Protein 9A0B (pdb70)

Structure (mmCIF, N/CA/C/O backbone):
data_9A0B
#
_entry.id   9A0B
#
loop_
_entity.id
_entity.type
_entity.pdbx_description
1 polymer HgcA
2 polymer HgcB
3 non-polymer COBALAMIN
4 non-polymer 'IRON/SULFUR CLUSTER'
#
loop_
_atom_site.group_PDB
_atom_site.id
_atom_site.type_symbol
_atom_site.label_atom_id
_atom_site.label_alt_id
_atom_site.label_comp_id
_atom_site.label_asym_id
_atom_site.label_entity_id
_atom_site.label_seq_id
_atom_site.pdbx_PDB_ins_code
_atom_site.Cartn_x
_atom_site.Cartn_y
_atom_site.Cartn_z
_atom_site.occupancy
_atom_site.B_iso_or_equiv
_atom_site.auth_seq_id
_atom_site.auth_comp_id
_atom_site.auth_asym_id
_atom_site.auth_atom_id
_atom_site.pdbx_PDB_model_num
ATOM 1 N N . GLY A 1 1 ? 43.351 -53.653 14.051 . . 1 GLY A N 1
ATOM 2 C CA . GLY A 1 1 ? 43.635 -53.080 15.363 . . 1 GLY A CA 1
ATOM 3 C C . GLY A 1 1 ? 45.100 -52.634 15.475 . . 1 GLY A C 1
ATOM 4 O O . GLY A 1 1 ? 45.408 -51.484 15.135 . . 1 GLY A O 1
ATOM 10 N N . PRO A 1 2 ? 46.005 -53.513 15.984 . . 2 PRO A N 1
ATOM 11 C CA . PRO A 1 2 ? 47.429 -53.278 16.213 . . 2 PRO A CA 1
ATOM 12 C C . PRO A 1 2 ? 48.285 -53.206 14.961 . . 2 PRO A C 1
ATOM 13 O O . PRO A 1 2 ? 48.073 -53.959 14.010 . . 2 PRO A O 1
ATOM 24 N N . VAL A 1 3 ? 49.348 -52.401 15.052 . . 3 VAL A N 1
ATOM 25 C CA . VAL A 1 3 ? 50.423 -52.365 14.067 . . 3 VAL A CA 1
ATOM 26 C C . VAL A 1 3 ? 51.778 -52.596 14.755 . . 3 VAL A C 1
ATOM 27 O O . VAL A 1 3 ? 52.447 -51.632 15.127 . . 3 VAL A O 1
ATOM 40 N N . PRO A 1 4 ? 52.252 -53.850 14.855 . . 4 PRO A N 1
ATOM 41 C CA . PRO A 1 4 ? 53.501 -54.272 15.480 . . 4 PRO A CA 1
ATOM 42 C C . PRO A 1 4 ? 54.745 -53.644 14.857 . . 4 PRO A C 1
ATOM 43 O O . PRO A 1 4 ? 55.811 -53.658 15.470 . . 4 PRO A O 1
ATOM 54 N N . ARG A 1 5 ? 54.613 -53.146 13.624 . . 5 ARG A N 1
ATOM 55 C CA . ARG A 1 5 ? 55.707 -52.580 12.840 . . 5 ARG A CA 1
ATOM 56 C C . ARG A 1 5 ? 56.106 -51.143 13.203 . . 5 ARG A C 1
ATOM 57 O O . ARG A 1 5 ? 57.061 -50.605 12.640 . . 5 ARG A O 1
ATOM 78 N N . VAL A 1 6 ? 55.393 -50.506 14.120 . . 6 VAL A N 1
ATOM 79 C CA . VAL A 1 6 ? 55.725 -49.122 14.468 . . 6 VAL A CA 1
ATOM 80 C C . VAL A 1 6 ? 57.013 -49.045 15.287 . . 6 VAL A C 1
ATOM 81 O O . VAL A 1 6 ? 57.220 -49.828 16.212 . . 6 VAL A O 1
ATOM 94 N N . ARG A 1 7 ? 57.896 -48.113 14.935 . . 7 ARG A N 1
ATOM 95 C CA . ARG A 1 7 ? 59.161 -47.964 15.651 . . 7 ARG A CA 1
ATOM 96 C C . ARG A 1 7 ? 59.412 -46.519 16.051 . . 7 ARG A C 1
ATOM 97 O O . ARG A 1 7 ? 58.848 -45.588 15.470 . . 7 ARG A O 1
ATOM 118 N N . THR A 1 8 ? 60.292 -46.346 17.036 . . 8 THR A N 1
ATOM 119 C CA . THR A 1 8 ? 60.590 -45.056 17.659 . . 8 THR A CA 1
ATOM 120 C C . THR A 1 8 ? 61.725 -44.258 17.037 . . 8 THR A C 1
ATOM 121 O O . THR A 1 8 ? 62.034 -43.152 17.483 . . 8 THR A O 1
ATOM 132 N N . TYR A 1 9 ? 62.367 -44.804 16.022 . . 9 TYR A N 1
ATOM 133 C CA . TYR A 1 9 ? 63.578 -44.197 15.485 . . 9 TYR A CA 1
ATOM 134 C C . TYR A 1 9 ? 63.287 -43.003 14.570 . . 9 TYR A C 1
ATOM 135 O O . TYR A 1 9 ? 63.344 -43.122 13.348 . . 9 TYR A O 1
ATOM 153 N N . LEU A 1 10 ? 62.993 -41.853 15.173 . . 10 LEU A N 1
ATOM 154 C CA . LEU A 1 10 ? 62.678 -40.636 14.422 . . 10 LEU A CA 1
ATOM 155 C C . LEU A 1 10 ? 63.884 -40.134 13.643 . . 10 LEU A C 1
ATOM 156 O O . LEU A 1 10 ? 65.023 -40.13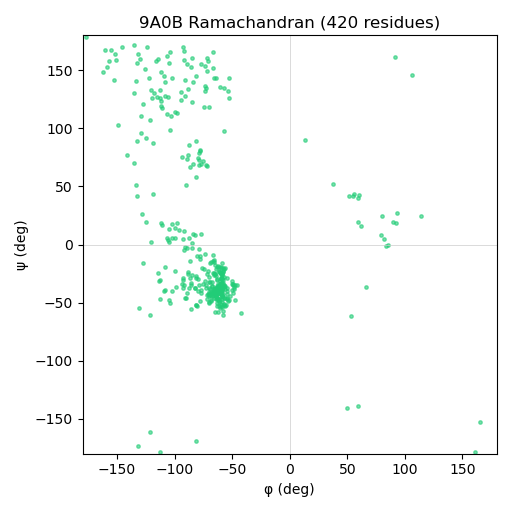9 14.142 . . 10 LEU A O 1
ATOM 172 N N . ARG A 1 11 ? 63.624 -39.614 12.449 . . 11 ARG A N 1
ATOM 173 C CA . ARG A 1 11 ? 64.666 -39.056 11.608 . . 11 ARG A CA 1
ATOM 174 C C . ARG A 1 11 ? 64.926 -37.619 12.003 . . 11 ARG A C 1
ATOM 175 O O . ARG A 1 11 ? 64.050 -36.965 12.576 . . 11 ARG A O 1
ATOM 196 N N . ARG A 1 12 ? 66.083 -37.083 11.624 . . 12 ARG A N 1
ATOM 197 C CA . ARG A 1 12 ? 66.354 -35.671 11.877 . . 12 ARG A CA 1
ATOM 198 C C . ARG A 1 12 ? 65.174 -34.816 11.446 . . 12 ARG A C 1
ATOM 199 O O . ARG A 1 12 ? 64.688 -33.980 12.203 . . 12 ARG A O 1
ATOM 220 N N . ASP A 1 13 ? 64.695 -35.078 10.239 . . 13 ASP A N 1
ATOM 221 C CA . ASP A 1 13 ? 63.613 -34.342 9.625 . . 13 ASP A CA 1
ATOM 222 C C . ASP A 1 13 ? 62.280 -34.411 10.387 . . 13 ASP A C 1
ATOM 223 O O . ASP A 1 13 ? 61.450 -33.521 10.234 . . 13 ASP A O 1
ATOM 232 N N . ASP A 1 14 ? 62.051 -35.441 11.206 . . 14 ASP A N 1
ATOM 233 C CA . ASP A 1 14 ? 60.763 -35.557 11.895 . . 14 ASP A CA 1
ATOM 234 C C . ASP A 1 14 ? 60.853 -34.734 13.182 . . 14 ASP A C 1
ATOM 235 O O . ASP A 1 14 ? 59.909 -34.041 13.600 . . 14 ASP A O 1
ATOM 244 N N . ARG A 1 15 ? 62.057 -34.749 13.752 . . 15 ARG A N 1
ATOM 245 C CA . ARG A 1 15 ? 62.354 -34.072 15.001 . . 15 ARG A CA 1
ATOM 246 C C . ARG A 1 15 ? 62.319 -32.552 14.734 . . 15 ARG A C 1
ATOM 247 O O . ARG A 1 15 ? 61.757 -31.765 15.507 . . 15 ARG A O 1
ATOM 268 N N . VAL A 1 16 ? 62.878 -32.165 13.583 . . 16 VAL A N 1
ATOM 269 C CA . VAL A 1 16 ? 62.922 -30.781 13.141 . . 16 VAL A CA 1
ATOM 270 C C . VAL A 1 16 ? 61.596 -30.309 12.565 . . 16 VAL A C 1
ATOM 271 O O . VAL A 1 16 ? 61.112 -29.223 12.906 . . 16 VAL A O 1
ATOM 284 N N . GLY A 1 17 ? 61.028 -31.116 11.669 . . 17 GLY A N 1
ATOM 285 C CA . GLY A 1 17 ? 59.776 -30.811 11.020 . . 17 GLY A CA 1
ATOM 286 C C . GLY A 1 17 ? 58.604 -30.704 11.976 . . 17 GLY A C 1
ATOM 287 O O . GLY A 1 17 ? 57.959 -29.668 12.022 . . 17 GLY A O 1
ATOM 291 N N . ASP A 1 18 ? 58.311 -31.761 12.741 . . 18 ASP A N 1
ATOM 292 C CA . ASP A 1 18 ? 57.115 -31.696 13.562 . . 18 ASP A CA 1
ATOM 293 C C . ASP A 1 18 ? 57.346 -31.409 15.046 . . 18 ASP A C 1
ATOM 294 O O . ASP A 1 18 ? 56.631 -30.607 15.636 . . 18 ASP A O 1
ATOM 303 N N . LEU A 1 19 ? 58.377 -31.980 15.665 . . 19 LEU A N 1
ATOM 304 C CA . LEU A 1 19 ? 58.497 -31.751 17.119 . . 19 LEU A CA 1
ATOM 305 C C . LEU A 1 19 ? 58.824 -30.310 17.500 . . 19 LEU A C 1
ATOM 306 O O . LEU A 1 19 ? 58.290 -29.776 18.488 . . 19 LEU A O 1
ATOM 322 N N . ARG A 1 20 ? 59.574 -29.624 16.657 . . 20 ARG A N 1
ATOM 323 C CA . ARG A 1 20 ? 59.812 -28.212 16.922 . . 20 ARG A CA 1
ATOM 324 C C . ARG A 1 20 ? 58.517 -27.392 17.011 . . 20 ARG A C 1
ATOM 325 O O . ARG A 1 20 ? 58.504 -26.295 17.590 . . 20 ARG A O 1
ATOM 346 N N . ALA A 1 21 ? 57.428 -27.881 16.410 . . 21 ALA A N 1
ATOM 347 C CA . ALA A 1 21 ? 56.166 -27.156 16.427 . . 21 ALA A CA 1
ATOM 348 C C . ALA A 1 21 ? 55.465 -27.275 17.783 . . 21 ALA A C 1
ATOM 349 O O . ALA A 1 21 ? 54.584 -26.470 18.083 . . 21 ALA A O 1
ATOM 356 N N . ARG A 1 22 ? 55.807 -28.287 18.609 . . 22 ARG A N 1
ATOM 357 C CA . ARG A 1 22 ? 55.172 -28.331 19.929 . . 22 ARG A CA 1
ATOM 358 C C . ARG A 1 22 ? 55.942 -27.455 20.890 . . 22 ARG A C 1
ATOM 359 O O . ARG A 1 22 ? 55.388 -26.929 21.856 . . 22 ARG A O 1
ATOM 380 N N . LEU A 1 23 ? 57.228 -27.280 20.609 . . 23 LEU A N 1
ATOM 381 C CA . LEU A 1 23 ? 58.076 -26.508 21.493 . . 23 LEU A CA 1
ATOM 382 C C . LEU A 1 23 ? 57.857 -25.007 21.285 . . 23 LEU A C 1
ATOM 383 O O . LEU A 1 23 ? 57.849 -24.242 22.245 . . 23 LEU A O 1
ATOM 399 N N . GLY A 1 24 ? 57.601 -24.600 20.040 . . 24 GLY A N 1
ATOM 400 C CA . GLY A 1 24 ? 57.466 -23.180 19.713 . . 24 GLY A CA 1
ATOM 401 C C . GLY A 1 24 ? 58.567 -22.635 18.789 . . 24 GLY A C 1
ATOM 402 O O . GLY A 1 24 ? 58.880 -21.435 18.819 . . 24 GLY A O 1
ATOM 406 N N . THR A 1 25 ? 59.190 -23.521 18.000 . . 25 THR A N 1
ATOM 407 C CA . THR A 1 25 ? 60.235 -23.113 17.057 . . 25 THR A CA 1
ATOM 408 C C . THR A 1 25 ? 59.906 -23.564 15.621 . . 25 THR A C 1
ATOM 409 O O . THR A 1 25 ? 60.785 -23.662 14.765 . . 25 THR A O 1
ATOM 420 N N . ASN A 1 26 ? 58.626 -23.867 15.392 . . 26 ASN A N 1
ATOM 421 C CA . ASN A 1 26 ? 58.054 -24.268 14.098 . . 26 ASN A CA 1
ATOM 422 C C . ASN A 1 26 ? 56.528 -24.057 14.138 . . 26 ASN A C 1
ATOM 423 O O . ASN A 1 26 ? 55.953 -23.837 15.201 . . 26 ASN A O 1
ATOM 434 N N . ARG A 1 27 ? 55.884 -24.117 12.976 . . 27 ARG A N 1
ATOM 435 C CA . ARG A 1 27 ? 54.436 -23.955 12.839 . . 27 ARG A CA 1
ATOM 436 C C . ARG A 1 27 ? 53.786 -25.196 12.225 . . 27 ARG A C 1
ATOM 437 O O . ARG A 1 27 ? 52.566 -25.264 12.046 . . 27 ARG A O 1
ATOM 458 N N . HIS A 1 28 ? 54.598 -26.210 11.954 . . 28 HIS A N 1
ATOM 459 C CA . HIS A 1 28 ? 54.139 -27.447 11.316 . . 28 HIS A CA 1
ATOM 460 C C . HIS A 1 28 ? 53.305 -28.362 12.218 . . 28 HIS A C 1
ATOM 461 O O . HIS A 1 28 ? 53.700 -29.470 12.580 . . 28 HIS A O 1
ATOM 475 N N . ASP A 1 29 ? 52.104 -27.901 12.543 . . 29 ASP A N 1
ATOM 476 C CA . ASP A 1 29 ? 51.220 -28.597 13.472 . . 29 ASP A CA 1
ATOM 477 C C . ASP A 1 29 ? 50.392 -29.601 12.686 . . 29 ASP A C 1
ATOM 478 O O . ASP A 1 29 ? 49.276 -29.318 12.248 . . 29 ASP A O 1
ATOM 487 N N . PHE A 1 30 ? 50.972 -30.777 12.495 . . 30 PHE A N 1
ATOM 488 C CA . PHE A 1 30 ? 50.333 -31.844 11.737 . . 30 PHE A CA 1
ATOM 489 C C . PHE A 1 30 ? 49.780 -32.983 12.598 . . 30 PHE A C 1
ATOM 490 O O . PHE A 1 30 ? 50.220 -33.206 13.731 . . 30 PHE A O 1
ATOM 507 N N . LYS A 1 31 ? 48.800 -33.693 12.035 . . 31 LYS A N 1
ATOM 508 C CA . LYS A 1 31 ? 48.102 -34.811 12.679 . . 31 LYS A CA 1
ATOM 509 C C . LYS A 1 31 ? 48.484 -36.218 12.225 . . 31 LYS A C 1
ATOM 510 O O . LYS A 1 31 ? 49.106 -36.406 11.175 . . 31 LYS A O 1
ATOM 529 N N . VAL A 1 32 ? 48.062 -37.202 13.033 . . 32 VAL A N 1
ATOM 530 C CA . VAL A 1 32 ? 48.159 -38.627 12.699 . . 32 VAL A CA 1
ATOM 531 C C . VAL A 1 32 ? 46.776 -39.280 12.765 . . 32 VAL A C 1
ATOM 532 O O . VAL A 1 32 ? 45.802 -38.661 13.192 . . 32 VAL A O 1
ATOM 545 N N . VAL A 1 33 ? 46.684 -40.510 12.283 . . 33 VAL A N 1
ATOM 546 C CA . VAL A 1 33 ? 45.415 -41.225 12.224 . . 33 VAL A CA 1
ATOM 547 C C . VAL A 1 33 ? 45.186 -42.135 13.445 . . 33 VAL A C 1
ATOM 548 O O . VAL A 1 33 ? 46.078 -42.915 13.778 . . 33 VAL A O 1
ATOM 561 N N . PRO A 1 34 ? 44.009 -42.092 14.112 . . 34 PRO A N 1
ATOM 562 C CA . PRO A 1 34 ? 43.659 -42.924 15.254 . . 34 PRO A CA 1
ATOM 563 C C . PRO A 1 34 ? 43.869 -44.389 14.929 . . 34 PRO A C 1
ATOM 564 O O . PRO A 1 34 ? 43.629 -44.830 13.802 . . 34 PRO A O 1
ATOM 575 N N . GLY A 1 35 ? 44.331 -45.134 15.917 . . 35 GLY A N 1
ATOM 576 C CA . GLY A 1 35 ? 44.652 -46.542 15.714 . . 35 GLY A CA 1
ATOM 577 C C . GLY A 1 35 ? 45.573 -47.059 16.810 . . 35 GLY A C 1
ATOM 578 O O . GLY A 1 35 ? 45.899 -46.332 17.754 . . 35 GLY A O 1
ATOM 582 N N . LEU A 1 36 ? 45.969 -48.320 16.716 . . 36 LEU A N 1
ATOM 583 C CA . LEU A 1 36 ? 46.862 -48.871 17.717 . . 36 LEU A CA 1
ATOM 584 C C . LEU A 1 36 ? 48.270 -49.046 17.148 . . 36 LEU A C 1
ATOM 585 O O . LEU A 1 36 ? 48.509 -49.832 16.242 . . 36 LEU A O 1
ATOM 601 N N . TYR A 1 37 ? 49.182 -48.260 17.663 . . 37 TYR A N 1
ATOM 602 C CA . TYR A 1 37 ? 50.553 -48.150 17.215 . . 37 TYR A CA 1
ATOM 603 C C . TYR A 1 37 ? 51.404 -48.702 18.321 . . 37 TYR A C 1
ATOM 604 O O . TYR A 1 37 ? 50.861 -49.207 19.306 . . 37 TYR A O 1
ATOM 622 N N . CYS A 1 38 ? 52.717 -48.687 18.180 . . 38 CYS A N 1
ATOM 623 C CA . CYS A 1 38 ? 53.505 -49.116 19.320 . . 38 CYS A CA 1
ATOM 624 C C . CYS A 1 38 ? 54.836 -48.422 19.532 . . 38 CYS A C 1
ATOM 625 O O . CYS A 1 38 ? 55.325 -47.656 18.702 . . 38 CYS A O 1
ATOM 633 N N . VAL A 1 39 ? 55.394 -48.706 20.702 . . 39 VAL A N 1
ATOM 634 C CA . VAL A 1 39 ? 56.661 -48.207 21.176 . . 39 VAL A CA 1
ATOM 635 C C . VAL A 1 39 ? 57.600 -49.403 21.191 . . 39 VAL A C 1
ATOM 636 O O . VAL A 1 39 ? 57.351 -50.382 21.895 . . 39 VAL A O 1
ATOM 649 N N . GLY A 1 40 ? 58.662 -49.366 20.411 . . 40 GLY A N 1
ATOM 650 C CA . GLY A 1 40 ? 59.537 -50.531 20.381 . . 40 GLY A CA 1
ATOM 651 C C . GLY A 1 40 ? 58.680 -51.698 19.919 . . 40 GLY A C 1
ATOM 652 O O . GLY A 1 40 ? 57.885 -51.528 18.995 . . 40 GLY A O 1
ATOM 656 N N . GLU A 1 41 ? 58.844 -52.870 20.526 . . 41 GLU A N 1
ATOM 657 C CA . GLU A 1 41 ? 58.055 -54.035 20.135 . . 41 GLU A CA 1
ATOM 658 C C . GLU A 1 41 ? 57.411 -54.686 21.373 . . 41 GLU A C 1
ATOM 659 O O . GLU A 1 41 ? 58.056 -55.490 22.046 . . 41 GLU A O 1
ATOM 671 N N . PRO A 1 42 ? 56.150 -54.366 21.705 . . 42 PRO A N 1
ATOM 672 C CA . PRO A 1 42 ? 55.440 -54.846 22.870 . . 42 PRO A CA 1
ATOM 673 C C . PRO A 1 42 ? 54.936 -56.258 22.753 . . 42 PRO A C 1
ATOM 674 O O . PRO A 1 42 ? 54.681 -56.770 21.660 . . 42 PRO A O 1
ATOM 685 N N . ASP A 1 43 ? 54.759 -56.855 23.912 . . 43 ASP A N 1
ATOM 686 C CA . ASP A 1 43 ? 54.106 -58.129 24.096 . . 43 ASP A CA 1
ATOM 687 C C . ASP A 1 43 ? 52.632 -57.946 24.387 . . 43 ASP A C 1
ATOM 688 O O . ASP A 1 43 ? 52.168 -56.861 24.730 . . 43 ASP A O 1
ATOM 697 N N . ARG A 1 44 ? 51.905 -59.046 24.362 . . 44 ARG A N 1
ATOM 698 C CA . ARG A 1 44 ? 50.516 -59.059 24.806 . . 44 ARG A CA 1
ATOM 699 C C . ARG A 1 44 ? 50.467 -58.778 26.327 . . 44 ARG A C 1
ATOM 700 O O . ARG A 1 44 ? 49.410 -58.493 26.894 . . 44 ARG A O 1
ATOM 721 N N . THR A 1 45 ? 51.624 -58.894 26.988 . . 45 THR A N 1
ATOM 722 C CA . THR A 1 45 ? 51.737 -58.649 28.409 . . 45 THR A CA 1
ATOM 723 C C . THR A 1 45 ? 52.299 -57.235 28.713 . . 45 THR A C 1
ATOM 724 O O . THR A 1 45 ? 52.599 -56.924 29.866 . . 45 THR A O 1
ATOM 735 N N . SER A 1 46 ? 52.494 -56.397 27.684 . . 46 SER A N 1
ATOM 736 C CA . SER A 1 46 ? 52.992 -55.034 27.888 . . 46 SER A CA 1
ATOM 737 C C . SER A 1 46 ? 51.818 -54.072 28.206 . . 46 SER A C 1
ATOM 738 O O . SER A 1 46 ? 50.695 -54.325 27.779 . . 46 SER A O 1
ATOM 746 N N . PRO A 1 47 ? 52.052 -52.958 28.941 . . 47 PRO A N 1
ATOM 747 C CA . PRO A 1 47 ? 51.086 -51.904 29.258 . . 47 PRO A CA 1
ATOM 748 C C . PRO A 1 47 ? 50.758 -51.057 28.042 . . 47 PRO A C 1
ATOM 749 O O . PRO A 1 47 ? 51.534 -51.039 27.073 . . 47 PRO A O 1
ATOM 760 N N . VAL A 1 48 ? 49.626 -50.349 28.102 . . 48 VAL A N 1
ATOM 761 C CA . VAL A 1 48 ? 49.235 -49.472 27.004 . . 48 VAL A CA 1
ATOM 762 C C . VAL A 1 48 ? 49.294 -47.997 27.357 . . 48 VAL A C 1
ATOM 763 O O . VAL A 1 48 ? 48.632 -47.547 28.291 . . 48 VAL A O 1
ATOM 776 N N . LEU A 1 49 ? 50.051 -47.247 26.584 . . 49 LEU A N 1
ATOM 777 C CA . LEU A 1 49 ? 50.123 -45.811 26.744 . . 49 LEU A CA 1
ATOM 778 C C . LEU A 1 49 ? 49.044 -45.248 25.843 . . 49 LEU A C 1
ATOM 779 O O . LEU A 1 49 ? 48.846 -45.771 24.743 . . 49 LEU A O 1
ATOM 795 N N . VAL A 1 50 ? 48.362 -44.202 26.275 . . 50 VAL A N 1
ATOM 796 C CA . VAL A 1 50 ? 47.369 -43.594 25.404 . . 50 VAL A CA 1
ATOM 797 C C . VAL A 1 50 ? 47.655 -42.136 25.100 . . 50 VAL A C 1
ATOM 798 O O . VAL A 1 50 ? 47.992 -41.394 26.010 . . 50 VAL A O 1
ATOM 811 N N . THR A 1 51 ? 47.573 -41.719 23.830 . . 51 THR A N 1
ATOM 812 C CA . THR A 1 51 ? 48.022 -40.365 23.481 . . 51 THR A CA 1
ATOM 813 C C . THR A 1 51 ? 47.072 -39.587 22.556 . . 51 THR A C 1
ATOM 814 O O . THR A 1 51 ? 46.157 -40.152 21.956 . . 51 THR A O 1
ATOM 825 N N . ALA A 1 52 ? 47.374 -38.298 22.368 . . 52 ALA A N 1
ATOM 826 C CA . ALA A 1 52 ? 46.675 -37.423 21.422 . . 52 ALA A CA 1
ATOM 827 C C . ALA A 1 52 ? 46.971 -37.902 19.997 . . 52 ALA A C 1
ATOM 828 O O . ALA A 1 52 ? 48.071 -38.405 19.770 . . 52 ALA A O 1
ATOM 835 N N . ASN A 1 53 ? 46.079 -37.678 19.010 . . 53 ASN A N 1
ATOM 836 C CA . ASN A 1 53 ? 46.473 -37.900 17.604 . . 53 ASN A CA 1
ATOM 837 C C . ASN A 1 53 ? 47.076 -36.725 16.838 . . 53 ASN A C 1
ATOM 838 O O . ASN A 1 53 ? 46.672 -36.421 15.713 . . 53 ASN A O 1
ATOM 849 N N . TYR A 1 54 ? 48.076 -36.104 17.431 . . 54 TYR A N 1
ATOM 850 C CA . TYR A 1 54 ? 48.891 -35.104 16.766 . . 54 TYR A CA 1
ATOM 851 C C . TYR A 1 54 ? 50.293 -35.644 16.559 . . 54 TYR A C 1
ATOM 852 O O . TYR A 1 54 ? 50.821 -36.355 17.418 . . 54 TYR A O 1
ATOM 870 N N . LYS A 1 55 ? 50.961 -35.226 15.474 . . 55 LYS A N 1
ATOM 871 C CA . LYS A 1 55 ? 52.360 -35.624 15.269 . . 55 LYS A CA 1
ATOM 872 C C . LYS A 1 55 ? 53.224 -35.038 16.356 . . 55 LYS A C 1
ATOM 873 O O . LYS A 1 55 ? 54.138 -35.665 16.876 . . 55 LYS A O 1
ATOM 892 N N . LEU A 1 56 ? 52.894 -33.827 16.727 . . 56 LEU A N 1
ATOM 893 C CA . LEU A 1 56 ? 53.576 -33.083 17.734 . . 56 LEU A CA 1
ATOM 894 C C . LEU A 1 56 ? 53.611 -33.851 19.052 . . 56 LEU A C 1
ATOM 895 O O . LEU A 1 56 ? 54.629 -33.866 19.752 . . 56 LEU A O 1
ATOM 911 N N . THR A 1 57 ? 52.518 -34.548 19.381 . . 57 THR A N 1
ATOM 912 C CA . THR A 1 57 ? 52.512 -35.276 20.633 . . 57 THR A CA 1
ATOM 913 C C . THR A 1 57 ? 53.063 -36.661 20.379 . . 57 THR A C 1
ATOM 914 O O . THR A 1 57 ? 53.891 -37.176 21.130 . . 57 THR A O 1
ATOM 925 N N . PHE A 1 58 ? 52.642 -37.235 19.256 . . 58 PHE A N 1
ATOM 926 C CA . PHE A 1 58 ? 52.900 -38.629 18.962 . . 58 PHE A CA 1
ATOM 927 C C . PHE A 1 58 ? 54.417 -38.803 18.909 . . 58 PHE A C 1
ATOM 928 O O . PHE A 1 58 ? 54.997 -39.654 19.594 . . 58 PHE A O 1
ATOM 945 N N . ASP A 1 59 ? 55.061 -37.967 18.088 . . 59 ASP A N 1
ATOM 946 C CA . ASP A 1 59 ? 56.493 -38.035 17.912 . . 59 ASP A CA 1
ATOM 947 C C . ASP A 1 59 ? 57.256 -37.743 19.190 . . 59 ASP A C 1
ATOM 948 O O . ASP A 1 59 ? 58.339 -38.284 19.359 . . 59 ASP A O 1
ATOM 957 N N . THR A 1 60 ? 56.730 -36.923 20.113 . . 60 THR A N 1
ATOM 958 C CA . THR A 1 60 ? 57.489 -36.716 21.338 . . 60 THR A CA 1
ATOM 959 C C . THR A 1 60 ? 57.633 -38.034 22.066 . . 60 THR A C 1
ATOM 960 O O . THR A 1 60 ? 58.706 -38.347 22.584 . . 60 THR A O 1
ATOM 971 N N . LEU A 1 61 ? 56.566 -38.835 22.098 . . 61 LEU A N 1
ATOM 972 C CA . LEU A 1 61 ? 56.680 -40.109 22.774 . . 61 LEU A CA 1
ATOM 973 C C . LEU A 1 61 ? 57.724 -40.966 22.079 . . 61 LEU A C 1
ATOM 974 O O . LEU A 1 61 ? 58.590 -41.544 22.726 . . 61 LEU A O 1
ATOM 990 N N . ARG A 1 62 ? 57.741 -40.970 20.745 . . 62 ARG A N 1
ATOM 991 C CA . ARG A 1 62 ? 58.757 -41.771 20.079 . . 62 ARG A CA 1
ATOM 992 C C . ARG A 1 62 ? 60.191 -41.304 20.386 . . 62 ARG A C 1
ATOM 993 O O . ARG A 1 62 ? 61.084 -42.126 20.598 . . 62 ARG A O 1
ATOM 1014 N N . GLU A 1 63 ? 60.406 -39.992 20.460 . . 63 GLU A N 1
ATOM 1015 C CA . GLU A 1 63 ? 61.718 -39.446 20.793 . . 63 GLU A CA 1
ATOM 1016 C C . GLU A 1 63 ? 62.189 -39.820 22.189 . . 63 GLU A C 1
ATOM 1017 O O . GLU A 1 63 ? 63.378 -40.050 22.420 . . 63 GLU A O 1
ATOM 1029 N N . ARG A 1 64 ? 61.256 -39.862 23.127 . . 64 ARG A N 1
ATOM 1030 C CA . ARG A 1 64 ? 61.564 -40.134 24.519 . . 64 ARG A CA 1
ATOM 1031 C C . ARG A 1 64 ? 61.574 -41.606 24.887 . . 64 ARG A C 1
ATOM 1032 O O . ARG A 1 64 ? 62.229 -42.006 25.851 . . 64 ARG A O 1
ATOM 1053 N N . LEU A 1 65 ? 60.838 -42.422 24.151 . . 65 LEU A N 1
ATOM 1054 C CA . LEU A 1 65 ? 60.715 -43.815 24.516 . . 65 LEU A CA 1
ATOM 1055 C C . LEU A 1 65 ? 61.615 -44.755 23.734 . . 65 LEU A C 1
ATOM 1056 O O . LEU A 1 65 ? 61.417 -45.959 23.756 . . 65 LEU A O 1
ATOM 1072 N N . THR A 1 66 ? 62.593 -44.251 23.030 . . 66 THR A N 1
ATOM 1073 C CA . THR A 1 66 ? 63.465 -45.175 22.335 . . 66 THR A CA 1
ATOM 1074 C C . THR A 1 66 ? 64.094 -46.168 23.332 . . 66 THR A C 1
ATOM 1075 O O . THR A 1 66 ? 65.170 -45.778 23.789 . . 66 THR A O 1
ATOM 1086 N N . SER A 1 67 ? 64.051 -47.425 22.883 . . 67 SER A N 1
ATOM 1087 C CA . SER A 1 67 ? 64.442 -48.579 23.733 . . 67 SER A CA 1
ATOM 1088 C C . SER A 1 67 ? 63.421 -49.104 24.771 . . 67 SER A C 1
ATOM 1089 O O . SER A 1 67 ? 63.754 -50.000 25.548 . . 67 SER A O 1
ATOM 1097 N N . ILE A 1 68 ? 62.188 -48.612 24.753 . . 68 ILE A N 1
ATOM 1098 C CA . ILE A 1 68 ? 61.100 -49.146 25.587 . . 68 ILE A CA 1
ATOM 1099 C C . ILE A 1 68 ? 60.092 -49.904 24.739 . . 68 ILE A C 1
ATOM 1100 O O . ILE A 1 68 ? 59.815 -49.511 23.610 . . 68 ILE A O 1
ATOM 1116 N N . ASP A 1 69 ? 59.609 -51.026 25.269 . . 69 ASP A N 1
ATOM 1117 C CA . ASP A 1 69 ? 58.600 -51.854 24.613 . . 69 ASP A CA 1
ATOM 1118 C C . ASP A 1 69 ? 57.222 -51.623 25.274 . . 69 ASP A C 1
ATOM 1119 O O . ASP A 1 69 ? 57.025 -51.980 26.440 . . 69 ASP A O 1
ATOM 1128 N N . ALA A 1 70 ? 56.295 -50.982 24.555 . . 70 ALA A N 1
ATOM 1129 C CA . ALA A 1 70 ? 54.959 -50.655 25.096 . . 70 ALA A CA 1
ATOM 1130 C C . ALA A 1 70 ? 53.929 -50.454 23.973 . . 70 ALA A C 1
ATOM 1131 O O . ALA A 1 70 ? 54.279 -50.196 22.825 . . 70 ALA A O 1
ATOM 1138 N N . TRP A 1 71 ? 52.644 -50.594 24.284 . . 71 TRP A N 1
ATOM 1139 C CA . TRP A 1 71 ? 51.614 -50.265 23.290 . . 71 TRP A CA 1
ATOM 1140 C C . TRP A 1 71 ? 51.336 -48.771 23.244 . . 71 TRP A C 1
ATOM 1141 O O . TRP A 1 71 ? 51.384 -48.104 24.273 . . 71 TRP A O 1
ATOM 1162 N N . LEU A 1 72 ? 51.047 -48.244 22.051 . . 72 LEU A N 1
ATOM 1163 C CA . LEU A 1 72 ? 50.726 -46.826 21.886 . . 72 LEU A CA 1
ATOM 1164 C C . LEU A 1 72 ? 49.340 -46.635 21.260 . . 72 LEU A C 1
ATOM 1165 O O . LEU A 1 72 ? 49.145 -46.848 20.059 . . 72 LEU A O 1
ATOM 1181 N N . LEU A 1 73 ? 48.374 -46.198 22.055 . . 73 LEU A N 1
ATOM 1182 C CA . LEU A 1 73 ? 47.045 -45.996 21.506 . . 73 LEU A CA 1
ATOM 1183 C C . LEU A 1 73 ? 46.852 -44.563 21.086 . . 73 LEU A C 1
ATOM 1184 O O . LEU A 1 73 ? 47.041 -43.634 21.876 . . 73 LEU A O 1
ATOM 1200 N N . VAL A 1 74 ? 46.488 -44.382 19.828 . . 74 VAL A N 1
ATOM 1201 C CA . VAL A 1 74 ? 46.247 -43.065 19.293 . . 74 VAL A CA 1
ATOM 1202 C C . VAL A 1 74 ? 44.740 -42.826 19.281 . . 74 VAL A C 1
ATOM 1203 O O . VAL A 1 74 ? 43.992 -43.504 18.563 . . 74 VAL A O 1
ATOM 1216 N N . VAL A 1 75 ? 44.323 -41.869 20.113 . . 75 VAL A N 1
ATOM 1217 C CA . VAL A 1 75 ? 42.932 -41.531 20.402 . . 75 VAL A CA 1
ATOM 1218 C C . VAL A 1 75 ? 42.252 -40.586 19.431 . . 75 VAL A C 1
ATOM 1219 O O . VAL A 1 75 ? 42.814 -39.575 18.984 . . 75 VAL A O 1
ATOM 1232 N N . ASP A 1 76 ? 40.984 -40.869 19.135 . . 76 ASP A N 1
ATOM 1233 C CA . ASP A 1 76 ? 40.252 -39.936 18.302 . . 76 ASP A CA 1
ATOM 1234 C C . ASP A 1 76 ? 39.764 -38.819 19.181 . . 76 ASP A C 1
ATOM 1235 O O . ASP A 1 76 ? 38.648 -38.829 19.692 . . 76 ASP A O 1
ATOM 1244 N N . THR A 1 77 ? 40.619 -37.831 19.296 . . 77 THR A N 1
ATOM 1245 C CA . THR A 1 77 ? 40.439 -36.673 20.142 . . 77 THR A CA 1
ATOM 1246 C C . THR A 1 77 ? 39.585 -35.584 19.536 . . 77 THR A C 1
ATOM 1247 O O . THR A 1 77 ? 39.592 -34.452 20.017 . . 77 THR A O 1
ATOM 1258 N N . ARG A 1 78 ? 38.958 -35.859 18.402 . . 78 ARG A N 1
ATOM 1259 C CA . ARG A 1 78 ? 38.200 -34.858 17.667 . . 78 ARG A CA 1
ATOM 1260 C C . ARG A 1 78 ? 39.085 -33.688 17.204 . . 78 ARG A C 1
ATOM 1261 O O . ARG A 1 78 ? 38.566 -32.654 16.783 . . 78 ARG A O 1
ATOM 1282 N N . GLY A 1 79 ? 40.421 -33.857 17.214 . . 79 GLY A N 1
ATOM 1283 C CA . GLY A 1 79 ? 41.311 -32.877 16.592 . . 79 GLY A CA 1
ATOM 1284 C C . GLY A 1 79 ? 41.748 -31.759 17.545 . . 79 GLY A C 1
ATOM 1285 O O . GLY A 1 79 ? 42.188 -30.697 17.101 . . 79 GLY A O 1
ATOM 1289 N N . ILE A 1 80 ? 41.633 -31.998 18.843 . . 80 ILE A N 1
ATOM 1290 C CA . ILE A 1 80 ? 42.006 -31.026 19.858 . . 80 ILE A CA 1
ATOM 1291 C C . ILE A 1 80 ? 43.446 -31.177 20.307 . . 80 ILE A C 1
ATOM 1292 O O . ILE A 1 80 ? 43.869 -32.264 20.692 . . 80 ILE A O 1
ATOM 1308 N N . ASN A 1 81 ? 44.247 -30.121 20.291 . . 81 ASN A N 1
ATOM 1309 C CA . ASN A 1 81 ? 45.527 -30.361 20.926 . . 81 ASN A CA 1
ATOM 1310 C C . ASN A 1 81 ? 45.246 -30.484 22.402 . . 81 ASN A C 1
ATOM 1311 O O . ASN A 1 81 ? 44.807 -29.547 23.072 . . 81 ASN A O 1
ATOM 1322 N N . VAL A 1 82 ? 45.570 -31.648 22.909 . . 82 VAL A N 1
ATOM 1323 C CA . VAL A 1 82 ? 44.856 -32.285 23.986 . . 82 VAL A CA 1
ATOM 1324 C C . VAL A 1 82 ? 44.868 -31.490 25.278 . . 82 VAL A C 1
ATOM 1325 O O . VAL A 1 82 ? 43.875 -31.460 26.004 . . 82 VAL A O 1
ATOM 1338 N N . TRP A 1 83 ? 45.979 -30.861 25.618 . . 83 TRP A N 1
ATOM 1339 C CA . TRP A 1 83 ? 45.983 -30.151 26.876 . . 83 TRP A CA 1
ATOM 1340 C C . TRP A 1 83 ? 44.726 -29.259 26.964 . . 83 TRP A C 1
ATOM 1341 O O . TRP A 1 83 ? 44.076 -29.176 28.010 . . 83 TRP A O 1
ATOM 1362 N N . CYS A 1 84 ? 44.365 -28.591 25.851 . . 84 CYS A N 1
ATOM 1363 C CA . CYS A 1 84 ? 43.251 -27.635 25.866 . . 84 CYS A CA 1
ATOM 1364 C C . CYS A 1 84 ? 42.011 -28.269 26.464 . . 84 CYS A C 1
ATOM 1365 O O . CYS A 1 84 ? 41.355 -27.701 27.349 . . 84 CYS A O 1
ATOM 1372 N N . ALA A 1 85 ? 41.748 -29.507 26.047 . . 85 ALA A N 1
ATOM 1373 C CA . ALA A 1 85 ? 40.565 -30.239 26.476 . . 85 ALA A CA 1
ATOM 1374 C C . ALA A 1 85 ? 40.604 -30.451 27.983 . . 85 ALA A C 1
ATOM 1375 O O . ALA A 1 85 ? 39.573 -30.400 28.655 . . 85 ALA A O 1
ATOM 1382 N N . ALA A 1 86 ? 41.797 -30.662 28.544 . . 86 ALA A N 1
ATOM 1383 C CA . ALA A 1 86 ? 41.910 -31.021 29.949 . . 86 ALA A CA 1
ATOM 1384 C C . ALA A 1 86 ? 41.301 -29.950 30.853 . . 86 ALA A C 1
ATOM 1385 O O . ALA A 1 86 ? 40.825 -30.265 31.942 . . 86 ALA A O 1
ATOM 1392 N N . GLY A 1 87 ? 41.388 -28.676 30.451 . . 87 GLY A N 1
ATOM 1393 C CA . GLY A 1 87 ? 40.875 -27.586 31.273 . . 87 GLY A CA 1
ATOM 1394 C C . GLY A 1 87 ? 39.487 -27.139 30.784 . . 87 GLY A C 1
ATOM 1395 O O . GLY A 1 87 ? 38.692 -26.583 31.552 . . 87 GLY A O 1
ATOM 1399 N N . LYS A 1 88 ? 39.181 -27.416 29.506 . . 88 LYS A N 1
ATOM 1400 C CA . LYS A 1 88 ? 37.939 -26.944 28.887 . . 88 LYS A CA 1
ATOM 1401 C C . LYS A 1 88 ? 36.726 -27.891 28.953 . . 88 LYS A C 1
ATOM 1402 O O . LYS A 1 88 ? 35.598 -27.420 29.093 . . 88 LYS A O 1
ATOM 1421 N N . GLY A 1 89 ? 36.931 -29.212 28.875 . . 89 GLY A N 1
ATOM 1422 C CA . GLY A 1 89 ? 35.807 -30.158 28.849 . . 89 GLY A CA 1
ATOM 1423 C C . GLY A 1 89 ? 35.346 -30.534 27.441 . . 89 GLY A C 1
ATOM 1424 O O . GLY A 1 89 ? 34.188 -30.891 27.226 . . 89 GLY A O 1
ATOM 1428 N N . LEU A 1 90 ? 36.263 -30.470 26.487 . . 90 LEU A N 1
ATOM 1429 C CA . LEU A 1 90 ? 35.982 -30.773 25.084 . . 90 LEU A CA 1
ATOM 1430 C C . LEU A 1 90 ? 35.899 -32.264 24.738 . . 90 LEU A C 1
ATOM 1431 O O . LEU A 1 90 ? 35.530 -32.622 23.618 . . 90 LEU A O 1
ATOM 1447 N N . PHE A 1 91 ? 36.279 -33.122 25.675 . . 91 PHE A N 1
ATOM 1448 C CA . PHE A 1 91 ? 36.391 -34.562 25.435 . . 91 PHE A CA 1
ATOM 1449 C C . PHE A 1 91 ? 36.413 -35.274 26.786 . . 91 PHE A C 1
ATOM 1450 O O . PHE A 1 91 ? 36.917 -34.708 27.767 . . 91 PHE A O 1
ATOM 1467 N N . THR A 1 92 ? 35.891 -36.498 26.861 . . 92 THR A N 1
ATOM 1468 C CA . THR A 1 92 ? 35.994 -37.253 28.113 . . 92 THR A CA 1
ATOM 1469 C C . THR A 1 92 ? 36.858 -38.509 27.994 . . 92 THR A C 1
ATOM 1470 O O . THR A 1 92 ? 36.959 -39.112 26.925 . . 92 THR A O 1
ATOM 1481 N N . ALA A 1 93 ? 37.363 -39.030 29.121 . . 93 ALA A N 1
ATOM 1482 C CA . ALA A 1 93 ? 38.090 -40.285 29.024 . . 93 ALA A CA 1
ATOM 1483 C C . ALA A 1 93 ? 37.197 -41.424 28.538 . . 93 ALA A C 1
ATOM 1484 O O . ALA A 1 93 ? 37.702 -42.443 28.090 . . 93 ALA A O 1
ATOM 1491 N N . SER A 1 94 ? 35.871 -41.296 28.645 . . 94 SER A N 1
ATOM 1492 C CA . SER A 1 94 ? 35.005 -42.359 28.143 . . 94 SER A CA 1
ATOM 1493 C C . SER A 1 94 ? 35.157 -42.498 26.620 . . 94 SER A C 1
ATOM 1494 O O . SER A 1 94 ? 34.910 -43.560 26.057 . . 94 SER A O 1
ATOM 1502 N N . GLU A 1 95 ? 35.638 -41.442 25.959 . . 95 GLU A N 1
ATOM 1503 C CA . GLU A 1 95 ? 35.824 -41.452 24.519 . . 95 GLU A CA 1
ATOM 1504 C C . GLU A 1 95 ? 37.201 -42.043 24.250 . . 95 GLU A C 1
ATOM 1505 O O . GLU A 1 95 ? 37.435 -42.729 23.244 . . 95 GLU A O 1
ATOM 1517 N N . VAL A 1 96 ? 38.093 -41.852 25.220 . . 96 VAL A N 1
ATOM 1518 C CA . VAL A 1 96 ? 39.393 -42.497 25.161 . . 96 VAL A CA 1
ATOM 1519 C C . VAL A 1 96 ? 39.122 -44.010 25.234 . . 96 VAL A C 1
ATOM 1520 O O . VAL A 1 96 ? 39.680 -44.803 24.470 . . 96 VAL A O 1
ATOM 1533 N N . ALA A 1 97 ? 38.229 -44.394 26.152 . . 97 ALA A N 1
ATOM 1534 C CA . ALA A 1 97 ? 37.863 -45.787 26.380 . . 97 ALA A CA 1
ATOM 1535 C C . ALA A 1 97 ? 37.273 -46.433 25.136 . . 97 ALA A C 1
ATOM 1536 O O . ALA A 1 97 ? 37.555 -47.593 24.824 . . 97 ALA A O 1
ATOM 1543 N N . PHE A 1 98 ? 36.472 -45.682 24.393 . . 98 PHE A N 1
ATOM 1544 C CA . PHE A 1 98 ? 35.888 -46.247 23.197 . . 98 PHE A CA 1
ATOM 1545 C C . PHE A 1 98 ? 36.980 -46.439 22.142 . . 98 PHE A C 1
ATOM 1546 O O . PHE A 1 98 ? 36.935 -47.412 21.387 . . 98 PHE A O 1
ATOM 1563 N N . SER A 1 99 ? 37.996 -45.553 22.129 . . 99 SER A N 1
ATOM 1564 C CA . SER A 1 99 ? 39.160 -45.739 21.251 . . 99 SER A CA 1
ATOM 1565 C C . SER A 1 99 ? 39.931 -47.020 21.623 . . 99 SER A C 1
ATOM 1566 O O . SER A 1 99 ? 40.404 -47.743 20.743 . . 99 SER A O 1
ATOM 1574 N N . VAL A 1 100 ? 40.019 -47.319 22.928 . . 100 VAL A N 1
ATOM 1575 C CA . VAL A 1 100 ? 40.681 -48.547 23.390 . . 100 VAL A CA 1
ATOM 1576 C C . VAL A 1 100 ? 39.984 -49.754 22.789 . . 100 VAL A C 1
ATOM 1577 O O . VAL A 1 100 ? 40.624 -50.672 22.260 . . 100 VAL A O 1
ATOM 1590 N N . ASN A 1 101 ? 38.657 -49.747 22.852 . . 101 ASN A N 1
ATOM 1591 C CA . ASN A 1 101 ? 37.902 -50.853 22.288 . . 101 ASN A CA 1
ATOM 1592 C C . ASN A 1 101 ? 37.888 -50.855 20.759 . . 101 ASN A C 1
ATOM 1593 O O . ASN A 1 101 ? 37.950 -51.916 20.140 . . 101 ASN A O 1
ATOM 1604 N N . ALA A 1 102 ? 37.877 -49.674 20.145 . . 102 ALA A N 1
ATOM 1605 C CA . ALA A 1 102 ? 37.823 -49.537 18.690 . . 102 ALA A CA 1
ATOM 1606 C C . ALA A 1 102 ? 38.990 -50.221 18.000 . . 102 ALA A C 1
ATOM 1607 O O . ALA A 1 102 ? 38.831 -50.851 16.950 . . 102 ALA A O 1
ATOM 1614 N N . VAL A 1 103 ? 40.158 -50.180 18.630 . . 103 VAL A N 1
ATOM 1615 C CA . VAL A 1 103 ? 41.334 -50.802 18.041 . . 103 VAL A CA 1
ATOM 1616 C C . VAL A 1 103 ? 41.492 -52.229 18.545 . . 103 VAL A C 1
ATOM 1617 O O . VAL A 1 103 ? 42.490 -52.893 18.244 . . 103 VAL A O 1
ATOM 1630 N N . ARG A 1 104 ? 40.507 -52.681 19.319 . . 104 ARG A N 1
ATOM 1631 C CA . ARG A 1 104 ? 40.416 -53.989 19.925 . . 104 ARG A CA 1
ATOM 1632 C C . ARG A 1 104 ? 41.554 -54.351 20.884 . . 104 ARG A C 1
ATOM 1633 O O . ARG A 1 104 ? 41.990 -55.496 20.918 . . 104 ARG A O 1
ATOM 1654 N N . LEU A 1 105 ? 41.987 -53.422 21.753 . . 105 LEU A N 1
ATOM 1655 C CA . LEU A 1 105 ? 43.042 -53.781 22.716 . . 105 LEU A CA 1
ATOM 1656 C C . LEU A 1 105 ? 42.675 -54.917 23.649 . . 105 LEU A C 1
ATOM 1657 O O . LEU A 1 105 ? 43.529 -55.717 24.028 . . 105 LEU A O 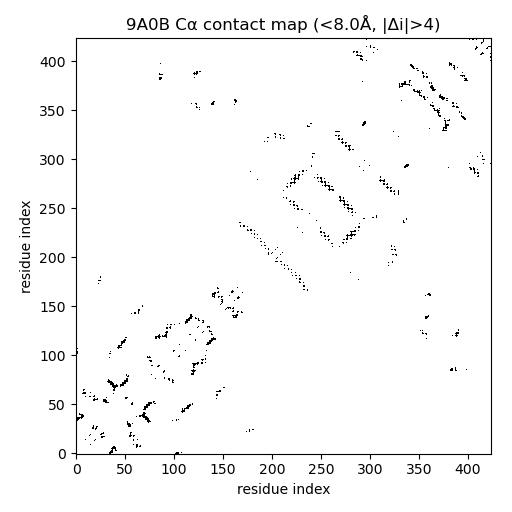1
ATOM 1673 N N . HIS A 1 106 ? 41.402 -55.081 23.956 . . 106 HIS A N 1
ATOM 1674 C CA . HIS A 1 106 ? 40.996 -56.172 24.832 . . 106 HIS A CA 1
ATOM 1675 C C . HIS A 1 106 ? 41.237 -57.566 24.197 . . 106 HIS A C 1
ATOM 1676 O O . HIS A 1 106 ? 41.179 -58.590 24.889 . . 106 HIS A O 1
ATOM 1690 N N . GLN A 1 107 ? 41.506 -57.605 22.874 . . 107 GLN A N 1
ATOM 1691 C CA . GLN A 1 107 ? 41.800 -58.842 22.152 . . 107 GLN A CA 1
ATOM 1692 C C . GLN A 1 107 ? 43.295 -58.954 21.825 . . 107 GLN A C 1
ATOM 1693 O O . GLN A 1 107 ? 43.729 -59.897 21.159 . . 107 GLN A O 1
ATOM 1707 N N . VAL A 1 108 ? 44.068 -57.963 22.272 . . 108 VAL A N 1
ATOM 1708 C CA . VAL A 1 108 ? 45.501 -57.857 22.029 . . 108 VAL A CA 1
ATOM 1709 C C . VAL A 1 108 ? 46.284 -58.027 23.316 . . 108 VAL A C 1
ATOM 1710 O O . VAL A 1 108 ? 47.283 -58.746 23.366 . . 108 VAL A O 1
ATOM 1723 N N . VAL A 1 109 ? 45.840 -57.319 24.347 . . 109 VAL A N 1
ATOM 1724 C CA . VAL A 1 109 ? 46.546 -57.247 25.605 . . 109 VAL A CA 1
ATOM 1725 C C . VAL A 1 109 ? 45.930 -58.050 26.764 . . 109 VAL A C 1
ATOM 1726 O O . VAL A 1 109 ? 44.751 -57.911 27.114 . . 109 VAL A O 1
ATOM 1739 N N . GLU A 1 110 ? 46.777 -58.893 27.364 . . 110 GLU A N 1
ATOM 1740 C CA . GLU A 1 110 ? 46.453 -59.704 28.538 . . 110 GLU A CA 1
ATOM 1741 C C . GLU A 1 110 ? 46.738 -58.857 29.772 . . 110 GLU A C 1
ATOM 1742 O O . GLU A 1 110 ? 46.018 -58.881 30.777 . . 110 GLU A O 1
ATOM 1754 N N . HIS A 1 111 ? 47.804 -58.068 29.684 . . 111 HIS A N 1
ATOM 1755 C CA . HIS A 1 111 ? 48.176 -57.195 30.787 . . 111 HIS A CA 1
ATOM 1756 C C . HIS A 1 111 ? 47.277 -55.985 30.791 . . 111 HIS A C 1
ATOM 1757 O O . HIS A 1 111 ? 47.624 -54.906 30.308 . . 111 HIS A O 1
ATOM 1771 N N . ARG A 1 112 ? 46.109 -56.172 31.359 . . 112 ARG A N 1
ATOM 1772 C CA . ARG A 1 112 ? 45.048 -55.191 31.289 . . 112 ARG A CA 1
ATOM 1773 C C . ARG A 1 112 ? 45.247 -53.933 32.124 . . 112 ARG A C 1
ATOM 1774 O O . ARG A 1 112 ? 44.514 -53.704 33.084 . . 112 ARG A O 1
ATOM 1795 N N . GLU A 1 113 ? 46.233 -53.121 31.723 . . 113 GLU A N 1
ATOM 1796 C CA . GLU A 1 113 ? 46.553 -51.827 32.333 . . 113 GLU A CA 1
ATOM 1797 C C . GLU A 1 113 ? 46.613 -50.713 31.265 . . 113 GLU A C 1
ATOM 1798 O O . GLU A 1 113 ? 47.416 -50.784 30.329 . . 113 GLU A O 1
ATOM 1810 N N . LEU A 1 114 ? 45.776 -49.684 31.427 . . 114 LEU A N 1
ATOM 1811 C CA . LEU A 1 114 ? 45.808 -48.497 30.552 . . 114 LEU A CA 1
ATOM 1812 C C . LEU A 1 114 ? 46.506 -47.375 31.282 . . 114 LEU A C 1
ATOM 1813 O O . LEU A 1 114 ? 46.268 -47.203 32.471 . . 114 LEU A O 1
ATOM 1829 N N . ILE A 1 115 ? 47.284 -46.565 30.582 . . 115 ILE A N 1
ATOM 1830 C CA . ILE A 1 115 ? 47.721 -45.307 31.173 . . 115 ILE A CA 1
ATOM 1831 C C . ILE A 1 115 ? 47.091 -44.097 30.482 . . 115 ILE A C 1
ATOM 1832 O O . ILE A 1 115 ? 47.272 -43.864 29.282 . . 115 ILE A O 1
ATOM 1848 N N . LEU A 1 116 ? 46.333 -43.327 31.269 . . 116 LEU A N 1
ATOM 1849 C CA . LEU A 1 116 ? 45.740 -42.100 30.767 . . 116 LEU A CA 1
ATOM 1850 C C . LEU A 1 116 ? 46.480 -40.856 31.275 . . 116 LEU A C 1
ATOM 1851 O O . LEU A 1 116 ? 46.238 -40.426 32.410 . . 116 LEU A O 1
ATOM 1867 N N . PRO A 1 117 ? 47.387 -40.267 30.488 . . 117 PRO A N 1
ATOM 1868 C CA . PRO A 1 117 ? 48.227 -39.181 30.873 . . 117 PRO A CA 1
ATOM 1869 C C . PRO A 1 117 ? 47.335 -37.993 30.716 . . 117 PRO A C 1
ATOM 1870 O O . PRO A 1 117 ? 46.129 -38.179 30.542 . . 117 PRO A O 1
ATOM 1881 N N . GLN A 1 118 ? 47.846 -36.784 30.781 . . 118 GLN A N 1
ATOM 1882 C CA . GLN A 1 118 ? 46.880 -35.717 30.549 . . 118 GLN A CA 1
ATOM 1883 C C . GLN A 1 118 ? 46.175 -35.850 29.183 . . 118 GLN A C 1
ATOM 1884 O O . GLN A 1 118 ? 46.687 -35.401 28.158 . . 118 GLN A O 1
ATOM 1898 N N . LEU A 1 119 ? 44.972 -36.424 29.218 . . 119 LEU A N 1
ATOM 1899 C CA . LEU A 1 119 ? 44.066 -36.592 28.086 . . 119 LEU A CA 1
ATOM 1900 C C . LEU A 1 119 ? 42.652 -36.180 28.387 . . 119 LEU A C 1
ATOM 1901 O O . LEU A 1 119 ? 41.834 -37.031 28.737 . . 119 LEU A O 1
ATOM 1917 N N . ALA A 1 120 ? 42.313 -34.937 28.184 . . 120 ALA A N 1
ATOM 1918 C CA . ALA A 1 120 ? 40.992 -34.471 28.556 . . 120 ALA A CA 1
ATOM 1919 C C . ALA A 1 120 ? 40.578 -34.839 29.975 . . 120 ALA A C 1
ATOM 1920 O O . ALA A 1 120 ? 41.397 -34.885 30.902 . . 120 ALA A O 1
ATOM 1927 N N . ALA A 1 121 ? 39.303 -35.200 30.130 . . 121 ALA A N 1
ATOM 1928 C CA . ALA A 1 121 ? 38.754 -35.509 31.438 . . 121 ALA A CA 1
ATOM 1929 C C . ALA A 1 121 ? 39.124 -36.916 31.868 . . 121 ALA A C 1
ATOM 1930 O O . ALA A 1 121 ? 38.275 -37.800 31.832 . . 121 ALA A O 1
ATOM 1937 N N . THR A 1 122 ? 40.387 -37.114 32.255 . . 122 THR A N 1
ATOM 1938 C CA . THR A 1 122 ? 40.960 -38.412 32.626 . . 122 THR A CA 1
ATOM 1939 C C . THR A 1 122 ? 40.349 -38.986 33.888 . . 122 THR A C 1
ATOM 1940 O O . THR A 1 122 ? 40.287 -40.193 34.067 . . 122 THR A O 1
ATOM 1951 N N . GLY A 1 123 ? 39.838 -38.134 34.746 . . 123 GLY A N 1
ATOM 1952 C CA . GLY A 1 123 ? 39.343 -38.577 36.039 . . 123 GLY A CA 1
ATOM 1953 C C . GLY A 1 123 ? 38.117 -39.476 35.982 . . 123 GLY A C 1
ATOM 1954 O O . GLY A 1 123 ? 37.830 -40.197 36.945 . . 123 GLY A O 1
ATOM 1958 N N . VAL A 1 124 ? 37.427 -39.550 34.832 . . 124 VAL A N 1
ATOM 1959 C CA . VAL A 1 124 ? 36.229 -40.379 34.811 . . 124 VAL A CA 1
ATOM 1960 C C . VAL A 1 124 ? 36.682 -41.800 34.524 . . 124 VAL A C 1
ATOM 1961 O O . VAL A 1 124 ? 35.907 -42.755 34.502 . . 124 VAL A O 1
ATOM 1974 N N . ALA A 1 125 ? 37.993 -41.974 34.393 . . 125 ALA A N 1
ATOM 1975 C CA . ALA A 1 125 ? 38.587 -43.273 34.258 . . 125 ALA A CA 1
ATOM 1976 C C . ALA A 1 125 ? 38.272 -44.155 35.449 . . 125 ALA A C 1
ATOM 1977 O O . ALA A 1 125 ? 38.101 -45.372 35.307 . . 125 ALA A O 1
ATOM 1984 N N . ALA A 1 126 ? 38.074 -43.526 36.618 . . 126 ALA A N 1
ATOM 1985 C CA . ALA A 1 126 ? 37.759 -44.229 37.855 . . 126 ALA A CA 1
ATOM 1986 C C . ALA A 1 126 ? 36.472 -45.035 37.732 . . 126 ALA A C 1
ATOM 1987 O O . ALA A 1 126 ? 36.238 -45.961 38.507 . . 126 ALA A O 1
ATOM 1994 N N . ARG A 1 127 ? 35.595 -44.613 36.825 . . 127 ARG A N 1
ATOM 1995 C CA . ARG A 1 127 ? 34.323 -45.262 36.622 . . 127 ARG A CA 1
ATOM 1996 C C . ARG A 1 127 ? 34.153 -45.758 35.187 . . 127 ARG A C 1
ATOM 1997 O O . ARG A 1 127 ? 34.016 -46.962 34.944 . . 127 ARG A O 1
ATOM 2018 N N . GLU A 1 128 ? 34.193 -44.826 34.238 . . 128 GLU A N 1
ATOM 2019 C CA . GLU A 1 128 ? 33.812 -45.098 32.864 . . 128 GLU A CA 1
ATOM 2020 C C . GLU A 1 128 ? 34.865 -45.855 32.078 . . 128 GLU A C 1
ATOM 2021 O O . GLU A 1 128 ? 34.538 -46.779 31.341 . . 128 GLU A O 1
ATOM 2033 N N . VAL A 1 129 ? 36.137 -45.506 32.229 . . 129 VAL A N 1
ATOM 2034 C CA . VAL A 1 129 ? 37.100 -46.179 31.345 . . 129 VAL A CA 1
ATOM 2035 C C . VAL A 1 129 ? 37.258 -47.613 31.777 . . 129 VAL A C 1
ATOM 2036 O O . VAL A 1 129 ? 37.161 -48.514 30.947 . . 129 VAL A O 1
ATOM 2049 N N . GLU A 1 130 ? 37.441 -47.853 33.080 . . 130 GLU A N 1
ATOM 2050 C CA . GLU A 1 130 ? 37.568 -49.243 33.500 . . 130 GLU A CA 1
ATOM 2051 C C . GLU A 1 130 ? 36.397 -50.104 33.033 . . 130 GLU A C 1
ATOM 2052 O O . GLU A 1 130 ? 36.620 -51.181 32.459 . . 130 GLU A O 1
ATOM 2064 N N . ARG A 1 131 ? 35.147 -49.621 33.228 . . 131 ARG A N 1
ATOM 2065 C CA . ARG A 1 131 ? 33.967 -50.406 32.848 . . 131 ARG A CA 1
ATOM 2066 C C . ARG A 1 131 ? 33.826 -50.632 31.345 . . 131 ARG A C 1
ATOM 2067 O O . ARG A 1 131 ? 33.448 -51.722 30.912 . . 131 ARG A O 1
ATOM 2088 N N . ILE A 1 132 ? 34.134 -49.616 30.547 . . 132 ILE A N 1
ATOM 2089 C CA . ILE A 1 132 ? 34.066 -49.732 29.100 . . 132 ILE A CA 1
ATOM 2090 C C . ILE A 1 132 ? 35.137 -50.664 28.562 . . 132 ILE A C 1
ATOM 2091 O O . ILE A 1 132 ? 34.880 -51.484 27.678 . . 132 ILE A O 1
ATOM 2107 N N . CYS A 1 133 ? 36.351 -50.513 29.075 . . 133 CYS A N 1
ATOM 2108 C CA . CYS A 1 133 ? 37.505 -51.222 28.554 . . 133 CYS A CA 1
ATOM 2109 C C . CYS A 1 133 ? 37.769 -52.626 29.107 . . 133 CYS A C 1
ATOM 2110 O O . CYS A 1 133 ? 38.269 -53.489 28.380 . . 133 CYS A O 1
ATOM 2118 N N . GLY A 1 134 ? 37.457 -52.879 30.382 . . 134 GLY A N 1
ATOM 2119 C CA . GLY A 1 134 ? 37.864 -54.139 31.008 . . 134 GLY A CA 1
ATOM 2120 C C . GLY A 1 134 ? 39.339 -54.048 31.445 . . 134 GLY A C 1
ATOM 2121 O O . GLY A 1 134 ? 40.075 -55.042 31.470 . . 134 GLY A O 1
ATOM 2125 N N . PHE A 1 135 ? 39.783 -52.809 31.661 . . 135 PHE A N 1
ATOM 2126 C CA . PHE A 1 135 ? 41.177 -52.497 32.032 . . 135 PHE A CA 1
ATOM 2127 C C . PHE A 1 135 ? 41.382 -51.739 33.338 . . 135 PHE A C 1
ATOM 2128 O O . PHE A 1 135 ? 40.694 -50.765 33.634 . . 135 PHE A O 1
ATOM 2145 N N . LYS A 1 136 ? 42.453 -52.082 34.053 . . 136 LYS A N 1
ATOM 2146 C CA . LYS A 1 136 ? 42.802 -51.421 35.309 . . 136 LYS A CA 1
ATOM 2147 C C . LYS A 1 136 ? 43.584 -50.147 35.046 . . 136 LYS A C 1
ATOM 2148 O O . LYS A 1 136 ? 44.783 -50.048 35.290 . . 136 LYS A O 1
ATOM 2167 N N . VAL A 1 137 ? 42.866 -49.197 34.497 . . 137 VAL A N 1
ATOM 2168 C CA . VAL A 1 137 ? 43.359 -47.893 34.125 . . 137 VAL A CA 1
ATOM 2169 C C . VAL A 1 137 ? 43.919 -47.048 35.271 . . 137 VAL A C 1
ATOM 2170 O O . VAL A 1 137 ? 43.326 -46.948 36.347 . . 137 VAL A O 1
ATOM 2183 N N . LEU A 1 138 ? 45.066 -46.432 35.000 . . 138 LEU A N 1
ATOM 2184 C CA . LEU A 1 138 ? 45.761 -45.498 35.870 . . 138 LEU A CA 1
ATOM 2185 C C . LEU A 1 138 ? 45.766 -44.174 35.142 . . 138 LEU A C 1
ATOM 2186 O O . LEU A 1 138 ? 45.676 -44.163 33.913 . . 138 LEU A O 1
ATOM 2202 N N . TRP A 1 139 ? 45.923 -43.067 35.845 . . 139 TRP A N 1
ATOM 2203 C CA . TRP A 1 139 ? 45.951 -41.810 35.120 . . 139 TRP A CA 1
ATOM 2204 C C . TRP A 1 139 ? 46.699 -40.695 35.831 . . 139 TRP A C 1
ATOM 2205 O O . TRP A 1 139 ? 46.964 -40.778 37.031 . . 139 TRP A O 1
ATOM 2226 N N . GLY A 1 140 ? 46.969 -39.622 35.091 . . 140 GLY A N 1
ATOM 2227 C CA . GLY A 1 140 ? 47.618 -38.449 35.671 . . 140 GLY A CA 1
ATOM 2228 C C . GLY A 1 140 ? 47.771 -37.292 34.674 . . 140 GLY A C 1
ATOM 2229 O O . GLY A 1 140 ? 47.400 -37.417 33.514 . . 140 GLY A O 1
ATOM 2233 N N . PRO A 1 141 ? 48.339 -36.149 35.110 . . 141 PRO A N 1
ATOM 2234 C CA . PRO A 1 141 ? 48.523 -34.890 34.398 . . 141 PRO A CA 1
ATOM 2235 C C . PRO A 1 141 ? 49.829 -34.890 33.611 . . 141 PRO A C 1
ATOM 2236 O O . PRO A 1 141 ? 50.260 -33.868 33.079 . . 141 PRO A O 1
ATOM 2247 N N . ILE A 1 142 ? 50.482 -36.039 33.618 . . 142 ILE A N 1
ATOM 2248 C CA . ILE A 1 142 ? 51.854 -36.204 33.197 . . 142 ILE A CA 1
ATOM 2249 C C . ILE A 1 142 ? 52.078 -35.917 31.730 . . 142 ILE A C 1
ATOM 2250 O O . ILE A 1 142 ? 51.238 -36.233 30.869 . . 142 ILE A O 1
ATOM 2266 N N . ARG A 1 143 ? 53.230 -35.329 31.449 . . 143 ARG A N 1
ATOM 2267 C CA . ARG A 1 143 ? 53.552 -34.885 30.102 . . 143 ARG A CA 1
ATOM 2268 C C . ARG A 1 143 ? 54.287 -36.008 29.370 . . 143 ARG A C 1
ATOM 2269 O O . ARG A 1 143 ? 54.824 -36.924 30.001 . . 143 ARG A O 1
ATOM 2290 N N . ALA A 1 144 ? 54.414 -35.888 28.042 . . 144 ALA A N 1
ATOM 2291 C CA . ALA A 1 144 ? 55.063 -36.922 27.222 . . 144 ALA A CA 1
ATOM 2292 C C . ALA A 1 144 ? 56.490 -37.192 27.713 . . 144 ALA A C 1
ATOM 2293 O O . ALA A 1 144 ? 56.971 -38.331 27.717 . . 144 ALA A O 1
ATOM 2300 N N . ARG A 1 145 ? 57.155 -36.128 28.154 . . 145 ARG A N 1
ATOM 2301 C CA . ARG A 1 145 ? 58.586 -36.107 28.416 . . 145 ARG A CA 1
ATOM 2302 C C . ARG A 1 145 ? 59.057 -37.128 29.450 . . 145 ARG A C 1
ATOM 2303 O O . ARG A 1 145 ? 60.169 -37.661 29.321 . . 145 ARG A O 1
ATOM 2324 N N . ASP A 1 146 ? 58.250 -37.362 30.494 . . 146 ASP A N 1
ATOM 2325 C CA . ASP A 1 146 ? 58.738 -38.076 31.665 . . 146 ASP A CA 1
ATOM 2326 C C . ASP A 1 146 ? 58.320 -39.541 31.776 . . 146 ASP A C 1
ATOM 2327 O O . ASP A 1 146 ? 58.517 -40.151 32.823 . . 146 ASP A O 1
ATOM 2336 N N . LEU A 1 147 ? 57.866 -40.169 30.699 . . 147 LEU A N 1
ATOM 2337 C CA . LEU A 1 147 ? 57.457 -41.574 30.809 . . 147 LEU A CA 1
ATOM 2338 C C . LEU A 1 147 ? 58.525 -42.580 31.352 . . 147 LEU A C 1
ATOM 2339 O O . LEU A 1 147 ? 58.146 -43.463 32.137 . . 147 LEU A O 1
ATOM 2355 N N . PRO A 1 148 ? 59.862 -42.465 31.058 . . 148 PRO A N 1
ATOM 2356 C CA . PRO A 1 148 ? 60.891 -43.395 31.516 . . 148 PRO A CA 1
ATOM 2357 C C . PRO A 1 148 ? 60.869 -43.513 33.042 . . 148 PRO A C 1
ATOM 2358 O O . PRO A 1 148 ? 61.319 -44.524 33.608 . . 148 PRO A O 1
ATOM 2369 N N . ALA A 1 149 ? 60.268 -42.515 33.714 . . 149 ALA A N 1
ATOM 2370 C CA . ALA A 1 149 ? 60.140 -42.485 35.156 . . 149 ALA A CA 1
ATOM 2371 C C . ALA A 1 149 ? 59.614 -43.804 35.689 . . 149 ALA A C 1
ATOM 2372 O O . ALA A 1 149 ? 60.002 -44.203 36.783 . . 149 ALA A O 1
ATOM 2379 N N . PHE A 1 150 ? 58.699 -44.467 34.963 . . 150 PHE A N 1
ATOM 2380 C CA . PHE A 1 150 ? 58.157 -45.699 35.519 . . 150 PHE A CA 1
ATOM 2381 C C . PHE A 1 150 ? 58.290 -46.840 34.507 . . 150 PHE A C 1
ATOM 2382 O O . PHE A 1 150 ? 58.221 -48.018 34.864 . . 150 PHE A O 1
ATOM 2399 N N . LEU A 1 151 ? 58.534 -46.496 33.243 . . 151 LEU A N 1
ATOM 2400 C CA . LEU A 1 151 ? 58.720 -47.506 32.206 . . 151 LEU A CA 1
ATOM 2401 C C . LEU A 1 151 ? 60.132 -48.096 32.179 . . 151 LEU A C 1
ATOM 2402 O O . LEU A 1 151 ? 60.336 -49.224 31.730 . . 151 LEU A O 1
ATOM 2418 N N . ARG A 1 152 ? 61.111 -47.310 32.627 . . 152 ARG A N 1
ATOM 2419 C CA . ARG A 1 152 ? 62.508 -47.713 32.678 . . 152 ARG A CA 1
ATOM 2420 C C . ARG A 1 152 ? 63.011 -47.967 34.096 . . 152 ARG A C 1
ATOM 2421 O O . ARG A 1 152 ? 63.752 -48.917 34.341 . . 152 ARG A O 1
ATOM 2442 N N . ASN A 1 153 ? 62.578 -47.135 35.040 . . 153 ASN A N 1
ATOM 2443 C CA . ASN A 1 153 ? 63.077 -47.206 36.415 . . 153 ASN A CA 1
ATOM 2444 C C . ASN A 1 153 ? 62.189 -48.017 37.377 . . 153 ASN A C 1
ATOM 2445 O O . ASN A 1 153 ? 62.393 -47.987 38.597 . . 153 ASN A O 1
ATOM 2456 N N . GLY A 1 154 ? 61.237 -48.761 36.816 . . 154 GLY A N 1
ATOM 2457 C CA . GLY A 1 154 ? 60.344 -49.653 37.556 . . 154 GLY A CA 1
ATOM 2458 C C . GLY A 1 154 ? 58.960 -49.034 37.627 . . 154 GLY A C 1
ATOM 2459 O O . GLY A 1 154 ? 58.836 -47.822 37.751 . . 154 GLY A O 1
ATOM 2463 N N . ASN A 1 155 ? 57.904 -49.845 37.602 . . 155 ASN A N 1
ATOM 2464 C CA . ASN A 1 155 ? 56.565 -49.255 37.549 . . 155 ASN A CA 1
ATOM 2465 C C . ASN A 1 155 ? 56.095 -48.728 38.906 . . 155 ASN A C 1
ATOM 2466 O O . ASN A 1 155 ? 55.340 -49.380 39.627 . . 155 ASN A O 1
ATOM 2477 N N . LYS A 1 156 ? 56.570 -47.528 39.231 . . 156 LYS A N 1
ATOM 2478 C CA . LYS A 1 156 ? 56.305 -46.855 40.497 . . 156 LYS A CA 1
ATOM 2479 C C . LYS A 1 156 ? 55.898 -45.397 40.295 . . 156 LYS A C 1
ATOM 2480 O O . LYS A 1 156 ? 56.261 -44.754 39.308 . . 156 LYS A O 1
ATOM 2499 N N . ALA A 1 157 ? 55.188 -44.843 41.273 . . 157 ALA A N 1
ATOM 2500 C CA . ALA A 1 157 ? 54.734 -43.453 41.193 . . 157 ALA A CA 1
ATOM 2501 C C . ALA A 1 157 ? 55.838 -42.467 41.530 . . 157 ALA A C 1
ATOM 2502 O O . ALA A 1 157 ? 55.830 -41.859 42.602 . . 157 ALA A O 1
ATOM 2509 N N . ASP A 1 158 ? 56.787 -42.313 40.615 . . 158 ASP A N 1
ATOM 2510 C CA . ASP A 1 158 ? 57.885 -41.374 40.827 . . 158 ASP A CA 1
ATOM 2511 C C . ASP A 1 158 ? 57.294 -39.973 40.825 . . 158 ASP A C 1
ATOM 2512 O O . ASP A 1 158 ? 56.176 -39.770 40.343 . . 158 ASP A O 1
ATOM 2521 N N . GLU A 1 159 ? 58.058 -38.995 41.294 . . 159 GLU A N 1
ATOM 2522 C CA . GLU A 1 159 ? 57.570 -37.613 41.389 . . 159 GLU A CA 1
ATOM 2523 C C . GLU A 1 159 ? 57.104 -37.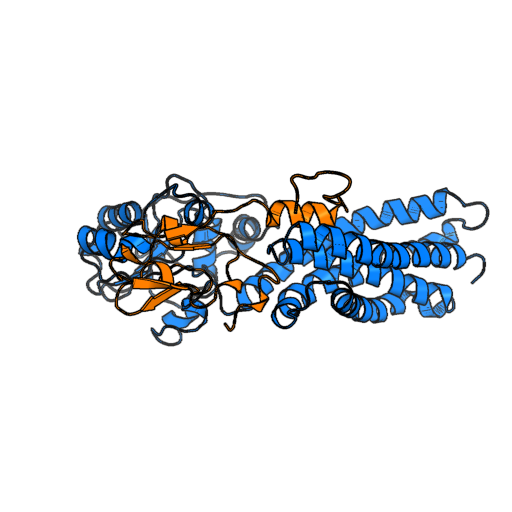124 40.026 . . 159 GLU A C 1
ATOM 2524 O O . GLU A 1 159 ? 56.118 -36.388 39.906 . . 159 GLU A O 1
ATOM 2536 N N . ALA A 1 160 ? 57.805 -37.581 38.999 . . 160 ALA A N 1
ATOM 2537 C CA . ALA A 1 160 ? 57.523 -37.267 37.621 . . 160 ALA A CA 1
ATOM 2538 C C . ALA A 1 160 ? 56.114 -37.662 37.201 . . 160 ALA A C 1
ATOM 2539 O O . ALA A 1 160 ? 55.539 -37.048 36.307 . . 160 ALA A O 1
ATOM 2546 N N . MET A 1 161 ? 55.605 -38.750 37.783 . . 161 MET A N 1
ATOM 2547 C CA . MET A 1 161 ? 54.284 -39.267 37.474 . . 161 MET A CA 1
ATOM 2548 C C . MET A 1 161 ? 53.236 -38.715 38.417 . . 161 MET A C 1
ATOM 2549 O O . MET A 1 161 ? 52.055 -38.627 38.079 . . 161 MET A O 1
ATOM 2563 N N . ARG A 1 162 ? 53.663 -38.386 39.632 . . 162 ARG A N 1
ATOM 2564 C CA . ARG A 1 162 ? 52.736 -37.875 40.620 . . 162 ARG A CA 1
ATOM 2565 C C . ARG A 1 162 ? 52.154 -36.533 40.186 . . 162 ARG A C 1
ATOM 2566 O O . ARG A 1 162 ? 50.960 -36.289 40.359 . . 162 ARG A O 1
ATOM 2587 N N . GLY A 1 163 ? 52.986 -35.697 39.563 . . 163 GLY A N 1
ATOM 2588 C CA . GLY A 1 163 ? 52.533 -34.401 39.068 . . 163 GLY A CA 1
ATOM 2589 C C . GLY A 1 163 ? 52.755 -34.264 37.567 . . 163 GLY A C 1
ATOM 2590 O O . GLY A 1 163 ? 52.977 -35.246 36.878 . . 163 GLY A O 1
ATOM 2594 N N . VAL A 1 164 ? 52.749 -33.032 37.064 . . 164 VAL A N 1
ATOM 2595 C CA . VAL A 1 164 ? 52.910 -32.795 35.614 . . 164 VAL A CA 1
ATOM 2596 C C . VAL A 1 164 ? 54.252 -33.283 35.080 . . 164 VAL A C 1
ATOM 2597 O O . VAL A 1 164 ? 54.355 -33.924 34.025 . . 164 VAL A O 1
ATOM 2610 N N . THR A 1 165 ? 55.282 -32.919 35.811 . . 165 THR A N 1
ATOM 2611 C CA . THR A 1 165 ? 56.653 -33.151 35.426 . . 165 THR A CA 1
ATOM 2612 C C . THR A 1 165 ? 57.521 -33.280 36.643 . . 165 THR A C 1
ATOM 2613 O O . THR A 1 165 ? 57.150 -32.835 37.735 . . 165 THR A O 1
ATOM 2624 N N . PHE A 1 166 ? 58.720 -33.812 36.459 . . 166 PHE A N 1
ATOM 2625 C CA . PHE A 1 166 ? 59.668 -33.891 37.573 . . 166 PHE A CA 1
ATOM 2626 C C . PHE A 1 166 ? 60.265 -32.506 37.851 . . 166 PHE A C 1
ATOM 2627 O O . PHE A 1 166 ? 61.414 -32.220 37.499 . . 166 PHE A O 1
ATOM 2644 N N . THR A 1 167 ? 59.419 -31.638 38.412 . . 167 THR A N 1
ATOM 2645 C CA . THR A 1 167 ? 59.635 -30.249 38.839 . . 167 THR A CA 1
ATOM 2646 C C . THR A 1 167 ? 60.216 -29.319 37.766 . . 167 THR A C 1
ATOM 2647 O O . THR A 1 167 ? 59.607 -28.316 37.386 . . 167 THR A O 1
ATOM 2658 N N . LEU A 1 168 ? 61.421 -29.648 37.308 . . 168 LEU A N 1
ATOM 2659 C CA . LEU A 1 168 ? 62.149 -28.844 36.351 . . 168 LEU A CA 1
ATOM 2660 C C . LEU A 1 168 ? 62.262 -29.417 34.945 . . 168 LEU A C 1
ATOM 2661 O O . LEU A 1 168 ? 62.580 -28.666 34.029 . . 168 LEU A O 1
ATOM 2677 N N . ARG A 1 169 ? 62.069 -30.722 34.752 . . 169 ARG A N 1
ATOM 2678 C CA . ARG A 1 169 ? 62.401 -31.278 33.428 . . 169 ARG A CA 1
ATOM 2679 C C . ARG A 1 169 ? 61.630 -30.646 32.253 . . 169 ARG A C 1
ATOM 2680 O O . ARG A 1 169 ? 62.255 -30.277 31.257 . . 169 ARG A O 1
ATOM 2701 N N . GLU A 1 170 ? 60.317 -30.429 32.376 . . 170 GLU A N 1
ATOM 2702 C CA . GLU A 1 170 ? 59.599 -29.732 31.298 . . 170 GLU A CA 1
ATOM 2703 C C . GLU A 1 170 ? 60.110 -28.291 31.149 . . 170 GLU A C 1
ATOM 2704 O O . GLU A 1 170 ? 60.210 -27.753 30.045 . . 170 GLU A O 1
ATOM 2716 N N . ARG A 1 171 ? 60.412 -27.639 32.265 . . 171 ARG A N 1
ATOM 2717 C CA . ARG A 1 171 ? 60.804 -26.240 32.200 . . 171 ARG A CA 1
ATOM 2718 C C . ARG A 1 171 ? 62.141 -26.139 31.465 . . 171 ARG A C 1
ATOM 2719 O O . ARG A 1 171 ? 62.364 -25.224 30.669 . . 171 ARG A O 1
ATOM 2740 N N . ALA A 1 172 ? 63.022 -27.112 31.729 . . 172 ALA A N 1
ATOM 2741 C CA . ALA A 1 172 ? 64.312 -27.226 31.069 . . 172 ALA A CA 1
ATOM 2742 C C . ALA A 1 172 ? 64.138 -27.480 29.572 . . 172 ALA A C 1
ATOM 2743 O O . ALA A 1 172 ? 64.859 -26.915 28.750 . . 172 ALA A O 1
ATOM 2750 N N . ALA A 1 173 ? 63.133 -28.297 29.219 . . 173 ALA A N 1
ATOM 2751 C CA . ALA A 1 173 ? 62.829 -28.683 27.838 . . 173 ALA A CA 1
ATOM 2752 C C . ALA A 1 173 ? 62.510 -27.492 26.982 . . 173 ALA A C 1
ATOM 2753 O O . ALA A 1 173 ? 62.726 -27.503 25.772 . . 173 ALA A O 1
ATOM 2760 N N . LEU A 1 174 ? 61.978 -26.464 27.618 . . 174 LEU A N 1
ATOM 2761 C CA . LEU A 1 174 ? 61.576 -25.268 26.925 . . 174 LEU A CA 1
ATOM 2762 C C . LEU A 1 174 ? 62.690 -24.221 26.817 . . 174 LEU A C 1
ATOM 2763 O O . LEU A 1 174 ? 62.512 -23.204 26.140 . . 174 LEU A O 1
ATOM 2779 N N . ILE A 1 175 ? 63.871 -24.472 27.398 . . 175 ILE A N 1
ATOM 2780 C CA . ILE A 1 175 ? 64.928 -23.475 27.290 . . 175 ILE A CA 1
ATOM 2781 C C . ILE A 1 175 ? 65.341 -23.200 25.855 . . 175 ILE A C 1
ATOM 2782 O O . ILE A 1 175 ? 65.509 -22.035 25.527 . . 175 ILE A O 1
ATOM 2798 N N . PRO A 1 176 ? 65.480 -24.201 24.952 . . 176 PRO A N 1
ATOM 2799 C CA . PRO A 1 176 ? 65.806 -24.026 23.550 . . 176 PRO A CA 1
ATOM 2800 C C . PRO A 1 176 ? 64.792 -23.141 22.826 . . 176 PRO A C 1
ATOM 2801 O O . PRO A 1 176 ? 65.086 -22.606 21.760 . . 176 PRO A O 1
ATOM 2812 N N . VAL A 1 177 ? 63.589 -22.994 23.379 . . 177 VAL A N 1
ATOM 2813 C CA . VAL A 1 177 ? 62.544 -22.229 22.738 . . 177 VAL A CA 1
ATOM 2814 C C . VAL A 1 177 ? 62.780 -20.782 23.019 . . 177 VAL A C 1
ATOM 2815 O O . VAL A 1 177 ? 62.852 -19.949 22.109 . . 177 VAL A O 1
ATOM 2828 N N . GLU A 1 178 ? 62.935 -20.485 24.299 . . 178 GLU A N 1
ATOM 2829 C CA . GLU A 1 178 ? 63.172 -19.122 24.702 . . 178 GLU A CA 1
ATOM 2830 C C . GLU A 1 178 ? 64.514 -18.689 24.092 . . 178 GLU A C 1
ATOM 2831 O O . GLU A 1 178 ? 64.674 -17.543 23.680 . . 178 GLU A O 1
ATOM 2843 N N . LEU A 1 179 ? 65.464 -19.635 24.019 . . 179 LEU A N 1
ATOM 2844 C CA . LEU A 1 179 ? 66.778 -19.435 23.422 . . 179 LEU A CA 1
ATOM 2845 C C . LEU A 1 179 ? 66.632 -19.126 21.914 . . 179 LEU A C 1
ATOM 2846 O O . LEU A 1 179 ? 67.148 -18.134 21.410 . . 179 LEU A O 1
ATOM 2862 N N . TYR A 1 180 ? 65.914 -19.965 21.176 . . 180 TYR A N 1
ATOM 2863 C CA . TYR A 1 180 ? 65.658 -19.719 19.757 . . 180 TYR A CA 1
ATOM 2864 C C . TYR A 1 180 ? 65.065 -18.325 19.546 . . 180 TYR A C 1
ATOM 2865 O O . TYR A 1 180 ? 65.529 -17.544 18.703 . . 180 TYR A O 1
ATOM 2883 N N . GLN A 1 181 ? 64.059 -17.996 20.353 . . 181 GLN A N 1
ATOM 2884 C CA . GLN A 1 181 ? 63.341 -16.741 20.218 . . 181 GLN A CA 1
ATOM 2885 C C . GLN A 1 181 ? 64.101 -15.527 20.786 . . 181 GLN A C 1
ATOM 2886 O O . GLN A 1 181 ? 63.567 -14.418 20.805 . . 181 GLN A O 1
ATOM 2900 N N . LEU A 1 182 ? 65.385 -15.694 21.156 . . 182 LEU A N 1
ATOM 2901 C CA . LEU A 1 182 ? 66.251 -14.580 21.566 . . 182 LEU A CA 1
ATOM 2902 C C . LEU A 1 182 ? 66.424 -13.613 20.420 . . 182 LEU A C 1
ATOM 2903 O O . LEU A 1 182 ? 66.804 -12.456 20.613 . . 182 LEU A O 1
ATOM 2919 N N . ARG A 1 183 ? 66.131 -14.092 19.217 . . 183 ARG A N 1
ATOM 2920 C CA . ARG A 1 183 ? 66.180 -13.296 18.018 . . 183 ARG A CA 1
ATOM 2921 C C . ARG A 1 183 ? 65.212 -12.112 18.134 . . 183 ARG A C 1
ATOM 2922 O O . ARG A 1 183 ? 65.428 -11.065 17.520 . . 183 ARG A O 1
ATOM 2943 N N . LYS A 1 184 ? 64.120 -12.279 18.894 . . 184 LYS A N 1
ATOM 2944 C CA . LYS A 1 184 ? 63.127 -11.223 18.994 . . 184 LYS A CA 1
ATOM 2945 C C . LYS A 1 184 ? 63.685 -9.947 19.682 . . 184 LYS A C 1
ATOM 2946 O O . LYS A 1 184 ? 63.657 -8.888 19.046 . . 184 LYS A O 1
ATOM 2965 N N . PRO A 1 185 ? 64.210 -9.969 20.949 . . 185 PRO A N 1
ATOM 2966 C CA . PRO A 1 185 ? 64.791 -8.795 21.572 . . 185 PRO A CA 1
ATOM 2967 C C . PRO A 1 185 ? 66.064 -8.337 20.877 . . 185 PRO A C 1
ATOM 2968 O O . PRO A 1 185 ? 66.384 -7.149 20.907 . . 185 PRO A O 1
ATOM 2979 N N . LEU A 1 186 ? 66.758 -9.247 20.177 . . 186 LEU A N 1
ATOM 2980 C CA . LEU A 1 186 ? 67.946 -8.826 19.452 . . 186 LEU A CA 1
ATOM 2981 C C . LEU A 1 186 ? 67.499 -7.879 18.361 . . 186 LEU A C 1
ATOM 2982 O O . LEU A 1 186 ? 68.056 -6.792 18.169 . . 186 LEU A O 1
ATOM 2998 N N . PHE A 1 187 ? 66.436 -8.283 17.664 . . 187 PHE A N 1
ATOM 2999 C CA . PHE A 1 187 ? 65.893 -7.421 16.661 . . 187 PHE A CA 1
ATOM 3000 C C . PHE A 1 187 ? 65.504 -6.099 17.240 . . 187 PHE A C 1
ATOM 3001 O O . PHE A 1 187 ? 65.930 -5.083 16.733 . . 187 PHE A O 1
ATOM 3018 N N . ALA A 1 188 ? 64.713 -6.084 18.318 . . 188 ALA A N 1
ATOM 3019 C CA . ALA A 1 188 ? 64.266 -4.814 18.893 . . 188 ALA A CA 1
ATOM 3020 C C . ALA A 1 188 ? 65.451 -3.946 19.345 . . 188 ALA A C 1
ATOM 3021 O O . ALA A 1 188 ? 65.387 -2.708 19.273 . . 188 ALA A O 1
ATOM 3028 N N . ALA A 1 189 ? 66.526 -4.587 19.810 . . 189 ALA A N 1
ATOM 3029 C CA . ALA A 1 189 ? 67.687 -3.861 20.297 . . 189 ALA A CA 1
ATOM 3030 C C . ALA A 1 189 ? 68.286 -2.999 19.203 . . 189 ALA A C 1
ATOM 3031 O O . ALA A 1 189 ? 68.731 -1.885 19.470 . . 189 ALA A O 1
ATOM 3038 N N . ILE A 1 190 ? 68.299 -3.479 17.963 . . 190 ILE A N 1
ATOM 3039 C CA . ILE A 1 190 ? 69.063 -2.763 16.966 . . 190 ILE A CA 1
ATOM 3040 C C . ILE A 1 190 ? 68.424 -1.398 16.590 . . 190 ILE A C 1
ATOM 3041 O O . ILE A 1 190 ? 69.150 -0.403 16.638 . . 190 ILE A O 1
ATOM 3057 N N . PRO A 1 191 ? 67.106 -1.258 16.249 . . 191 PRO A N 1
ATOM 3058 C CA . PRO A 1 191 ? 66.441 0.021 16.092 . . 191 PRO A CA 1
ATOM 3059 C C . PRO A 1 191 ? 66.700 0.983 17.248 . . 191 PRO A C 1
ATOM 3060 O O . PRO A 1 191 ? 66.870 2.176 17.008 . . 191 PRO A O 1
ATOM 3071 N N . LEU A 1 192 ? 66.755 0.501 18.501 . . 192 LEU A N 1
ATOM 3072 C CA . LEU A 1 192 ? 67.056 1.446 19.582 . . 192 LEU A CA 1
ATOM 3073 C C . LEU A 1 192 ? 68.421 2.056 19.437 . . 192 LEU A C 1
ATOM 3074 O O . LEU A 1 192 ? 68.600 3.273 19.513 . . 192 LEU A O 1
ATOM 3090 N N . LEU A 1 193 ? 69.394 1.197 19.237 . . 193 LEU A N 1
ATOM 3091 C CA . LEU A 1 193 ? 70.767 1.619 19.149 . . 193 LEU A CA 1
ATOM 3092 C C . LEU A 1 193 ? 70.937 2.521 17.934 . . 193 LEU A C 1
ATOM 3093 O O . LEU A 1 193 ? 71.591 3.571 18.007 . . 193 LEU A O 1
ATOM 3109 N N . PHE A 1 194 ? 70.283 2.172 16.823 . . 194 PHE A N 1
ATOM 3110 C CA . PHE A 1 194 ? 70.399 3.003 15.639 . . 194 PHE A CA 1
ATOM 3111 C C . PHE A 1 194 ? 69.734 4.359 15.890 . . 194 PHE A C 1
ATOM 3112 O O . PHE A 1 194 ? 70.295 5.400 15.536 . . 194 PHE A O 1
ATOM 3129 N N . LEU A 1 195 ? 68.578 4.358 16.562 . . 195 LEU A N 1
ATOM 3130 C CA . LEU A 1 195 ? 67.877 5.586 16.895 . . 195 LEU A CA 1
ATOM 3131 C C . LEU A 1 195 ? 68.748 6.490 17.727 . . 195 LEU A C 1
ATOM 3132 O O . LEU A 1 195 ? 68.923 7.658 17.402 . . 195 LEU A O 1
ATOM 3148 N N . LEU A 1 196 ? 69.343 5.948 18.772 . . 196 LEU A N 1
ATOM 3149 C CA . LEU A 1 196 ? 70.182 6.763 19.625 . . 196 LEU A CA 1
ATOM 3150 C C . LEU A 1 196 ? 71.331 7.384 18.810 . . 196 LEU A C 1
ATOM 3151 O O . LEU A 1 196 ? 71.655 8.574 18.965 . . 196 LEU A O 1
ATOM 3167 N N . SER A 1 197 ? 71.908 6.610 17.878 . . 197 SER A N 1
ATOM 3168 C CA . SER A 1 197 ? 72.975 7.155 17.049 . . 197 SER A CA 1
ATOM 3169 C C . SER A 1 197 ? 72.429 8.110 15.981 . . 197 SER A C 1
ATOM 3170 O O . SER A 1 197 ? 73.169 8.949 15.474 . . 197 SER A O 1
ATOM 3178 N N . ALA A 1 198 ? 71.131 7.986 15.650 . .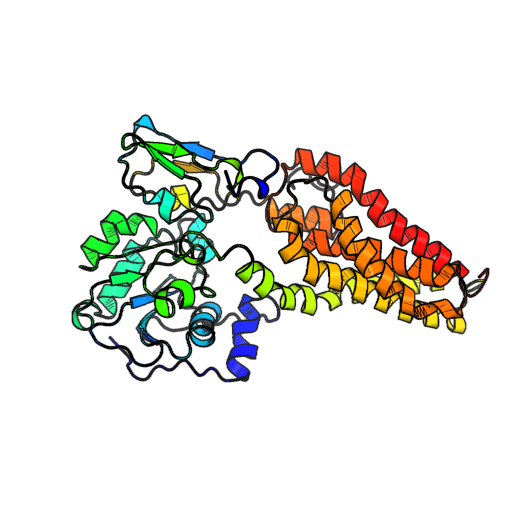 198 ALA A N 1
ATOM 3179 C CA . ALA A 1 198 ? 70.473 8.828 14.650 . . 198 ALA A CA 1
ATOM 3180 C C . ALA A 1 198 ? 70.061 10.166 15.252 . . 198 ALA A C 1
ATOM 3181 O O . ALA A 1 198 ? 69.997 11.180 14.552 . . 198 ALA A O 1
ATOM 3188 N N . LEU A 1 199 ? 69.793 10.173 16.556 . . 199 LEU A N 1
ATOM 3189 C CA . LEU A 1 199 ? 69.390 11.382 17.258 . . 199 LEU A CA 1
ATOM 3190 C C . LEU A 1 199 ? 70.548 12.371 17.441 . . 199 LEU A C 1
ATOM 3191 O O . LEU A 1 199 ? 70.352 13.582 17.328 . . 199 LEU A O 1
ATOM 3207 N N . GLY A 1 200 ? 71.763 11.867 17.696 . . 200 GLY A N 1
ATOM 3208 C CA . GLY A 1 200 ? 72.910 12.763 17.920 . . 200 GLY A CA 1
ATOM 3209 C C . GLY A 1 200 ? 74.241 12.452 17.182 . . 200 GLY A C 1
ATOM 3210 O O . GLY A 1 200 ? 75.294 12.573 17.823 . . 200 GLY A O 1
ATOM 3214 N N . PRO A 1 201 ? 74.261 12.240 15.841 . . 201 PRO A N 1
ATOM 3215 C CA . PRO A 1 201 ? 75.435 12.063 14.990 . . 201 PRO A CA 1
ATOM 3216 C C . PRO A 1 201 ? 76.474 13.137 15.193 . . 201 PRO A C 1
ATOM 3217 O O . PRO A 1 201 ? 77.672 12.886 15.088 . . 201 PRO A O 1
ATOM 3228 N N . ASP A 1 202 ? 76.011 14.341 15.534 . . 202 ASP A N 1
ATOM 3229 C CA . ASP A 1 202 ? 76.881 15.493 15.705 . . 202 ASP A CA 1
ATOM 3230 C C . ASP A 1 202 ? 77.990 15.181 16.698 . . 202 ASP A C 1
ATOM 3231 O O . ASP A 1 202 ? 79.115 15.669 16.569 . . 202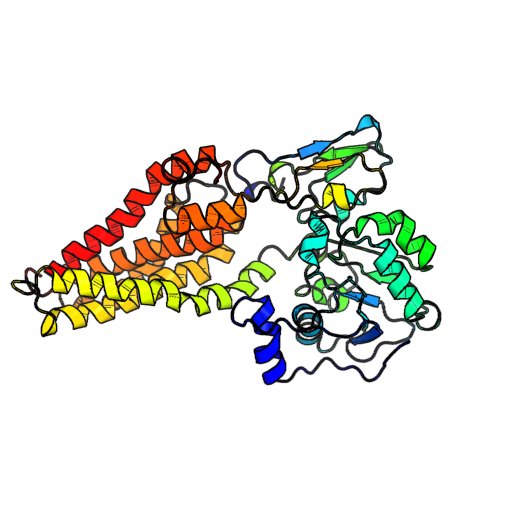 ASP A O 1
ATOM 3240 N N . LEU A 1 203 ? 77.645 14.416 17.729 . . 203 LEU A N 1
ATOM 3241 C CA . LEU A 1 203 ? 78.565 14.122 18.804 . . 203 LEU A CA 1
ATOM 3242 C C . LEU A 1 203 ? 78.903 12.641 18.784 . . 203 LEU A C 1
ATOM 3243 O O . LEU A 1 203 ? 80.000 12.218 19.145 . . 203 LEU A O 1
ATOM 3259 N N . PHE A 1 204 ? 77.926 11.848 18.351 . . 204 PHE A N 1
ATOM 3260 C CA . PHE A 1 204 ? 77.938 10.409 18.527 . . 204 PHE A CA 1
ATOM 3261 C C . PHE A 1 204 ? 77.922 9.655 17.185 . . 204 PHE A C 1
ATOM 3262 O O . PHE A 1 204 ? 77.153 8.708 17.011 . . 204 PHE A O 1
ATOM 3279 N N . SER A 1 205 ? 78.725 10.109 16.224 . . 205 SER A N 1
ATOM 3280 C CA . SER A 1 205 ? 78.735 9.534 14.875 . . 205 SER A CA 1
ATOM 3281 C C . SER A 1 205 ? 78.943 7.997 14.847 . . 205 SER A C 1
ATOM 3282 O O . SER A 1 205 ? 79.923 7.483 15.428 . . 205 SER A O 1
ATOM 3290 N N . PRO A 1 206 ? 78.098 7.259 14.079 . . 206 PRO A N 1
ATOM 3291 C CA . PRO A 1 206 ? 78.140 5.816 13.886 . . 206 PRO A CA 1
ATOM 3292 C C . PRO A 1 206 ? 79.458 5.102 13.516 . . 206 PRO A C 1
ATOM 3293 O O . PRO A 1 206 ? 79.652 3.990 14.001 . . 206 PRO A O 1
ATOM 3304 N N . PRO A 1 207 ? 80.425 5.648 12.732 . . 207 PRO A N 1
ATOM 3305 C CA . PRO A 1 207 ? 81.655 4.945 12.422 . . 207 PRO A CA 1
ATOM 3306 C C . PRO A 1 207 ? 82.294 4.410 13.699 . . 207 PRO A C 1
ATOM 3307 O O . PRO A 1 207 ? 82.908 3.337 13.700 . . 207 PRO A O 1
ATOM 3318 N N . ALA A 1 208 ? 82.214 5.230 14.761 . . 208 ALA A N 1
ATOM 3319 C CA . ALA A 1 208 ? 82.713 4.888 16.074 . . 208 ALA A CA 1
ATOM 3320 C C . ALA A 1 208 ? 81.667 4.116 16.863 . . 208 ALA A C 1
ATOM 3321 O O . ALA A 1 208 ? 81.896 3.021 17.381 . . 208 ALA A O 1
ATOM 3328 N N . LEU A 1 209 ? 80.498 4.734 16.970 . . 209 LEU A N 1
ATOM 3329 C CA . LEU A 1 209 ? 79.446 4.263 17.852 . . 209 LEU A CA 1
ATOM 3330 C C . LEU A 1 209 ? 78.890 2.880 17.531 . . 209 LEU A C 1
ATOM 3331 O O . LEU A 1 209 ? 78.587 2.123 18.452 . . 209 LEU A O 1
ATOM 3347 N N . TRP A 1 210 ? 78.754 2.504 16.258 . . 210 TRP A N 1
ATOM 3348 C CA . TRP A 1 210 ? 78.162 1.203 15.985 . . 210 TRP A CA 1
ATOM 3349 C C . TRP A 1 210 ? 79.104 0.040 16.296 . . 210 TRP A C 1
ATOM 3350 O O . TRP A 1 210 ? 78.679 -1.114 16.277 . . 210 TRP A O 1
ATOM 3371 N N . GLN A 1 211 ? 80.376 0.311 16.616 . . 211 GLN A N 1
ATOM 3372 C CA . GLN A 1 211 ? 81.269 -0.770 17.023 . . 211 GLN A CA 1
ATOM 3373 C C . GLN A 1 211 ? 80.778 -1.229 18.395 . . 211 GLN A C 1
ATOM 3374 O O . GLN A 1 211 ? 80.726 -2.425 18.724 . . 211 GLN A O 1
ATOM 3388 N N . ARG A 1 212 ? 80.345 -0.232 19.171 . . 212 ARG A N 1
ATOM 3389 C CA . ARG A 1 212 ? 79.836 -0.423 20.511 . . 212 ARG A CA 1
ATOM 3390 C C . ARG A 1 212 ? 78.401 -0.894 20.398 . . 212 ARG A C 1
ATOM 3391 O O . ARG A 1 212 ? 77.925 -1.648 21.240 . . 212 ARG A O 1
ATOM 3412 N N . GLY A 1 213 ? 77.732 -0.466 19.330 . . 213 GLY A N 1
ATOM 3413 C CA . GLY A 1 213 ? 76.382 -0.893 18.989 . . 213 GLY A CA 1
ATOM 3414 C C . GLY A 1 213 ? 76.352 -2.390 18.858 . . 213 GLY A C 1
ATOM 3415 O O . GLY A 1 213 ? 75.548 -3.048 19.507 . . 213 GLY A O 1
ATOM 3419 N N . ILE A 1 214 ? 77.257 -2.946 18.069 . . 214 ILE A N 1
ATOM 3420 C CA . ILE A 1 214 ? 77.294 -4.389 17.910 . . 214 ILE A CA 1
ATOM 3421 C C . ILE A 1 214 ? 77.503 -5.059 19.259 . . 214 ILE A C 1
ATOM 3422 O O . ILE A 1 214 ? 76.811 -6.021 19.586 . . 214 ILE A O 1
ATOM 3438 N N . SER A 1 215 ? 78.434 -4.540 20.064 . . 215 SER A N 1
ATOM 3439 C CA . SER A 1 215 ? 78.645 -5.127 21.379 . . 215 SER A CA 1
ATOM 3440 C C . SER A 1 215 ? 77.370 -5.055 22.246 . . 215 SER A C 1
ATOM 3441 O O . SER A 1 215 ? 77.056 -6.004 22.972 . . 215 SER A O 1
ATOM 3449 N N . ALA A 1 216 ? 76.630 -3.941 22.164 . . 216 ALA A N 1
ATOM 3450 C CA . ALA A 1 216 ? 75.359 -3.760 22.875 . . 216 ALA A CA 1
ATOM 3451 C C . ALA A 1 216 ? 74.333 -4.801 22.411 . . 216 ALA A C 1
ATOM 3452 O O . ALA A 1 216 ? 73.542 -5.308 23.214 . . 216 ALA A O 1
ATOM 3459 N N . VAL A 1 217 ? 74.354 -5.149 21.119 . . 217 VAL A N 1
ATOM 3460 C CA . VAL A 1 217 ? 73.441 -6.168 20.611 . . 217 VAL A CA 1
ATOM 3461 C C . VAL A 1 217 ? 73.829 -7.490 21.247 . . 217 VAL A C 1
ATOM 3462 O O . VAL A 1 217 ? 72.970 -8.272 21.669 . . 217 VAL A O 1
ATOM 3475 N N . THR A 1 218 ? 75.130 -7.743 21.342 . . 218 THR A N 1
ATOM 3476 C CA . THR A 1 218 ? 75.558 -8.965 21.983 . . 218 THR A CA 1
ATOM 3477 C C . THR A 1 218 ? 75.327 -8.908 23.507 . . 218 THR A C 1
ATOM 3478 O O . THR A 1 218 ? 75.137 -9.950 24.130 . . 218 THR A O 1
ATOM 3489 N N . ALA A 1 219 ? 75.282 -7.707 24.117 . . 219 ALA A N 1
ATOM 3490 C CA . ALA A 1 219 ? 74.884 -7.602 25.526 . . 219 ALA A CA 1
ATOM 3491 C C . ALA A 1 219 ? 73.441 -8.059 25.670 . . 219 ALA A C 1
ATOM 3492 O O . ALA A 1 219 ? 73.095 -8.741 26.633 . . 219 ALA A O 1
ATOM 3499 N N . THR A 1 220 ? 72.611 -7.708 24.672 . . 220 THR A N 1
ATOM 3500 C CA . THR A 1 220 ? 71.207 -8.104 24.623 . . 220 THR A CA 1
ATOM 3501 C C . THR A 1 220 ? 71.119 -9.606 24.515 . . 220 THR A C 1
ATOM 3502 O O . THR A 1 220 ? 70.312 -10.240 25.191 . . 220 THR A O 1
ATOM 3513 N N . LEU A 1 221 ? 71.977 -10.189 23.684 . . 221 LEU A N 1
ATOM 3514 C CA . LEU A 1 221 ? 72.042 -11.633 23.587 . . 221 LEU A CA 1
ATOM 3515 C C . LEU A 1 221 ? 72.319 -12.248 24.950 . . 221 LEU A C 1
ATOM 3516 O O . LEU A 1 221 ? 71.553 -13.093 25.393 . . 221 LEU A O 1
ATOM 3532 N N . VAL A 1 222 ? 73.373 -11.797 25.636 . . 222 VAL A N 1
ATOM 3533 C CA . VAL A 1 222 ? 73.752 -12.370 26.927 . . 222 VAL A CA 1
ATOM 3534 C C . VAL A 1 222 ? 72.651 -12.150 27.965 . . 222 VAL A C 1
ATOM 3535 O O . VAL A 1 222 ? 72.322 -13.049 28.747 . . 222 VAL A O 1
ATOM 3548 N N . GLY A 1 223 ? 72.077 -10.953 27.978 . . 223 GLY A N 1
ATOM 3549 C CA . GLY A 1 223 ? 70.987 -10.641 28.878 . . 223 GLY A CA 1
ATOM 3550 C C . GLY A 1 223 ? 69.835 -11.605 28.658 . . 223 GLY A C 1
ATOM 3551 O O . GLY A 1 223 ? 69.455 -12.380 29.545 . . 223 GLY A O 1
ATOM 3555 N N . ALA A 1 224 ? 69.305 -11.584 27.448 . . 224 ALA A N 1
ATOM 3556 C CA . ALA A 1 224 ? 68.142 -12.365 27.102 . . 224 ALA A CA 1
ATOM 3557 C C . ALA A 1 224 ? 68.429 -13.851 27.287 . . 224 ALA A C 1
ATOM 3558 O O . ALA A 1 224 ? 67.543 -14.598 27.712 . . 224 ALA A O 1
ATOM 3565 N N . LEU A 1 225 ? 69.659 -14.279 26.979 . . 225 LEU A N 1
ATOM 3566 C CA . LEU A 1 225 ? 70.056 -15.670 27.084 . . 225 LEU A CA 1
ATOM 3567 C C . LEU A 1 225 ? 69.924 -16.111 28.518 . . 225 LEU A C 1
ATOM 3568 O O . LEU A 1 225 ? 69.213 -17.075 28.789 . . 225 LEU A O 1
ATOM 3584 N N . ALA A 1 226 ? 70.472 -15.350 29.460 . . 226 ALA A N 1
ATOM 3585 C CA . ALA A 1 226 ? 70.345 -15.725 30.862 . . 226 ALA A CA 1
ATOM 3586 C C . ALA A 1 226 ? 68.862 -15.808 31.239 . . 226 ALA A C 1
ATOM 3587 O O . ALA A 1 226 ? 68.414 -16.756 31.906 . . 226 ALA A O 1
ATOM 3594 N N . GLY A 1 227 ? 68.082 -14.865 30.704 . . 227 GLY A N 1
ATOM 3595 C CA . GLY A 1 227 ? 66.637 -14.823 30.879 . . 227 GLY A CA 1
ATOM 3596 C C . GLY A 1 227 ? 65.935 -16.082 30.314 . . 227 GLY A C 1
ATOM 3597 O O . GLY A 1 227 ? 64.884 -16.490 30.809 . . 227 GLY A O 1
ATOM 3601 N N . SER A 1 228 ? 66.499 -16.672 29.245 . . 228 SER A N 1
ATOM 3602 C CA . SER A 1 228 ? 65.965 -17.880 28.613 . . 228 SER A CA 1
ATOM 3603 C C . SER A 1 228 ? 66.489 -19.189 29.212 . . 228 SER A C 1
ATOM 3604 O O . SER A 1 228 ? 65.831 -20.223 29.110 . . 228 SER A O 1
ATOM 3612 N N . VAL A 1 229 ? 67.661 -19.135 29.846 . . 229 VAL A N 1
ATOM 3613 C CA . VAL A 1 229 ? 68.337 -20.322 30.367 . . 229 VAL A CA 1
ATOM 3614 C C . VAL A 1 229 ? 68.261 -20.478 31.874 . . 229 VAL A C 1
ATOM 3615 O O . VAL A 1 229 ? 67.992 -21.561 32.387 . . 229 VAL A O 1
ATOM 3628 N N . LEU A 1 230 ? 68.551 -19.414 32.612 . . 230 LEU A N 1
ATOM 3629 C CA . LEU A 1 230 ? 68.612 -19.564 34.046 . . 230 LEU A CA 1
ATOM 3630 C C . LEU A 1 230 ? 67.219 -19.546 34.605 . . 230 LEU A C 1
ATOM 3631 O O . LEU A 1 230 ? 66.872 -20.358 35.456 . . 230 LEU A O 1
ATOM 3647 N N . VAL A 1 231 ? 66.379 -18.683 34.060 . . 231 VAL A N 1
ATOM 3648 C CA . VAL A 1 231 ? 65.072 -18.443 34.656 . . 231 VAL A CA 1
ATOM 3649 C C . VAL A 1 231 ? 64.118 -19.641 34.797 . . 231 VAL A C 1
ATOM 3650 O O . VAL A 1 231 ? 63.574 -19.814 35.889 . . 231 VAL A O 1
ATOM 3663 N N . PRO A 1 232 ? 63.923 -20.538 33.804 . . 232 PRO A N 1
ATOM 3664 C CA . PRO A 1 232 ? 63.081 -21.706 33.965 . . 232 PRO A CA 1
ATOM 3665 C C . PRO A 1 232 ? 63.460 -22.577 35.153 . . 232 PRO A C 1
ATOM 3666 O O . PRO A 1 232 ? 62.608 -23.296 35.678 . . 232 PRO A O 1
ATOM 3677 N N . LEU A 1 233 ? 64.736 -22.580 35.534 . . 233 LEU A N 1
ATOM 3678 C CA . LEU A 1 233 ? 65.179 -23.414 36.633 . . 233 LEU A CA 1
ATOM 3679 C C . LEU A 1 233 ? 65.068 -22.640 37.963 . . 233 LEU A C 1
ATOM 3680 O O . LEU A 1 233 ? 64.519 -23.102 38.965 . . 233 LEU A O 1
ATOM 3696 N N . PHE A 1 234 ? 65.554 -21.400 37.898 . . 234 PHE A N 1
ATOM 3697 C CA . PHE A 1 234 ? 65.700 -20.392 38.952 . . 234 PHE A CA 1
ATOM 3698 C C . PHE A 1 234 ? 64.407 -20.090 39.686 . . 234 PHE A C 1
ATOM 3699 O O . PHE A 1 234 ? 64.367 -20.082 40.919 . . 234 PHE A O 1
ATOM 3716 N N . LEU A 1 235 ? 63.326 -19.898 38.945 . . 235 LEU A N 1
ATOM 3717 C CA . LEU A 1 235 ? 62.069 -19.506 39.565 . . 235 LEU A CA 1
ATOM 3718 C C . LEU A 1 235 ? 61.593 -20.520 40.617 . . 235 LEU A C 1
ATOM 3719 O O . LEU A 1 235 ? 60.941 -20.131 41.592 . . 235 LEU A O 1
ATOM 3735 N N . ASN A 1 236 ? 61.910 -21.813 40.440 . . 236 ASN A N 1
ATOM 3736 C CA . ASN A 1 236 ? 61.384 -22.865 41.304 . . 236 ASN A CA 1
ATOM 3737 C C . ASN A 1 236 ? 61.733 -22.705 42.774 . . 236 ASN A C 1
ATOM 3738 O O . ASN A 1 236 ? 61.016 -23.224 43.624 . . 236 ASN A O 1
ATOM 3749 N N . ARG A 1 237 ? 62.865 -22.090 43.084 . . 237 ARG A N 1
ATOM 3750 C CA . ARG A 1 237 ? 63.279 -21.983 44.475 . . 237 ARG A CA 1
ATOM 3751 C C . ARG A 1 237 ? 63.027 -20.607 45.074 . . 237 ARG A C 1
ATOM 3752 O O . ARG A 1 237 ? 63.446 -20.343 46.205 . . 237 ARG A O 1
ATOM 3773 N N . LEU A 1 238 ? 62.367 -19.719 44.324 . . 238 LEU A N 1
ATOM 3774 C CA . LEU A 1 238 ? 62.201 -18.352 44.802 . . 238 LEU A CA 1
ATOM 3775 C C . LEU A 1 238 ? 60.766 -17.852 45.008 . . 238 LEU A C 1
ATOM 3776 O O . LEU A 1 238 ? 60.260 -17.140 44.144 . . 238 LEU A O 1
ATOM 3792 N N . PRO A 1 239 ? 60.130 -18.055 46.178 . . 239 PRO A N 1
ATOM 3793 C CA . PRO A 1 239 ? 58.767 -17.626 46.490 . . 239 PRO A CA 1
ATOM 3794 C C . PRO A 1 239 ? 58.699 -16.149 46.898 . . 239 PRO A C 1
ATOM 3795 O O . PRO A 1 239 ? 58.262 -15.825 48.002 . . 239 PRO A O 1
ATOM 3806 N N . TRP A 1 240 ? 59.152 -15.272 46.011 . . 240 TRP A N 1
ATOM 3807 C CA . TRP A 1 240 ? 59.297 -13.846 46.307 . . 240 TRP A CA 1
ATOM 3808 C C . TRP A 1 240 ? 58.766 -12.990 45.159 . . 240 TRP A C 1
ATOM 3809 O O . TRP A 1 240 ? 59.549 -12.364 44.415 . . 240 TRP A O 1
ATOM 3830 N N . ARG A 1 241 ? 57.450 -12.967 44.949 . . 241 ARG A N 1
ATOM 3831 C CA . ARG A 1 241 ? 57.006 -12.511 43.644 . . 241 ARG A CA 1
ATOM 3832 C C . ARG A 1 241 ? 56.828 -10.998 43.511 . . 241 ARG A C 1
ATOM 3833 O O . ARG A 1 241 ? 55.728 -10.476 43.343 . . 241 ARG A O 1
ATOM 3854 N N . GLN A 1 242 ? 57.969 -10.324 43.587 . . 242 GLN A N 1
ATOM 3855 C CA . GLN A 1 242 ? 58.139 -8.888 43.426 . . 242 GLN A CA 1
ATOM 3856 C C . GLN A 1 242 ? 58.967 -8.838 42.174 . . 242 GLN A C 1
ATOM 3857 O O . GLN A 1 242 ? 59.050 -7.854 41.443 . . 242 GLN A O 1
ATOM 3871 N N . PHE A 1 243 ? 59.648 -9.958 41.988 . . 243 PHE A N 1
ATOM 3872 C CA . PHE A 1 243 ? 60.474 -10.337 40.851 . . 243 PHE A CA 1
ATOM 3873 C C . PHE A 1 243 ? 61.745 -9.535 40.600 . . 243 PHE A C 1
ATOM 3874 O O . PHE A 1 243 ? 62.782 -10.130 40.318 . . 243 PHE A O 1
ATOM 3891 N N . TRP A 1 244 ? 61.735 -8.222 40.834 . . 244 TRP A N 1
ATOM 3892 C CA . TRP A 1 244 ? 62.949 -7.440 40.599 . . 244 TRP A CA 1
ATOM 3893 C C . TRP A 1 244 ? 64.157 -7.931 41.382 . . 244 TRP A C 1
ATOM 3894 O O . TRP A 1 244 ? 65.221 -8.099 40.785 . . 244 TRP A O 1
ATOM 3915 N N . PRO A 1 245 ? 64.049 -8.225 42.697 . . 245 PRO A N 1
ATOM 3916 C CA . PRO A 1 245 ? 65.139 -8.679 43.532 . . 245 PRO A CA 1
ATOM 3917 C C . PRO A 1 245 ? 65.791 -9.947 43.008 . . 245 PRO A C 1
ATOM 3918 O O . PRO A 1 245 ? 66.913 -10.268 43.402 . . 245 PRO A O 1
ATOM 3929 N N . LYS A 1 246 ? 65.080 -10.715 42.169 . . 246 LYS A N 1
ATOM 3930 C CA . LYS A 1 246 ? 65.613 -11.965 41.691 . . 246 LYS A CA 1
ATOM 3931 C C . LYS A 1 246 ? 65.969 -11.852 40.204 . . 246 LYS A C 1
ATOM 3932 O O . LYS A 1 246 ? 67.031 -12.310 39.783 . . 246 LYS A O 1
ATOM 3951 N N . GLY A 1 247 ? 65.136 -11.166 39.415 . . 247 GLY A N 1
ATOM 3952 C CA . GLY A 1 247 ? 65.422 -10.989 37.991 . . 247 GLY A CA 1
ATOM 3953 C C . GLY A 1 247 ? 66.761 -10.268 37.851 . . 247 GLY A C 1
ATOM 3954 O O . GLY A 1 247 ? 67.550 -10.563 36.954 . . 247 GLY A O 1
ATOM 3958 N N . ALA A 1 248 ? 67.035 -9.377 38.808 . . 248 ALA A N 1
ATOM 3959 C CA . ALA A 1 248 ? 68.265 -8.613 38.909 . . 248 ALA A CA 1
ATOM 3960 C C . ALA A 1 248 ? 69.497 -9.517 39.069 . . 248 ALA A C 1
ATOM 3961 O O . ALA A 1 248 ? 70.611 -9.090 38.768 . . 248 ALA A O 1
ATOM 3968 N N . LEU A 1 249 ? 69.313 -10.747 39.576 . . 249 LEU A N 1
ATOM 3969 C CA . LEU A 1 249 ? 70.410 -11.689 39.796 . . 249 LEU A CA 1
ATOM 3970 C C . LEU A 1 249 ? 70.722 -12.384 38.485 . . 249 LEU A C 1
ATOM 3971 O O . LEU A 1 249 ? 71.885 -12.607 38.132 . . 249 LEU A O 1
ATOM 3987 N N . VAL A 1 250 ? 69.662 -12.674 37.728 . . 250 VAL A N 1
ATOM 3988 C CA . VAL A 1 250 ? 69.807 -13.297 36.417 . . 250 VAL A CA 1
ATOM 3989 C C . VAL A 1 250 ? 70.525 -12.262 35.564 . . 250 VAL A C 1
ATOM 3990 O O . VAL A 1 250 ? 71.502 -12.558 34.866 . . 250 VAL A O 1
ATOM 4003 N N . GLY A 1 251 ? 70.055 -11.021 35.719 . . 251 GLY A N 1
ATOM 4004 C CA . GLY A 1 251 ? 70.596 -9.835 35.097 . . 251 GLY A CA 1
ATOM 4005 C C . GLY A 1 251 ? 72.045 -9.610 35.463 . . 251 GLY A C 1
ATOM 4006 O O . GLY A 1 251 ? 72.868 -9.465 34.570 . . 251 GLY A O 1
ATOM 4010 N N . GLY A 1 252 ? 72.376 -9.581 36.753 . . 252 GLY A N 1
ATOM 4011 C CA . GLY A 1 252 ? 73.755 -9.360 37.166 . . 252 GLY A CA 1
ATOM 4012 C C . GLY A 1 252 ? 74.702 -10.430 36.615 . . 252 GLY A C 1
ATOM 4013 O O . GLY A 1 252 ? 75.828 -10.121 36.195 . . 252 GLY A O 1
ATOM 4017 N N . ALA A 1 253 ? 74.255 -11.694 36.579 . . 253 ALA A N 1
ATOM 4018 C CA . ALA A 1 253 ? 75.097 -12.737 36.002 . . 253 ALA A CA 1
ATOM 4019 C C . ALA A 1 253 ? 75.356 -12.436 34.530 . . 253 ALA A C 1
ATOM 4020 O O . ALA A 1 253 ? 76.500 -12.482 34.053 . . 253 ALA A O 1
ATOM 4027 N N . ALA A 1 254 ? 74.281 -12.076 33.824 . . 254 ALA A N 1
ATOM 4028 C CA . ALA A 1 254 ? 74.365 -11.718 32.422 . . 254 ALA A CA 1
ATOM 4029 C C . ALA A 1 254 ? 75.217 -10.496 32.223 . . 254 ALA A C 1
ATOM 4030 O O . ALA A 1 254 ? 75.978 -10.400 31.265 . . 254 ALA A O 1
ATOM 4037 N N . GLY A 1 255 ? 75.089 -9.566 33.157 . . 255 GLY A N 1
ATOM 4038 C CA . GLY A 1 255 ? 75.754 -8.292 33.121 . . 255 GLY A CA 1
ATOM 4039 C C . GLY A 1 255 ? 77.239 -8.480 33.100 . . 255 GLY A C 1
ATOM 4040 O O . GLY A 1 255 ? 77.926 -7.927 32.239 . . 255 GLY A O 1
ATOM 4044 N N . THR A 1 256 ? 77.732 -9.275 34.040 . . 256 THR A N 1
ATOM 4045 C CA . THR A 1 256 ? 79.152 -9.531 34.140 . . 256 THR A CA 1
ATOM 4046 C C . THR A 1 256 ? 79.684 -10.088 32.831 . . 256 THR A C 1
ATOM 4047 O O . THR A 1 256 ? 80.725 -9.656 32.339 . . 256 THR A O 1
ATOM 4058 N N . LEU A 1 257 ? 78.979 -11.051 32.252 . . 257 LEU A N 1
ATOM 4059 C CA . LEU A 1 257 ? 79.449 -11.611 30.998 . . 257 LEU A CA 1
ATOM 4060 C C . LEU A 1 257 ? 79.360 -10.601 29.843 . . 257 LEU A C 1
ATOM 4061 O O . LEU A 1 257 ? 80.281 -10.472 29.037 . . 257 LEU A O 1
ATOM 4077 N N . ALA A 1 258 ? 78.274 -9.829 29.793 . . 258 ALA A N 1
ATOM 4078 C CA . ALA A 1 258 ? 78.054 -8.845 28.740 . . 258 ALA A CA 1
ATOM 4079 C C . ALA A 1 258 ? 79.137 -7.791 28.725 . . 258 ALA A C 1
ATOM 4080 O O . ALA A 1 258 ? 79.576 -7.356 27.668 . . 258 ALA A O 1
ATOM 4087 N N . ALA A 1 259 ? 79.606 -7.424 29.910 . . 259 ALA A N 1
ATOM 4088 C CA . ALA A 1 259 ? 80.586 -6.374 30.135 . . 259 ALA A CA 1
ATOM 4089 C C . ALA A 1 259 ? 81.894 -6.629 29.414 . . 259 ALA A C 1
ATOM 4090 O O . ALA A 1 259 ? 82.634 -5.695 29.084 . . 259 ALA A O 1
ATOM 4097 N N . LEU A 1 260 ? 82.169 -7.896 29.137 . . 260 LEU A N 1
ATOM 4098 C CA . LEU A 1 260 ? 83.438 -8.337 28.615 . . 260 LEU A CA 1
ATOM 4099 C C . LEU A 1 260 ? 83.700 -7.860 27.188 . . 260 LEU A C 1
ATOM 4100 O O . LEU A 1 260 ? 84.836 -7.917 26.721 . . 260 LEU A O 1
ATOM 4116 N N . TYR A 1 261 ? 82.674 -7.378 26.481 . . 261 TYR A N 1
ATOM 4117 C CA . TYR A 1 261 ? 82.897 -6.989 25.096 . . 261 TYR A CA 1
ATOM 4118 C C . TYR A 1 261 ? 83.686 -5.674 24.924 . . 261 TYR A C 1
ATOM 4119 O O . TYR A 1 261 ? 84.380 -5.516 23.920 . . 261 TYR A O 1
ATOM 4137 N N . LEU A 1 262 ? 83.559 -4.705 25.854 . . 262 LEU A N 1
ATOM 4138 C CA . LEU A 1 262 ? 84.196 -3.390 25.616 . . 262 LEU A CA 1
ATOM 4139 C C . LEU A 1 262 ? 85.125 -2.773 26.702 . . 262 LEU A C 1
ATOM 4140 O O . LEU A 1 262 ? 85.292 -1.552 26.694 . . 262 LEU A O 1
ATOM 4156 N N . PRO A 1 263 ? 85.793 -3.533 27.601 . . 263 PRO A N 1
ATOM 4157 C CA . PRO A 1 263 ? 86.712 -3.018 28.621 . . 263 PRO A CA 1
ATOM 4158 C C . PRO A 1 263 ? 87.752 -2.076 28.046 . . 263 PRO A C 1
ATOM 4159 O O . PRO A 1 263 ? 88.136 -1.084 28.672 . . 263 PRO A O 1
ATOM 4170 N N . VAL A 1 264 ? 88.154 -2.364 26.819 . . 264 VAL A N 1
ATOM 4171 C CA . VAL A 1 264 ? 89.225 -1.680 26.131 . . 264 VAL A CA 1
ATOM 4172 C C . VAL A 1 264 ? 88.917 -0.214 25.812 . . 264 VAL A C 1
ATOM 4173 O O . VAL A 1 264 ? 89.813 0.530 25.413 . . 264 VAL A O 1
ATOM 4186 N N . HIS A 1 265 ? 87.665 0.213 26.016 . . 265 HIS A N 1
ATOM 4187 C CA . HIS A 1 265 ? 87.293 1.594 25.745 . . 265 HIS A CA 1
ATOM 4188 C C . HIS A 1 265 ? 87.072 2.422 27.016 . . 265 HIS A C 1
ATOM 4189 O O . HIS A 1 265 ? 86.657 3.581 26.934 . . 265 HIS A O 1
ATOM 4203 N N . GLY A 1 266 ? 87.351 1.851 28.189 . . 266 GLY A N 1
ATOM 4204 C CA . GLY A 1 266 ? 87.153 2.584 29.438 . . 266 GLY A CA 1
ATOM 4205 C C . GLY A 1 266 ? 85.757 2.345 30.017 . . 266 GLY A C 1
ATOM 4206 O O . GLY A 1 266 ? 84.841 1.949 29.292 . . 266 GLY A O 1
ATOM 4210 N N . TRP A 1 267 ? 85.608 2.636 31.320 . . 267 TRP A N 1
ATOM 4211 C CA . TRP A 1 267 ? 84.470 2.255 32.186 . . 267 TRP A CA 1
ATOM 4212 C C . TRP A 1 267 ? 83.060 2.452 31.631 . . 267 TRP A C 1
ATOM 4213 O O . TRP A 1 267 ? 82.163 1.659 31.927 . . 267 TRP A O 1
ATOM 4234 N N . ALA A 1 268 ? 82.844 3.490 30.835 . . 268 ALA A N 1
ATOM 4235 C CA . ALA A 1 268 ? 81.514 3.785 30.327 . . 268 ALA A CA 1
ATOM 4236 C C . ALA A 1 268 ? 80.968 2.637 29.498 . . 268 ALA A C 1
ATOM 4237 O O . ALA A 1 268 ? 79.765 2.358 29.519 . . 268 ALA A O 1
ATOM 4244 N N . ASP A 1 269 ? 81.837 1.935 28.788 . . 269 ASP A N 1
ATOM 4245 C CA . ASP A 1 269 ? 81.304 0.954 27.880 . . 269 ASP A CA 1
ATOM 4246 C C . ASP A 1 269 ? 80.935 -0.361 28.575 . . 269 ASP A C 1
ATOM 4247 O O . ASP A 1 269 ? 79.791 -0.784 28.414 . . 269 ASP A O 1
ATOM 4256 N N . PRO A 1 270 ? 81.810 -1.028 29.371 . . 270 PRO A N 1
ATOM 4257 C CA . PRO A 1 270 ? 81.489 -2.252 30.065 . . 270 PRO A CA 1
ATOM 4258 C C . PRO A 1 270 ? 80.421 -1.979 31.102 . . 270 PRO A C 1
ATOM 4259 O O . PRO A 1 270 ? 79.641 -2.867 31.425 . . 270 PRO A O 1
ATOM 4270 N N . LEU A 1 271 ? 80.319 -0.734 31.579 . . 271 LEU A N 1
ATOM 4271 C CA . LEU A 1 271 ? 79.184 -0.400 32.418 . . 271 LEU A CA 1
ATOM 4272 C C . LEU A 1 271 ? 77.896 -0.371 31.607 . . 271 LEU A C 1
ATOM 4273 O O . LEU A 1 271 ? 76.898 -0.952 32.042 . . 271 LEU A O 1
ATOM 4289 N N . ALA A 1 272 ? 77.904 0.242 30.408 . . 272 ALA A N 1
ATOM 4290 C CA . ALA A 1 272 ? 76.689 0.237 29.588 . . 272 ALA A CA 1
ATOM 4291 C C . ALA A 1 272 ? 76.293 -1.195 29.259 . . 272 ALA A C 1
ATOM 4292 O O . ALA A 1 272 ? 75.114 -1.543 29.288 . . 272 ALA A O 1
ATOM 4299 N N . LEU A 1 273 ? 77.284 -2.043 28.995 . . 273 LEU A N 1
ATOM 4300 C CA . LEU A 1 273 ? 77.023 -3.409 28.574 . . 273 LEU A CA 1
ATOM 4301 C C . LEU A 1 273 ? 76.311 -4.205 29.671 . . 273 LEU A C 1
ATOM 4302 O O . LEU A 1 273 ? 75.314 -4.887 29.395 . . 273 LEU A O 1
ATOM 4318 N N . THR A 1 274 ? 76.761 -4.075 30.938 . . 274 THR A N 1
ATOM 4319 C CA . THR A 1 274 ? 76.094 -4.832 31.986 . . 274 THR A CA 1
ATOM 4320 C C . THR A 1 274 ? 74.698 -4.275 32.209 . . 274 THR A C 1
ATOM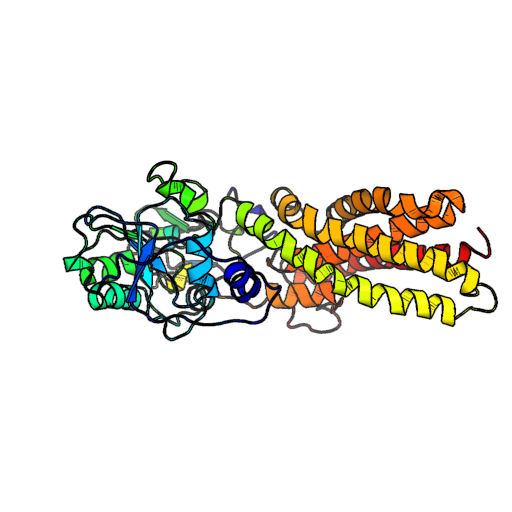 4321 O O . THR A 1 274 ? 73.770 -5.018 32.518 . . 274 THR A O 1
ATOM 4332 N N . LEU A 1 275 ? 74.534 -2.970 32.011 . . 275 LEU A N 1
ATOM 4333 C CA . LEU A 1 275 ? 73.238 -2.330 32.169 . . 275 LEU A CA 1
ATOM 4334 C C . LEU A 1 275 ? 72.278 -2.763 31.054 . . 275 LEU A C 1
ATOM 4335 O O . LEU A 1 275 ? 71.092 -3.025 31.302 . . 275 LEU A O 1
ATOM 4351 N N . TRP A 1 276 ? 72.803 -2.906 29.824 . . 276 TRP A N 1
ATOM 4352 C CA . TRP A 1 276 ? 71.990 -3.426 28.731 . . 276 TRP A CA 1
ATOM 4353 C C . TRP A 1 276 ? 71.469 -4.793 29.116 . . 276 TRP A C 1
ATOM 4354 O O . TRP A 1 276 ? 70.257 -5.021 29.157 . . 276 TRP A O 1
ATOM 4375 N N . ALA A 1 277 ? 72.394 -5.701 29.434 . . 277 ALA A N 1
ATOM 4376 C CA . ALA A 1 277 ? 72.042 -7.075 29.741 . . 277 ALA A CA 1
ATOM 4377 C C . ALA A 1 277 ? 71.133 -7.180 30.959 . . 277 ALA A C 1
ATOM 4378 O O . ALA A 1 277 ? 70.241 -8.026 30.986 . . 277 ALA A O 1
ATOM 4385 N N . THR A 1 278 ? 71.320 -6.321 31.970 . . 278 THR A N 1
ATOM 4386 C CA . THR A 1 278 ? 70.472 -6.401 33.148 . . 278 THR A CA 1
ATOM 4387 C C . THR A 1 278 ? 69.038 -6.123 32.783 . . 278 THR A C 1
ATOM 4388 O O . THR A 1 278 ? 68.128 -6.856 33.195 . . 278 THR A O 1
ATOM 4399 N N . ALA A 1 279 ? 68.815 -5.055 32.015 . . 279 ALA A N 1
ATOM 4400 C CA . ALA A 1 279 ? 67.460 -4.720 31.636 . . 279 ALA A CA 1
ATOM 4401 C C . ALA A 1 279 ? 66.839 -5.798 30.792 . . 279 ALA A C 1
ATOM 4402 O O . ALA A 1 279 ? 65.692 -6.188 31.008 . . 279 ALA A O 1
ATOM 4409 N N . VAL A 1 280 ? 67.619 -6.333 29.860 . . 280 VAL A N 1
ATOM 4410 C CA . VAL A 1 280 ? 67.088 -7.304 28.931 . . 280 VAL A CA 1
ATOM 4411 C C . VAL A 1 280 ? 66.818 -8.630 29.589 . . 280 VAL A C 1
ATOM 4412 O O . VAL A 1 280 ? 65.773 -9.237 29.348 . . 280 VAL A O 1
ATOM 4425 N N . ALA A 1 281 ? 67.747 -9.091 30.421 . . 281 ALA A N 1
ATOM 4426 C CA . ALA A 1 281 ? 67.579 -10.359 31.095 . . 281 ALA A CA 1
ATOM 4427 C C . ALA A 1 281 ? 66.340 -10.340 31.933 . . 281 ALA A C 1
ATOM 4428 O O . ALA A 1 281 ? 65.603 -11.321 31.974 . . 281 ALA A O 1
ATOM 4435 N N . SER A 1 282 ? 66.087 -9.211 32.592 . . 282 SER A N 1
ATOM 4436 C CA . SER A 1 282 ? 64.908 -9.095 33.401 . . 282 SER A CA 1
ATOM 4437 C C . SER A 1 282 ? 63.663 -9.133 32.514 . . 282 SER A C 1
ATOM 4438 O O . SER A 1 282 ? 62.697 -9.828 32.831 . . 282 SER A O 1
ATOM 4446 N N . TRP A 1 283 ? 63.694 -8.449 31.360 . . 283 TRP A N 1
ATOM 4447 C CA . TRP A 1 283 ? 62.512 -8.445 30.505 . . 283 TRP A CA 1
ATOM 4448 C C . TRP A 1 283 ? 62.231 -9.852 29.985 . . 283 TRP A C 1
ATOM 4449 O O . TRP A 1 283 ? 61.090 -10.318 30.017 . . 283 TRP A O 1
ATOM 4470 N N . GLN A 1 284 ? 63.286 -10.560 29.572 . . 284 GLN A N 1
ATOM 4471 C CA . GLN A 1 284 ? 63.133 -11.918 29.079 . . 284 GLN A CA 1
ATOM 4472 C C . GLN A 1 284 ? 62.710 -12.852 30.194 . . 284 GLN A C 1
ATOM 4473 O O . GLN A 1 284 ? 61.920 -13.780 29.984 . . 284 GLN A O 1
ATOM 4487 N N . ALA A 1 285 ? 63.209 -12.613 31.400 . . 285 ALA A N 1
ATOM 4488 C CA . ALA A 1 285 ? 62.819 -13.447 32.504 . . 285 ALA A CA 1
ATOM 4489 C C . ALA A 1 285 ? 61.326 -13.340 32.696 . . 285 ALA A C 1
ATOM 4490 O O . ALA A 1 285 ? 60.651 -14.354 32.882 . . 285 ALA A O 1
ATOM 4497 N N . MET A 1 286 ? 60.785 -12.121 32.589 . . 286 MET A N 1
ATOM 4498 C CA . MET A 1 286 ? 59.364 -11.951 32.812 . . 286 MET A CA 1
ATOM 4499 C C . MET A 1 286 ? 58.526 -12.568 31.690 . . 286 MET A C 1
ATOM 4500 O O . MET A 1 286 ? 57.413 -13.045 31.933 . . 286 MET A O 1
ATOM 4514 N N . ASN A 1 287 ? 59.086 -12.630 30.475 . . 287 ASN A N 1
ATOM 4515 C CA . ASN A 1 287 ? 58.371 -13.239 29.354 . . 287 ASN A CA 1
ATOM 4516 C C . ASN A 1 287 ? 57.977 -14.660 29.751 . . 287 ASN A C 1
ATOM 4517 O O . ASN A 1 287 ? 56.807 -15.049 29.683 . . 287 ASN A O 1
ATOM 4528 N N . PHE A 1 288 ? 58.972 -15.426 30.217 . . 288 PHE A N 1
ATOM 4529 C CA . PHE A 1 288 ? 58.781 -16.816 30.625 . . 288 PHE A CA 1
ATOM 4530 C C . PHE A 1 288 ? 57.933 -16.904 31.893 . . 288 PHE A C 1
ATOM 4531 O O . PHE A 1 288 ? 56.959 -17.665 31.964 . . 288 PHE A O 1
ATOM 4548 N N . THR A 1 289 ? 58.310 -16.098 32.894 . . 289 THR A N 1
ATOM 4549 C CA . THR A 1 289 ? 57.715 -16.083 34.220 . . 289 THR A CA 1
ATOM 4550 C C . THR A 1 289 ? 56.211 -15.892 34.124 . . 289 THR A C 1
ATOM 4551 O O . THR A 1 289 ? 55.449 -16.598 34.788 . . 289 THR A O 1
ATOM 4562 N N . GLY A 1 290 ? 55.778 -14.989 33.243 . . 290 GLY A N 1
ATOM 4563 C CA . GLY A 1 290 ? 54.367 -14.684 33.050 . . 290 GLY A CA 1
ATOM 4564 C C . GLY A 1 290 ? 53.505 -15.877 32.645 . . 290 GLY A C 1
ATOM 4565 O O . GLY A 1 290 ? 52.287 -15.811 32.768 . . 290 GLY A O 1
ATOM 4569 N N . SER A 1 291 ? 54.103 -16.986 32.188 . . 291 SER A N 1
ATOM 4570 C CA . SER A 1 291 ? 53.320 -18.159 31.800 . . 291 SER A CA 1
ATOM 4571 C C . SER A 1 291 ? 52.571 -18.791 32.990 . . 291 SER A C 1
ATOM 4572 O O . SER A 1 291 ? 51.633 -19.567 32.796 . . 291 SER A O 1
ATOM 4580 N N . THR A 1 292 ? 52.991 -18.456 34.209 . . 292 THR A N 1
ATOM 4581 C CA . THR A 1 292 ? 52.372 -18.917 35.445 . . 292 THR A CA 1
ATOM 4582 C C . THR A 1 292 ? 51.736 -17.715 36.145 . . 292 THR A C 1
ATOM 4583 O O . THR A 1 292 ? 52.400 -16.695 36.323 . . 292 THR A O 1
ATOM 4594 N N . PRO A 1 293 ? 50.483 -17.788 36.629 . . 293 PRO A N 1
ATOM 4595 C CA . PRO A 1 293 ? 49.806 -16.696 37.307 . . 293 PRO A CA 1
ATOM 4596 C C . PRO A 1 293 ? 50.325 -16.570 38.737 . . 293 PRO A C 1
ATOM 4597 O O . PRO A 1 293 ? 49.606 -16.826 39.697 . . 293 PRO A O 1
ATOM 4608 N N . TYR A 1 294 ? 51.581 -16.140 38.844 . . 294 TYR A N 1
ATOM 4609 C CA . TYR A 1 294 ? 52.342 -16.021 40.086 . . 294 TYR A CA 1
ATOM 4610 C C . TYR A 1 294 ? 51.709 -15.098 41.111 . . 294 TYR A C 1
ATOM 4611 O O . TYR A 1 294 ? 51.807 -15.339 42.312 . . 294 TYR A O 1
ATOM 4629 N N . THR A 1 295 ? 51.131 -13.996 40.661 . . 295 THR A N 1
ATOM 4630 C CA . THR A 1 295 ? 50.535 -13.040 41.587 . . 295 THR A CA 1
ATOM 4631 C C . THR A 1 295 ? 49.148 -12.657 41.111 . . 295 THR A C 1
ATOM 4632 O O . THR A 1 295 ? 48.799 -12.861 39.947 . . 295 THR A O 1
ATOM 4643 N N . SER A 1 296 ? 48.360 -12.061 41.991 . . 296 SER A N 1
ATOM 4644 C CA . SER A 1 296 ? 47.061 -11.584 41.555 . . 296 SER A CA 1
ATOM 4645 C C . SER A 1 296 ? 47.298 -10.384 40.658 . . 296 SER A C 1
ATOM 4646 O O . SER A 1 296 ? 48.316 -9.715 40.847 . . 296 SER A O 1
ATOM 4654 N N . PRO A 1 297 ? 46.361 -10.012 39.768 . . 297 PRO A N 1
ATOM 4655 C CA . PRO A 1 297 ? 46.407 -8.804 38.961 . . 297 PRO A CA 1
ATOM 4656 C C . PRO A 1 297 ? 46.710 -7.566 39.799 . . 297 PRO A C 1
ATOM 4657 O O . PRO A 1 297 ? 47.432 -6.684 39.349 . . 297 PRO A O 1
ATOM 4668 N N . SER A 1 298 ? 46.221 -7.515 41.043 . . 298 SER A N 1
ATOM 4669 C CA . SER A 1 298 ? 46.504 -6.368 41.900 . . 298 SER A CA 1
ATOM 4670 C C . SER A 1 298 ? 47.978 -6.394 42.285 . . 298 SER A C 1
ATOM 4671 O O . SER A 1 298 ? 48.667 -5.366 42.285 . . 298 SER A O 1
ATOM 4679 N N . GLY A 1 299 ? 48.480 -7.592 42.608 . . 299 GLY A N 1
ATOM 4680 C CA . GLY A 1 299 ? 49.884 -7.731 42.959 . . 299 GLY A CA 1
ATOM 4681 C C . GLY A 1 299 ? 50.752 -7.267 41.794 . . 299 GLY A C 1
ATOM 4682 O O . GLY A 1 299 ? 51.797 -6.641 41.999 . . 299 GLY A O 1
ATOM 4686 N N . VAL A 1 300 ? 50.286 -7.536 40.566 . . 300 VAL A N 1
ATOM 4687 C CA . VAL A 1 300 ? 51.016 -7.151 39.372 . . 300 VAL A CA 1
ATOM 4688 C C . VAL A 1 300 ? 51.027 -5.650 39.205 . . 300 VAL A C 1
ATOM 4689 O O . VAL A 1 300 ? 52.086 -5.073 39.005 . . 300 VAL A O 1
ATOM 4702 N N . GLU A 1 301 ? 49.883 -4.984 39.336 . . 301 GLU A N 1
ATOM 4703 C CA . GLU A 1 301 ? 49.895 -3.543 39.132 . . 301 GLU A CA 1
ATOM 4704 C C . GLU A 1 301 ? 50.824 -2.865 40.135 . . 301 GLU A C 1
ATOM 4705 O O . GLU A 1 301 ? 51.582 -1.955 39.777 . . 301 GLU A O 1
ATOM 4717 N N . LYS A 1 302 ? 50.820 -3.337 41.383 . . 302 LYS A N 1
ATOM 4718 C CA . LYS A 1 302 ? 51.667 -2.716 42.390 . . 302 LYS A CA 1
ATOM 4719 C C . LYS A 1 302 ? 53.151 -2.986 42.159 . . 302 LYS A C 1
ATOM 4720 O O . LYS A 1 302 ? 53.965 -2.053 42.138 . . 302 LYS A O 1
ATOM 4739 N N . GLU A 1 303 ? 53.514 -4.244 41.939 . . 303 GLU A N 1
ATOM 4740 C CA . GLU A 1 303 ? 54.923 -4.558 41.815 . . 303 GLU A CA 1
ATOM 4741 C C . GLU A 1 303 ? 55.480 -4.110 40.472 . . 303 GLU A C 1
ATOM 4742 O O . GLU A 1 303 ? 56.624 -3.665 40.395 . . 303 GLU A O 1
ATOM 4754 N N . MET A 1 304 ? 54.669 -4.179 39.421 . . 304 MET A N 1
ATOM 4755 C CA . MET A 1 304 ? 55.093 -3.763 38.099 . . 304 MET A CA 1
ATOM 4756 C C . MET A 1 304 ? 55.438 -2.287 38.095 . . 304 MET A C 1
ATOM 4757 O O . MET A 1 304 ? 56.499 -1.877 37.616 . . 304 MET A O 1
ATOM 4771 N N . ARG A 1 305 ? 54.568 -1.464 38.685 . . 305 ARG A N 1
ATOM 4772 C CA . ARG A 1 305 ? 54.839 -0.039 38.709 . . 305 ARG A CA 1
ATOM 4773 C C . ARG A 1 305 ? 56.080 0.298 39.542 . . 305 ARG A C 1
ATOM 4774 O O . ARG A 1 305 ? 56.735 1.311 39.295 . . 305 ARG A O 1
ATOM 4795 N N . ARG A 1 306 ? 56.416 -0.559 40.511 . . 306 ARG A N 1
ATOM 4796 C CA . ARG A 1 306 ? 57.627 -0.396 41.301 . . 306 ARG A CA 1
ATOM 4797 C C . ARG A 1 306 ? 58.896 -0.937 40.606 . . 306 ARG A C 1
ATOM 4798 O O . ARG A 1 306 ? 59.976 -0.362 40.751 . . 306 ARG A O 1
ATOM 4819 N N . GLY A 1 307 ? 58.768 -2.059 39.878 . . 307 GLY A N 1
ATOM 4820 C CA . GLY A 1 307 ? 59.911 -2.723 39.239 . . 307 GLY A CA 1
ATOM 4821 C C . GLY A 1 307 ? 60.239 -2.358 37.778 . . 307 GLY A C 1
ATOM 4822 O O . GLY A 1 307 ? 61.419 -2.288 37.414 . . 307 GLY A O 1
ATOM 4826 N N . MET A 1 308 ? 59.239 -2.067 36.939 . . 308 MET A N 1
ATOM 4827 C CA . MET A 1 308 ? 59.569 -1.814 35.536 . . 308 MET A CA 1
ATOM 4828 C C . MET A 1 308 ? 60.517 -0.620 35.354 . . 308 MET A C 1
ATOM 4829 O O . MET A 1 308 ? 61.397 -0.695 34.496 . . 308 MET A O 1
ATOM 4843 N N . PRO A 1 309 ? 60.391 0.509 36.104 . . 309 PRO A N 1
ATOM 4844 C CA . PRO A 1 309 ? 61.288 1.636 35.993 . . 309 PRO A CA 1
ATOM 4845 C C . PRO A 1 309 ? 62.734 1.255 36.269 . . 309 PRO A C 1
ATOM 4846 O O . PRO A 1 309 ? 63.645 1.926 35.812 . . 309 PRO A O 1
ATOM 4857 N N . LEU A 1 310 ? 62.972 0.195 37.039 . . 310 LEU A N 1
ATOM 4858 C CA . LEU A 1 310 ? 64.338 -0.185 37.343 . . 310 LEU A CA 1
ATOM 4859 C C . LEU A 1 310 ? 64.929 -0.876 36.139 . . 310 LEU A C 1
ATOM 4860 O O . LEU A 1 310 ? 66.090 -0.676 35.766 . . 310 LEU A O 1
ATOM 4876 N N . GLN A 1 311 ? 64.087 -1.686 35.505 . . 311 GLN A N 1
ATOM 4877 C CA . GLN A 1 311 ? 64.510 -2.433 34.338 . . 311 GLN A CA 1
ATOM 4878 C C . GLN A 1 311 ? 64.785 -1.428 33.220 . . 311 GLN A C 1
ATOM 4879 O O . GLN A 1 311 ? 65.825 -1.472 32.547 . . 311 GLN A O 1
ATOM 4893 N N . ALA A 1 312 ? 63.859 -0.467 33.083 . . 312 ALA A N 1
ATOM 4894 C CA . ALA A 1 312 ? 63.988 0.596 32.102 . . 312 ALA A CA 1
ATOM 4895 C C . ALA A 1 312 ? 65.174 1.497 32.406 . . 312 ALA A C 1
ATOM 4896 O O . ALA A 1 312 ? 65.929 1.841 31.500 . . 312 ALA A O 1
ATOM 4903 N N . LEU A 1 313 ? 65.385 1.832 33.681 . . 313 LEU A N 1
ATOM 4904 C CA . LEU A 1 313 ? 66.504 2.683 34.047 . . 313 LEU A CA 1
ATOM 4905 C C . LEU A 1 313 ? 67.826 2.076 33.654 . . 313 LEU A C 1
ATOM 4906 O O . LEU A 1 313 ? 68.686 2.784 33.137 . . 313 LEU A O 1
ATOM 4922 N N . ALA A 1 314 ? 68.021 0.775 33.868 . . 314 ALA A N 1
ATOM 4923 C CA . ALA A 1 314 ? 69.293 0.200 33.453 . . 314 ALA A CA 1
ATOM 4924 C C . ALA A 1 314 ? 69.480 0.404 31.943 . . 314 ALA A C 1
ATOM 4925 O O . ALA A 1 314 ? 70.551 0.824 31.499 . . 314 ALA A O 1
ATOM 4932 N N . ALA A 1 315 ? 68.421 0.176 31.149 . . 315 ALA A N 1
ATOM 4933 C CA . ALA A 1 315 ? 68.531 0.359 29.700 . . 315 ALA A CA 1
ATOM 4934 C C . ALA A 1 315 ? 68.804 1.810 29.326 . . 315 ALA A C 1
ATOM 4935 O O . ALA A 1 315 ? 69.605 2.096 28.429 . . 315 ALA A O 1
ATOM 4942 N N . LEU A 1 316 ? 68.143 2.728 30.026 . . 316 LEU A N 1
ATOM 4943 C CA . LEU A 1 316 ? 68.275 4.146 29.742 . . 316 LEU A CA 1
ATOM 4944 C C . LEU A 1 316 ? 69.657 4.642 30.113 . . 316 LEU A C 1
ATOM 4945 O O . LEU A 1 316 ? 70.287 5.393 29.359 . . 316 LEU A O 1
ATOM 4961 N N . ALA A 1 317 ? 70.145 4.198 31.268 . . 317 ALA A N 1
ATOM 4962 C CA . ALA A 1 317 ? 71.471 4.545 31.723 . . 317 ALA A CA 1
ATOM 4963 C C . ALA A 1 317 ? 72.492 4.000 30.754 . . 317 ALA A C 1
ATOM 4964 O O . ALA A 1 317 ? 73.469 4.679 30.412 . . 317 ALA A O 1
ATOM 4971 N N . ALA A 1 318 ? 72.245 2.779 30.263 . . 318 ALA A N 1
ATOM 4972 C CA . ALA A 1 318 ? 73.150 2.180 29.311 . . 318 ALA A CA 1
ATOM 4973 C C . ALA A 1 318 ? 73.202 2.992 28.047 . . 318 ALA A C 1
ATOM 4974 O O . ALA A 1 318 ? 74.277 3.222 27.512 . . 318 ALA A O 1
ATOM 4981 N N . ALA A 1 319 ? 72.034 3.473 27.593 . . 319 ALA A N 1
ATOM 4982 C CA . ALA A 1 319 ? 71.943 4.287 26.384 . . 319 ALA A CA 1
ATOM 4983 C C . ALA A 1 319 ? 72.749 5.563 26.509 . . 319 ALA A C 1
ATOM 4984 O O . ALA A 1 319 ? 73.443 5.974 25.575 . . 319 ALA A O 1
ATOM 4991 N N . GLY A 1 320 ? 72.688 6.178 27.686 . . 320 GLY A N 1
ATOM 4992 C CA . GLY A 1 320 ? 73.447 7.385 27.968 . . 320 GLY A CA 1
ATOM 4993 C C . GLY A 1 320 ? 74.938 7.124 27.845 . . 320 GLY A C 1
ATOM 4994 O O . GLY A 1 320 ? 75.657 7.819 27.114 . . 320 GLY A O 1
ATOM 4998 N N . LEU A 1 321 ? 75.401 6.116 28.576 . . 321 LEU A N 1
ATOM 4999 C CA . LEU A 1 321 ? 76.802 5.742 28.601 . . 321 LEU A CA 1
ATOM 5000 C C . LEU A 1 321 ? 77.280 5.252 27.236 . . 321 LEU A C 1
ATOM 5001 O O . LEU A 1 321 ? 78.420 5.510 26.849 . . 321 LEU A O 1
ATOM 5017 N N . TRP A 1 322 ? 76.422 4.535 26.523 . . 322 TRP A N 1
ATOM 5018 C CA . TRP A 1 322 ? 76.729 4.016 25.204 . . 322 TRP A CA 1
ATOM 5019 C C . TRP A 1 322 ? 77.008 5.180 24.255 . . 322 TRP A C 1
ATOM 5020 O O . TRP A 1 322 ? 78.029 5.184 23.565 . . 322 TRP A O 1
ATOM 5041 N N . LEU A 1 323 ? 76.143 6.202 24.256 . . 323 LEU A N 1
ATOM 5042 C CA . LEU A 1 323 ? 76.404 7.373 23.427 . . 323 LEU A CA 1
ATOM 5043 C C . LEU A 1 323 ? 77.662 8.099 23.894 . . 323 LEU A C 1
ATOM 5044 O O . LEU A 1 323 ? 78.445 8.570 23.080 . . 323 LEU A O 1
ATOM 5060 N N . ALA A 1 324 ? 77.883 8.152 25.211 . . 324 ALA A N 1
ATOM 5061 C CA . ALA A 1 324 ? 79.079 8.751 25.800 . . 324 ALA A CA 1
ATOM 5062 C C . ALA A 1 324 ? 80.374 8.030 25.388 . . 324 ALA A C 1
ATOM 5063 O O . ALA A 1 324 ? 81.428 8.656 25.231 . . 324 ALA A O 1
ATOM 5070 N N . GLY A 1 325 ? 80.317 6.712 25.201 . . 325 GLY A N 1
ATOM 5071 C CA . GLY A 1 325 ? 81.505 5.904 24.905 . . 325 GLY A CA 1
ATOM 5072 C C . GLY A 1 325 ? 82.504 6.507 23.889 . . 325 GLY A C 1
ATOM 5073 O O . GLY A 1 325 ? 83.663 6.713 24.244 . . 325 GLY A O 1
ATOM 5077 N N . PRO A 1 326 ? 82.114 6.815 22.635 . . 326 PRO A N 1
ATOM 5078 C CA . PRO A 1 326 ? 82.951 7.391 21.589 . . 326 PRO A CA 1
ATOM 5079 C C . PRO A 1 326 ? 83.091 8.916 21.638 . . 326 PRO A C 1
ATOM 5080 O O . PRO A 1 326 ? 83.597 9.511 20.685 . . 326 PRO A O 1
ATOM 5091 N N . PHE A 1 327 ? 82.608 9.554 22.704 . . 327 PHE A N 1
ATOM 5092 C CA . PHE A 1 327 ? 82.584 11.013 22.774 . . 327 PHE A CA 1
ATOM 5093 C C . PHE A 1 327 ? 83.162 11.541 24.091 . . 327 PHE A C 1
ATOM 5094 O O . PHE A 1 327 ? 84.052 12.392 24.081 . . 327 PHE A O 1
ATOM 5111 N N . LEU A 1 328 ? 82.634 11.070 25.219 . . 328 LEU A N 1
ATOM 5112 C CA . LEU A 1 328 ? 83.109 11.509 26.527 . . 328 LEU A CA 1
ATOM 5113 C C . LEU A 1 328 ? 84.083 10.496 27.122 . . 328 LEU A C 1
ATOM 5114 O O . LEU A 1 328 ? 85.053 10.872 27.788 . . 328 LEU A O 1
ATOM 5130 N N . GLY A 1 329 ? 83.809 9.220 26.870 . . 329 GLY A N 1
ATOM 5131 C CA . GLY A 1 329 ? 84.550 8.119 27.464 . . 329 GLY A CA 1
ATOM 5132 C C . GLY A 1 329 ? 84.015 7.788 28.851 . . 329 GLY A C 1
ATOM 5133 O O . GLY A 1 329 ? 83.022 8.369 29.290 . . 329 GLY A O 1
ATOM 5138 N N . MET B 2 1 ? 52.642 -27.754 52.167 . . 1 MET B N 1
ATOM 5139 C CA . MET B 2 1 ? 52.318 -27.327 50.812 . . 1 MET B CA 1
ATOM 5140 C C . MET B 2 1 ? 53.592 -27.115 50.005 . . 1 MET B C 1
ATOM 5141 O O . MET B 2 1 ? 54.012 -25.980 49.786 . . 1 MET B O 1
ATOM 5157 N N . LYS B 2 2 ? 54.228 -28.195 49.557 . . 2 LYS B N 1
ATOM 5158 C CA . LYS B 2 2 ? 55.522 -28.067 48.872 . . 2 LYS B CA 1
ATOM 5159 C C . LYS B 2 2 ? 55.507 -27.207 47.596 . . 2 LYS B C 1
ATOM 5160 O O . LYS B 2 2 ? 56.548 -26.652 47.215 . . 2 LYS B O 1
ATOM 5179 N N . ASP B 2 3 ? 54.343 -27.080 46.950 . . 3 ASP B N 1
ATOM 5180 C CA . ASP B 2 3 ? 54.229 -26.352 45.702 . . 3 ASP B CA 1
ATOM 5181 C C . ASP B 2 3 ? 53.570 -24.984 45.867 . . 3 ASP B C 1
ATOM 5182 O O . ASP B 2 3 ? 53.257 -24.320 44.875 . . 3 ASP B O 1
ATOM 5191 N N . PHE B 2 4 ? 53.438 -24.514 47.115 . . 4 PHE B N 1
ATOM 5192 C CA . PHE B 2 4 ? 52.759 -23.245 47.403 . . 4 PHE B CA 1
ATOM 5193 C C . PHE B 2 4 ? 53.377 -22.066 46.673 . . 4 PHE B C 1
ATOM 5194 O O . PHE B 2 4 ? 52.717 -21.082 46.342 . . 4 PHE B O 1
ATOM 5211 N N . ARG B 2 5 ? 54.662 -22.206 46.400 . . 5 ARG B N 1
ATOM 5212 C CA . ARG B 2 5 ? 55.518 -21.229 45.781 . . 5 ARG B CA 1
ATOM 5213 C C . ARG B 2 5 ? 55.070 -20.801 44.389 . . 5 ARG B C 1
ATOM 5214 O O . ARG B 2 5 ? 55.484 -19.742 43.909 . . 5 ARG B O 1
ATOM 5235 N N . TYR B 2 6 ? 54.229 -21.608 43.743 . . 6 TYR B N 1
ATOM 5236 C CA . TYR B 2 6 ? 53.793 -21.320 42.384 . . 6 TYR B CA 1
ATOM 5237 C C . TYR B 2 6 ? 52.913 -20.076 42.293 . . 6 TYR B C 1
ATOM 5238 O O . TYR B 2 6 ? 52.928 -19.407 41.268 . . 6 TYR B O 1
ATOM 5256 N N . ILE B 2 7 ? 52.066 -19.821 43.299 . . 7 ILE B N 1
ATOM 5257 C CA . ILE B 2 7 ? 51.238 -18.608 43.282 . . 7 ILE B CA 1
ATOM 5258 C C . ILE B 2 7 ? 51.341 -17.813 44.576 . . 7 ILE B C 1
ATOM 5259 O O . ILE B 2 7 ? 50.818 -18.207 45.618 . . 7 ILE B O 1
ATOM 5275 N N . ASP B 2 8 ? 51.963 -16.657 44.519 . . 8 ASP B N 1
ATOM 5276 C CA . ASP B 2 8 ? 52.105 -15.826 45.705 . . 8 ASP B CA 1
ATOM 5277 C C . ASP B 2 8 ? 50.850 -14.950 45.753 . . 8 ASP B C 1
ATOM 5278 O O . ASP B 2 8 ? 50.862 -13.766 45.403 . . 8 ASP B O 1
ATOM 5287 N N . GLY B 2 9 ? 49.758 -15.576 46.185 . . 9 GLY B N 1
ATOM 5288 C CA . GLY B 2 9 ? 48.433 -14.964 46.176 . . 9 GLY B CA 1
ATOM 5289 C C . GLY B 2 9 ? 47.340 -16.013 46.386 . . 9 GLY B C 1
ATOM 5290 O O . GLY B 2 9 ? 47.561 -17.024 47.046 . . 9 GLY B O 1
ATOM 5294 N N . VAL B 2 10 ? 46.142 -15.739 45.866 . . 10 VAL B N 1
ATOM 5295 C CA . VAL B 2 10 ? 44.991 -16.623 46.058 . . 10 VAL B CA 1
ATOM 5296 C C . VAL B 2 10 ? 44.428 -17.154 44.738 . . 10 VAL B C 1
ATOM 5297 O O . VAL B 2 10 ? 44.108 -16.375 43.841 . . 10 VAL B O 1
ATOM 5310 N N . SER B 2 11 ? 44.310 -18.480 44.636 . . 11 SER B N 1
ATOM 5311 C CA . SER B 2 11 ? 43.774 -19.147 43.449 . . 11 SER B CA 1
ATOM 5312 C C . SER B 2 11 ? 42.253 -19.326 43.516 . . 11 SER B C 1
ATOM 5313 O O . SER B 2 11 ? 41.674 -19.444 44.599 . . 11 SER B O 1
ATOM 5321 N N . SER B 2 12 ? 41.612 -19.432 42.351 . . 12 SER B N 1
ATOM 5322 C CA . SER B 2 12 ? 40.152 -19.571 42.262 . . 12 SER B CA 1
ATOM 5323 C C . SER B 2 12 ? 39.601 -20.985 42.546 . . 12 SER B C 1
ATOM 5324 O O . SER B 2 12 ? 39.076 -21.659 41.653 . . 12 SER B O 1
ATOM 5332 N N . LEU B 2 13 ? 39.716 -21.415 43.811 . . 13 LEU B N 1
ATOM 5333 C CA . LEU B 2 13 ? 39.246 -22.733 44.297 . . 13 LEU B CA 1
ATOM 5334 C C . LEU B 2 13 ? 38.019 -22.715 45.219 . . 13 LEU B C 1
ATOM 5335 O O . LEU B 2 13 ? 37.884 -21.842 46.081 . . 13 LEU B O 1
ATOM 5351 N N . ALA B 2 14 ? 37.171 -23.746 45.099 . . 14 ALA B N 1
ATOM 5352 C CA . ALA B 2 14 ? 36.109 -24.019 46.073 . . 14 ALA B CA 1
ATOM 5353 C C . ALA B 2 14 ? 35.680 -25.493 45.981 . . 14 ALA B C 1
ATOM 5354 O O . ALA B 2 14 ? 35.811 -26.125 44.933 . . 14 ALA B O 1
ATOM 5361 N N . LEU B 2 15 ? 35.183 -26.061 47.078 . . 15 LEU B N 1
ATOM 5362 C CA . LEU B 2 15 ? 34.733 -27.456 47.025 . . 15 LEU B CA 1
ATOM 5363 C C . LEU B 2 15 ? 33.374 -27.689 47.658 . . 15 LEU B C 1
ATOM 5364 O O . LEU B 2 15 ? 33.097 -27.196 48.756 . . 15 LEU B O 1
ATOM 5380 N N . ASP B 2 16 ? 32.547 -28.535 47.046 . . 16 ASP B N 1
ATOM 5381 C CA . ASP B 2 16 ? 31.328 -28.931 47.728 . . 16 ASP B CA 1
ATOM 5382 C C . ASP B 2 16 ? 31.663 -30.225 48.457 . . 16 ASP B C 1
ATOM 5383 O O . ASP B 2 16 ? 31.238 -31.321 48.079 . . 16 ASP B O 1
ATOM 5392 N N . THR B 2 17 ? 32.394 -30.061 49.550 . . 17 THR B N 1
ATOM 5393 C CA . THR B 2 17 ? 32.955 -31.170 50.314 . . 17 THR B CA 1
ATOM 5394 C C . THR B 2 17 ? 31.861 -32.122 50.787 . . 17 THR B C 1
ATOM 5395 O O . THR B 2 17 ? 31.981 -33.345 50.678 . . 17 THR B O 1
ATOM 5406 N N . ASP B 2 18 ? 30.762 -31.546 51.249 . . 18 ASP B N 1
ATOM 5407 C CA . ASP B 2 18 ? 29.640 -32.278 51.821 . . 18 ASP B CA 1
ATOM 5408 C C . ASP B 2 18 ? 28.962 -33.298 50.893 . . 18 ASP B C 1
ATOM 5409 O O . ASP B 2 18 ? 28.294 -34.212 51.382 . . 18 ASP B O 1
ATOM 5418 N N . LYS B 2 19 ? 29.065 -33.128 49.570 . . 19 LYS B N 1
ATOM 5419 C CA . LYS B 2 19 ? 28.393 -34.053 48.653 . . 19 LYS B CA 1
ATOM 5420 C C . LYS B 2 19 ? 29.358 -35.012 47.976 . . 19 LYS B C 1
ATOM 5421 O O . LYS B 2 19 ? 28.970 -35.767 47.082 . . 19 LYS B O 1
ATOM 5440 N N . CYS B 2 20 ? 30.620 -34.948 48.347 . . 20 CYS B N 1
ATOM 5441 C CA . CYS B 2 20 ? 31.625 -35.742 47.670 . . 20 CYS B CA 1
ATOM 5442 C C . CYS B 2 20 ? 31.614 -37.245 47.993 . . 20 CYS B C 1
ATOM 5443 O O . CYS B 2 20 ? 31.478 -37.653 49.141 . . 20 CYS B O 1
ATOM 5450 N N . VAL B 2 21 ? 31.765 -38.056 46.942 . . 21 VAL B N 1
ATOM 5451 C CA . VAL B 2 21 ? 31.928 -39.518 47.007 . . 21 VAL B CA 1
ATOM 5452 C C . VAL B 2 21 ? 33.231 -39.983 47.659 . . 21 VAL B C 1
ATOM 5453 O O . VAL B 2 21 ? 33.268 -41.028 48.322 . . 21 VAL B O 1
ATOM 5466 N N . GLY B 2 22 ? 34.322 -39.273 47.368 . . 22 GLY B N 1
ATOM 5467 C CA . GLY B 2 22 ? 35.633 -39.623 47.902 . . 22 GLY B CA 1
ATOM 5468 C C . GLY B 2 22 ? 36.457 -40.545 47.006 . . 22 GLY B C 1
ATOM 5469 O O . GLY B 2 22 ? 37.407 -41.172 47.469 . . 22 GLY B O 1
ATOM 5473 N N . CYS B 2 23 ? 36.112 -40.631 45.715 . . 23 CYS B N 1
ATOM 5474 C CA . CYS B 2 23 ? 36.843 -41.510 44.791 . . 23 CYS B CA 1
ATOM 5475 C C . CYS B 2 23 ? 38.311 -41.076 44.589 . . 23 CYS B C 1
ATOM 5476 O O . CYS B 2 23 ? 39.155 -41.900 44.240 . . 23 CYS B O 1
ATOM 5483 N N . GLY B 2 24 ? 38.618 -39.791 44.795 . . 24 GLY B N 1
ATOM 5484 C CA . GLY B 2 24 ? 39.994 -39.289 44.685 . . 24 GLY B CA 1
ATOM 5485 C C . GLY B 2 24 ? 40.501 -38.970 43.277 . . 24 GLY B C 1
ATOM 5486 O O . GLY B 2 24 ? 41.657 -38.556 43.116 . . 24 GLY B O 1
ATOM 5490 N N . SER B 2 25 ? 39.639 -39.077 42.268 . . 25 SER B N 1
ATOM 5491 C CA . SER B 2 25 ? 40.072 -38.813 40.896 . . 25 SER B CA 1
ATOM 5492 C C . SER B 2 25 ? 40.706 -37.447 40.760 . . 25 SER B C 1
ATOM 5493 O O . SER B 2 25 ? 41.742 -37.298 40.112 . . 25 SER B O 1
ATOM 5501 N N . CYS B 2 26 ? 40.112 -36.471 41.438 . . 26 CYS B N 1
ATOM 5502 C CA . CYS B 2 26 ? 40.574 -35.101 41.418 . . 26 CYS B CA 1
ATOM 5503 C C . CYS B 2 26 ? 41.981 -34.835 41.861 . . 26 CYS B C 1
ATOM 5504 O O . CYS B 2 26 ? 42.577 -33.797 41.572 . . 26 CYS B O 1
ATOM 5511 N N . VAL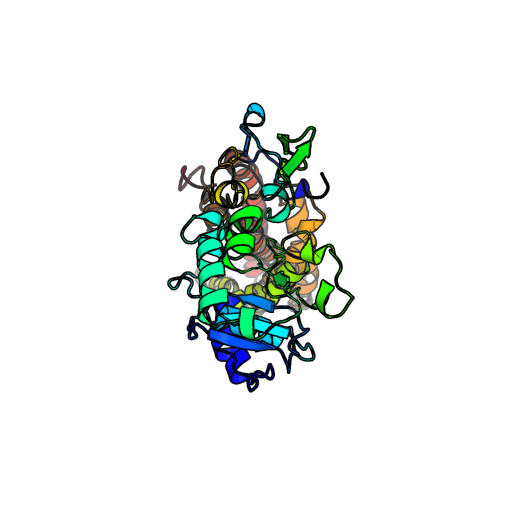 B 2 27 ? 42.480 -35.765 42.667 . . 27 VAL B N 1
ATOM 5512 C CA . VAL B 2 27 ? 43.781 -35.636 43.242 . . 27 VAL B CA 1
ATOM 5513 C C . VAL B 2 27 ? 44.748 -36.062 42.167 . . 27 VAL B C 1
ATOM 5514 O O . VAL B 2 27 ? 45.645 -35.309 41.788 . . 27 VAL B O 1
ATOM 5527 N N . ASP B 2 28 ? 44.501 -37.256 41.623 . . 28 ASP B N 1
ATOM 5528 C CA . ASP B 2 28 ? 45.391 -37.882 40.651 . . 28 ASP B CA 1
ATOM 5529 C C . ASP B 2 28 ? 45.503 -37.105 39.339 . . 28 ASP B C 1
ATOM 5530 O O . ASP B 2 28 ? 46.534 -37.175 38.686 . . 28 ASP B O 1
ATOM 5539 N N . VAL B 2 29 ? 44.467 -36.345 38.969 . . 29 VAL B N 1
ATOM 5540 C CA . VAL B 2 29 ? 44.495 -35.540 37.737 . . 29 VAL B CA 1
ATOM 5541 C C . VAL B 2 29 ? 45.104 -34.157 37.899 . . 29 VAL B C 1
ATOM 5542 O O . VAL B 2 29 ? 45.368 -33.475 36.907 . . 29 VAL B O 1
ATOM 5555 N N . CYS B 2 30 ? 45.270 -33.706 39.131 . . 30 CYS B N 1
ATOM 5556 C CA . CYS B 2 30 ? 45.694 -32.347 39.362 . . 30 CYS B CA 1
ATOM 5557 C C . CYS B 2 30 ? 47.173 -32.192 39.029 . . 30 CYS B C 1
ATOM 5558 O O . CYS B 2 30 ? 47.985 -32.956 39.553 . . 30 CYS B O 1
ATOM 5565 N N . PRO B 2 31 ? 47.586 -31.158 38.266 . . 31 PRO B N 1
ATOM 5566 C CA . PRO B 2 31 ? 48.972 -30.862 37.935 . . 31 PRO B CA 1
ATOM 5567 C C . PRO B 2 31 ? 49.905 -30.896 39.141 . . 31 PRO B C 1
ATOM 5568 O O . PRO B 2 31 ? 51.077 -31.274 38.992 . . 31 PRO B O 1
ATOM 5579 N N . HIS B 2 32 ? 49.419 -30.480 40.314 . . 32 HIS B N 1
ATOM 5580 C CA . HIS B 2 32 ? 50.244 -30.530 41.506 . . 32 HIS B CA 1
ATOM 5581 C C . HIS B 2 32 ? 49.498 -31.141 42.695 . . 32 HIS B C 1
ATOM 5582 O O . HIS B 2 32 ? 49.646 -30.680 43.823 . . 32 HIS B O 1
ATOM 5596 N N . ARG B 2 33 ? 48.731 -32.215 42.451 . . 33 ARG B N 1
ATOM 5597 C CA . ARG B 2 33 ? 48.068 -32.983 43.532 . . 33 ARG B CA 1
ATOM 5598 C C . ARG B 2 33 ? 47.545 -32.125 44.687 . . 33 ARG B C 1
ATOM 5599 O O . ARG B 2 33 ? 47.860 -32.407 45.841 . . 33 ARG B O 1
ATOM 5620 N N . ILE B 2 34 ? 46.759 -31.079 44.417 . . 34 ILE B N 1
ATOM 5621 C CA . ILE B 2 34 ? 46.526 -30.090 45.467 . . 34 ILE B CA 1
ATOM 5622 C C . ILE B 2 34 ? 45.304 -30.410 46.279 . . 34 ILE B C 1
ATOM 5623 O O . ILE B 2 34 ? 44.987 -29.689 47.222 . . 34 ILE B O 1
ATOM 5639 N N . LEU B 2 35 ? 44.593 -31.437 45.878 . . 35 LEU B N 1
ATOM 5640 C CA . LEU B 2 35 ? 43.363 -31.824 46.536 . . 35 LEU B CA 1
ATOM 5641 C C . LEU B 2 35 ? 43.625 -33.072 47.336 . . 35 LEU B C 1
ATOM 5642 O O . LEU B 2 35 ? 44.630 -33.750 47.122 . . 35 LEU B O 1
ATOM 5658 N N . ALA B 2 36 ? 42.753 -33.372 48.276 . . 36 ALA B N 1
ATOM 5659 C CA . ALA B 2 36 ? 42.884 -34.622 49.009 . . 36 ALA B CA 1
ATOM 5660 C C . ALA B 2 36 ? 41.546 -35.137 49.472 . . 36 ALA B C 1
ATOM 5661 O O . ALA B 2 36 ? 40.588 -34.383 49.593 . . 36 ALA B O 1
ATOM 5668 N N . VAL B 2 37 ? 41.481 -36.430 49.750 . . 37 VAL B N 1
ATOM 5669 C CA . VAL B 2 37 ? 40.267 -36.990 50.313 . . 37 VAL B CA 1
ATOM 5670 C C . VAL B 2 37 ? 40.469 -37.360 51.774 . . 37 VAL B C 1
ATOM 5671 O O . VAL B 2 37 ? 41.438 -38.042 52.132 . . 37 VAL B O 1
ATOM 5684 N N . ARG B 2 38 ? 39.574 -36.859 52.612 . . 38 ARG B N 1
ATOM 5685 C CA . ARG B 2 38 ? 39.622 -37.073 54.049 . . 38 ARG B CA 1
ATOM 5686 C C . ARG B 2 38 ? 38.223 -37.419 54.508 . . 38 ARG B C 1
ATOM 5687 O O . ARG B 2 38 ? 37.270 -36.747 54.131 . . 38 ARG B O 1
ATOM 5708 N N . GLU B 2 39 ? 38.075 -38.494 55.279 . . 39 GLU B N 1
ATOM 5709 C CA . GLU B 2 39 ? 36.746 -38.949 55.700 . . 39 GLU B CA 1
ATOM 5710 C C . GLU B 2 39 ? 35.810 -39.083 54.492 . . 39 GLU B C 1
ATOM 5711 O O . GLU B 2 39 ? 34.643 -38.666 54.549 . . 39 GLU B O 1
ATOM 5723 N N . ARG B 2 40 ? 36.346 -39.624 53.389 . . 40 ARG B N 1
ATOM 5724 C CA . ARG B 2 40 ? 35.633 -39.786 52.118 . . 40 ARG B CA 1
ATOM 5725 C C . ARG B 2 40 ? 35.116 -38.495 51.478 . . 40 ARG B C 1
ATOM 5726 O O . ARG B 2 40 ? 34.262 -38.562 50.602 . . 40 ARG B O 1
ATOM 5747 N N . LYS B 2 41 ? 35.643 -37.337 51.853 . . 41 LYS B N 1
ATOM 5748 C CA . LYS B 2 41 ? 35.191 -36.104 51.226 . . 41 LYS B CA 1
ATOM 5749 C C . LYS B 2 41 ? 36.378 -35.326 50.664 . . 41 LYS B C 1
ATOM 5750 O O . LYS B 2 41 ? 37.489 -35.425 51.183 . . 41 LYS B O 1
ATOM 5769 N N . THR B 2 42 ? 36.174 -34.541 49.609 . . 42 THR B N 1
ATOM 5770 C CA . THR B 2 42 ? 37.324 -33.827 49.044 . . 42 THR B CA 1
ATOM 5771 C C . THR B 2 42 ? 37.530 -32.478 49.723 . . 42 THR B C 1
ATOM 5772 O O . THR B 2 42 ? 36.573 -31.709 49.899 . . 42 THR B O 1
ATOM 5783 N N . THR B 2 43 ? 38.792 -32.220 50.055 . . 43 THR B N 1
ATOM 5784 C CA . THR B 2 43 ? 39.280 -30.994 50.660 . . 43 THR B CA 1
ATOM 5785 C C . THR B 2 43 ? 40.517 -30.511 49.900 . . 43 THR B C 1
ATOM 5786 O O . THR B 2 43 ? 40.855 -31.060 48.844 . . 43 THR B O 1
ATOM 5797 N N . ILE B 2 44 ? 41.173 -29.472 50.418 . . 44 ILE B N 1
ATOM 5798 C CA . ILE B 2 44 ? 42.326 -28.909 49.714 . . 44 ILE B CA 1
ATOM 5799 C C . ILE B 2 44 ? 43.613 -29.152 50.502 . . 44 ILE B C 1
ATOM 5800 O O . ILE B 2 44 ? 43.706 -28.838 51.688 . . 44 ILE B O 1
ATOM 5816 N N . LEU B 2 45 ? 44.580 -29.751 49.822 . . 45 LEU B N 1
ATOM 5817 C CA . LEU B 2 45 ? 45.872 -30.160 50.358 . . 45 LEU B CA 1
ATOM 5818 C C . LEU B 2 45 ? 46.926 -29.054 50.202 . . 45 LEU B C 1
ATOM 5819 O O . LEU B 2 45 ? 47.684 -28.763 51.130 . . 45 LEU B O 1
ATOM 5835 N N . ASP B 2 46 ? 46.982 -28.459 49.004 . . 46 ASP B N 1
ATOM 5836 C CA . ASP B 2 46 ? 47.979 -27.442 48.668 . . 46 ASP B CA 1
ATOM 5837 C C . ASP B 2 46 ? 47.359 -26.350 47.810 . . 46 ASP B C 1
ATOM 5838 O O . ASP B 2 46 ? 47.626 -26.217 46.620 . . 46 ASP B O 1
ATOM 5847 N N . PHE B 2 47 ? 46.617 -25.487 48.490 . . 47 PHE B N 1
ATOM 5848 C CA . PHE B 2 47 ? 45.755 -24.460 47.910 . . 47 PHE B CA 1
ATOM 5849 C C . PHE B 2 47 ? 46.510 -23.578 46.936 . . 47 PHE B C 1
ATOM 5850 O O . PHE B 2 47 ? 46.075 -23.316 45.808 . . 47 PHE B O 1
ATOM 5867 N N . ASP B 2 48 ? 47.650 -23.120 47.411 . . 48 ASP B N 1
ATOM 5868 C CA . ASP B 2 48 ? 48.486 -22.118 46.792 . . 48 ASP B CA 1
ATOM 5869 C C . ASP B 2 48 ? 49.165 -22.605 45.506 . . 48 ASP B C 1
ATOM 5870 O O . ASP B 2 48 ? 49.691 -21.810 44.739 . . 48 ASP B O 1
ATOM 5879 N N . ALA B 2 49 ? 49.190 -23.911 45.273 . . 49 ALA B N 1
ATOM 5880 C CA . ALA B 2 49 ? 49.847 -24.442 44.089 . . 49 ALA B CA 1
ATOM 5881 C C . ALA B 2 49 ? 48.943 -24.449 42.852 . . 49 ALA B C 1
ATOM 5882 O O . ALA B 2 49 ? 49.371 -24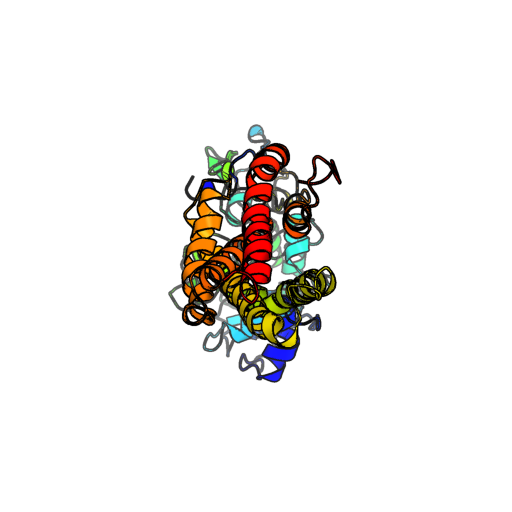.849 41.766 . . 49 ALA B O 1
ATOM 5889 N N . CYS B 2 50 ? 47.685 -24.043 42.989 . . 50 CYS B N 1
ATOM 5890 C CA . CYS B 2 50 ? 46.789 -24.098 41.837 . . 50 CYS B CA 1
ATOM 5891 C C . CYS B 2 50 ? 47.039 -23.029 40.783 . . 50 CYS B C 1
ATOM 5892 O O . CYS B 2 50 ? 46.790 -21.849 41.008 . . 50 CYS B O 1
ATOM 5899 N N . MET B 2 51 ? 47.385 -23.458 39.569 . . 51 MET B N 1
ATOM 5900 C CA . MET B 2 51 ? 47.688 -22.525 38.477 . . 51 MET B CA 1
ATOM 5901 C C . MET B 2 51 ? 46.455 -22.196 37.613 . . 51 MET B C 1
ATOM 5902 O O . MET B 2 51 ? 46.566 -21.619 36.531 . . 51 MET B O 1
ATOM 5916 N N . GLU B 2 52 ? 45.293 -22.599 38.133 . . 52 GLU B N 1
ATOM 5917 C CA . GLU B 2 52 ? 43.938 -22.474 37.564 . . 52 GLU B CA 1
ATOM 5918 C C . GLU B 2 52 ? 43.634 -23.123 36.198 . . 52 GLU B C 1
ATOM 5919 O O . GLU B 2 52 ? 42.880 -22.562 35.395 . . 52 GLU B O 1
ATOM 5931 N N . CYS B 2 53 ? 44.162 -24.322 35.944 . . 53 CYS B N 1
ATOM 5932 C CA . CYS B 2 53 ? 43.866 -24.999 34.676 . . 53 CYS B CA 1
ATOM 5933 C C . CYS B 2 53 ? 42.409 -25.507 34.618 . . 53 CYS B C 1
ATOM 5934 O O . CYS B 2 53 ? 41.852 -25.706 33.544 . . 53 CYS B O 1
ATOM 5941 N N . GLY B 2 54 ? 41.796 -25.709 35.787 . . 54 GLY B N 1
ATOM 5942 C CA . GLY B 2 54 ? 40.409 -26.177 35.918 . . 54 GLY B CA 1
ATOM 5943 C C . GLY B 2 54 ? 40.181 -27.697 35.828 . . 54 GLY B C 1
ATOM 5944 O O . GLY B 2 54 ? 39.052 -28.182 36.031 . . 54 GLY B O 1
ATOM 5948 N N . ALA B 2 55 ? 41.256 -28.441 35.608 . . 55 ALA B N 1
ATOM 5949 C CA . ALA B 2 55 ? 41.203 -29.885 35.413 . . 55 ALA B CA 1
ATOM 5950 C C . ALA B 2 55 ? 40.544 -30.612 36.569 . . 55 ALA B C 1
ATOM 5951 O O . ALA B 2 55 ? 39.810 -31.573 36.353 . . 55 ALA B O 1
ATOM 5958 N N . CYS B 2 56 ? 40.735 -30.152 37.796 . . 56 CYS B N 1
ATOM 5959 C CA . CYS B 2 56 ? 40.133 -30.868 38.911 . . 56 CYS B CA 1
ATOM 5960 C C . CYS B 2 56 ? 38.621 -30.999 38.880 . . 56 CYS B C 1
ATOM 5961 O O . CYS B 2 56 ? 38.076 -31.910 39.495 . . 56 CYS B O 1
ATOM 5968 N N . ALA B 2 57 ? 37.935 -30.064 38.207 . . 57 ALA B N 1
ATOM 5969 C CA . ALA B 2 57 ? 36.482 -30.150 38.111 . . 57 ALA B CA 1
ATOM 5970 C C . ALA B 2 57 ? 36.095 -30.904 36.844 . . 57 ALA B C 1
ATOM 5971 O O . ALA B 2 57 ? 35.154 -31.696 36.840 . . 57 ALA B O 1
ATOM 5978 N N . ARG B 2 58 ? 36.850 -30.694 35.760 . . 58 ARG B N 1
ATOM 5979 C CA . ARG B 2 58 ? 36.514 -31.335 34.479 . . 58 ARG B CA 1
ATOM 5980 C C . ARG B 2 58 ? 36.595 -32.852 34.587 . . 58 ARG B C 1
ATOM 5981 O O . ARG B 2 58 ? 35.853 -33.592 33.942 . . 58 ARG B O 1
ATOM 6002 N N . ASN B 2 59 ? 37.488 -33.283 35.456 . . 59 ASN B N 1
ATOM 6003 C CA . ASN B 2 59 ? 37.807 -34.660 35.759 . . 59 ASN B CA 1
ATOM 6004 C C . ASN B 2 59 ? 37.107 -35.191 37.001 . . 59 ASN B C 1
ATOM 6005 O O . ASN B 2 59 ? 37.564 -36.169 37.582 . . 59 ASN B O 1
ATOM 6016 N N . CYS B 2 60 ? 36.038 -34.541 37.449 . . 60 CYS B N 1
ATOM 6017 C CA . CYS B 2 60 ? 35.339 -35.009 38.638 . . 60 CYS B CA 1
ATOM 6018 C C . CYS B 2 60 ? 34.089 -35.876 38.368 . . 60 CYS B C 1
ATOM 6019 O O . CYS B 2 60 ? 33.047 -35.317 38.035 . . 60 CYS B O 1
ATOM 6026 N N . PRO B 2 61 ? 34.081 -37.197 38.711 . . 61 PRO B N 1
ATOM 6027 C CA . PRO B 2 61 ? 32.995 -38.161 38.484 . . 61 PRO B CA 1
ATOM 6028 C C . PRO B 2 61 ? 31.719 -37.745 39.224 . . 61 PRO B C 1
ATOM 6029 O O . PRO B 2 61 ? 30.604 -38.183 38.910 . . 61 PRO B O 1
ATOM 6040 N N . VAL B 2 62 ? 31.927 -36.949 40.257 . . 62 VAL B N 1
ATOM 6041 C CA . VAL B 2 62 ? 30.954 -36.528 41.232 . . 62 VAL B CA 1
ATOM 6042 C C . VAL B 2 62 ? 30.313 -35.198 40.842 . . 62 VAL B C 1
ATOM 6043 O O . VAL B 2 62 ? 29.208 -34.884 41.278 . . 62 VAL B O 1
ATOM 6056 N N . GLU B 2 63 ? 31.088 -34.368 40.136 . . 63 GLU B N 1
ATOM 6057 C CA . GLU B 2 63 ? 30.804 -32.960 39.879 . . 63 GLU B CA 1
ATOM 6058 C C . GLU B 2 63 ? 30.579 -32.133 41.153 . . 63 GLU B C 1
ATOM 6059 O O . GLU B 2 63 ? 29.689 -31.286 41.204 . . 63 GLU B O 1
ATOM 6071 N N . ALA B 2 64 ? 31.421 -32.352 42.168 . . 64 ALA B N 1
ATOM 6072 C CA . ALA B 2 64 ? 31.354 -31.603 43.424 . . 64 ALA B CA 1
ATOM 6073 C C . ALA B 2 64 ? 32.568 -30.683 43.599 . . 64 ALA B C 1
ATOM 6074 O O . ALA B 2 64 ? 32.867 -30.251 44.713 . . 64 ALA B O 1
ATOM 6081 N N . ILE B 2 65 ? 33.269 -30.385 42.505 . . 65 ILE B N 1
ATOM 6082 C CA . ILE B 2 65 ? 34.460 -29.529 42.548 . . 65 ILE B CA 1
ATOM 6083 C C . ILE B 2 65 ? 34.321 -28.256 41.743 . . 65 ILE B C 1
ATOM 6084 O O . ILE B 2 65 ? 33.911 -28.287 40.580 . . 65 ILE B O 1
ATOM 6100 N N . THR B 2 66 ? 34.655 -27.131 42.373 . . 66 THR B N 1
ATOM 6101 C CA . THR B 2 66 ? 34.571 -25.840 41.730 . . 66 THR B CA 1
ATOM 6102 C C . THR B 2 66 ? 35.943 -25.185 41.576 . . 66 THR B C 1
ATOM 6103 O O . THR B 2 66 ? 36.740 -25.073 42.510 . . 66 THR B O 1
ATOM 6114 N N . VAL B 2 67 ? 36.233 -24.792 40.362 . . 67 VAL B N 1
ATOM 6115 C CA . VAL B 2 67 ? 37.473 -24.118 40.049 . . 67 VAL B CA 1
ATOM 6116 C C . VAL B 2 67 ? 37.223 -23.259 38.851 . . 67 VAL B C 1
ATOM 6117 O O . VAL B 2 67 ? 36.523 -23.693 37.934 . . 67 VAL B O 1
ATOM 6130 N N . THR B 2 68 ? 37.797 -22.075 38.811 . . 68 THR B N 1
ATOM 6131 C CA . THR B 2 68 ? 37.636 -21.335 37.578 . . 68 THR B CA 1
ATOM 6132 C C . THR B 2 68 ? 38.725 -21.809 36.609 . . 68 THR B C 1
ATOM 6133 O O . THR B 2 68 ? 39.902 -21.757 36.953 . . 68 THR B O 1
ATOM 6144 N N . PRO B 2 69 ? 38.388 -22.309 35.411 . . 69 PRO B N 1
ATOM 6145 C CA . PRO B 2 69 ? 39.346 -22.817 34.460 . . 69 PRO B CA 1
ATOM 6146 C C . PRO B 2 69 ? 40.051 -21.638 33.866 . . 69 PRO B C 1
ATOM 6147 O O . PRO B 2 69 ? 39.436 -20.582 33.756 . . 69 PRO B O 1
ATOM 6158 N N . GLY B 2 70 ? 41.286 -21.839 33.405 . . 70 GLY B N 1
ATOM 6159 C CA . GLY B 2 70 ? 42.002 -20.867 32.581 . . 70 GLY B CA 1
ATOM 6160 C C . GLY B 2 70 ? 41.327 -19.504 32.585 . . 70 GLY B C 1
ATOM 6161 O O . GLY B 2 70 ? 40.541 -19.177 31.693 . . 70 GLY B O 1
ATOM 6165 N N . THR B 2 71 ? 41.739 -18.670 33.536 . . 71 THR B N 1
ATOM 6166 C CA . THR B 2 71 ? 41.223 -17.320 33.730 . . 71 THR B CA 1
ATOM 6167 C C . THR B 2 71 ? 41.796 -16.330 32.739 . . 71 THR B C 1
ATOM 6168 O O . THR B 2 71 ? 41.361 -15.183 32.651 . . 71 THR B O 1
ATOM 6179 N N . GLY B 2 72 ? 42.833 -16.767 32.047 . . 72 GLY B N 1
ATOM 6180 C CA . GLY B 2 72 ? 43.537 -15.958 31.084 . . 72 GLY B CA 1
ATOM 6181 C C . GLY B 2 72 ? 44.595 -15.111 31.758 . . 72 GLY B C 1
ATOM 6182 O O . GLY B 2 72 ? 45.339 -14.414 31.070 . . 72 GLY B O 1
ATOM 6186 N N . CYS B 2 73 ? 44.730 -15.217 33.091 . . 73 CYS B N 1
ATOM 6187 C CA . CYS B 2 73 ? 45.697 -14.358 33.747 . . 73 CYS B CA 1
ATOM 6188 C C . CYS B 2 73 ? 47.098 -14.579 33.231 . . 73 CYS B C 1
ATOM 6189 O O . CYS B 2 73 ? 47.798 -13.613 32.980 . . 73 CYS B O 1
ATOM 6197 N N . ALA B 2 74 ? 47.515 -15.823 33.013 . . 74 ALA B N 1
ATOM 6198 C CA . ALA B 2 74 ? 48.870 -16.032 32.505 . . 74 ALA B CA 1
ATOM 6199 C C . ALA B 2 74 ? 49.048 -15.419 31.114 . . 74 ALA B C 1
ATOM 6200 O O . ALA B 2 74 ? 50.078 -14.819 30.806 . . 74 ALA B O 1
ATOM 6207 N N . ALA B 2 75 ? 48.038 -15.554 30.251 . . 75 ALA B N 1
ATOM 6208 C CA . ALA B 2 75 ? 48.178 -15.033 28.896 . . 75 ALA B CA 1
ATOM 6209 C C . ALA B 2 75 ? 48.360 -13.530 28.932 . . 75 ALA B C 1
ATOM 6210 O O . ALA B 2 75 ? 49.196 -12.949 28.218 . . 75 ALA B O 1
ATOM 6217 N N . TYR B 2 76 ? 47.583 -12.909 29.808 . . 76 TYR B N 1
ATOM 6218 C CA . TYR B 2 76 ? 47.610 -11.483 29.946 . . 76 TYR B CA 1
ATOM 6219 C C . TYR B 2 76 ? 48.911 -11.055 30.561 . . 76 TYR B C 1
ATOM 6220 O O . TYR B 2 76 ? 49.557 -10.134 30.077 . . 76 TYR B O 1
ATOM 6238 N N . LEU B 2 77 ? 49.330 -11.782 31.585 . . 77 LEU B N 1
ATOM 6239 C CA . LEU B 2 77 ? 50.493 -11.455 32.373 . . 77 LEU B CA 1
ATOM 6240 C C . LEU B 2 77 ? 51.738 -11.416 31.506 . . 77 LEU B C 1
ATOM 6241 O O . LEU B 2 77 ? 52.583 -10.527 31.662 . . 77 LEU B O 1
ATOM 6257 N N . VAL B 2 78 ? 51.849 -12.333 30.543 . . 78 VAL B N 1
ATOM 6258 C CA . VAL B 2 78 ? 52.997 -12.259 29.660 . . 78 VAL B CA 1
ATOM 6259 C C . VAL B 2 78 ? 52.948 -10.965 28.858 . . 78 VAL B C 1
ATOM 6260 O O . VAL B 2 78 ? 53.951 -10.272 28.795 . . 78 VAL B O 1
ATOM 6273 N N . SER B 2 79 ? 51.789 -10.609 28.273 . . 79 SER B N 1
ATOM 6274 C CA . SER B 2 79 ? 51.684 -9.380 27.464 . . 79 SER B CA 1
ATOM 6275 C C . SER B 2 79 ? 51.935 -8.114 28.310 . . 79 SER B C 1
ATOM 6276 O O . SER B 2 79 ? 52.606 -7.147 27.884 . . 79 SER B O 1
ATOM 6284 N N . VAL B 2 80 ? 51.415 -8.147 29.534 . . 80 VAL B N 1
ATOM 6285 C CA . VAL B 2 80 ? 51.559 -7.040 30.443 . . 80 VAL B CA 1
ATOM 6286 C C . VAL B 2 80 ? 53.035 -6.784 30.701 . . 80 VAL B C 1
ATOM 6287 O O . VAL B 2 80 ? 53.533 -5.698 30.420 . . 80 VAL B O 1
ATOM 6300 N N . TRP B 2 81 ? 53.787 -7.796 31.099 . . 81 TRP B N 1
ATOM 6301 C CA . TRP B 2 81 ? 55.216 -7.597 31.323 . . 81 TRP B CA 1
ATOM 6302 C C . TRP B 2 81 ? 56.061 -7.389 30.043 . . 81 TRP B C 1
ATOM 6303 O O . TRP B 2 81 ? 56.921 -6.506 29.995 . . 81 TRP B O 1
ATOM 6324 N N . LEU B 2 82 ? 55.783 -8.180 29.004 . . 82 LEU B N 1
ATOM 6325 C CA . LEU B 2 82 ? 56.521 -8.219 27.734 . . 82 LEU B CA 1
ATOM 6326 C C . LEU B 2 82 ? 56.526 -6.918 26.947 . . 82 LEU B C 1
ATOM 6327 O O . LEU B 2 82 ? 57.579 -6.474 26.485 . . 82 LEU B O 1
ATOM 6343 N N . HIS B 2 83 ? 55.360 -6.299 26.782 . . 83 HIS B N 1
ATOM 6344 C CA . HIS B 2 83 ? 55.297 -5.037 26.051 . . 83 HIS B CA 1
ATOM 6345 C C . HIS B 2 83 ? 54.958 -3.907 27.013 . . 83 HIS B C 1
ATOM 6346 O O . HIS B 2 83 ? 54.543 -2.820 26.606 . . 83 HIS B O 1
ATOM 6360 N N . ARG B 2 84 ? 55.135 -4.187 28.303 . . 84 ARG B N 1
ATOM 6361 C CA . ARG B 2 84 ? 54.858 -3.267 29.402 . . 84 ARG B CA 1
ATOM 6362 C C . ARG B 2 84 ? 53.436 -2.769 29.340 . . 84 ARG B C 1
ATOM 6363 O O . ARG B 2 84 ? 53.167 -1.594 29.614 . . 84 ARG B O 1
ATOM 6384 N N . LEU B 2 85 ? 52.485 -3.643 29.046 . . 85 LEU B N 1
ATOM 6385 C CA . LEU B 2 85 ? 51.123 -3.165 28.906 . . 85 LEU B CA 1
ATOM 6386 C C . LEU B 2 85 ? 50.477 -3.216 30.260 . . 85 LEU B C 1
ATOM 6387 O O . LEU B 2 85 ? 49.634 -4.063 30.529 . . 85 LEU B O 1
ATOM 6403 N N . THR B 2 86 ? 50.888 -2.278 31.099 . . 86 THR B N 1
ATOM 6404 C CA . THR B 2 86 ? 50.502 -2.253 32.486 . . 86 THR B CA 1
ATOM 6405 C C . THR B 2 86 ? 49.005 -2.335 32.552 . . 86 THR B C 1
ATOM 6406 O O . THR B 2 86 ? 48.302 -1.492 31.983 . . 86 THR B O 1
ATOM 6417 N N . GLY B 2 87 ? 48.504 -3.299 33.311 . . 87 GLY B N 1
ATOM 6418 C CA . GLY B 2 87 ? 47.069 -3.461 33.381 . . 87 GLY B CA 1
ATOM 6419 C C . GLY B 2 87 ? 46.399 -2.180 33.910 . . 87 GLY B C 1
ATOM 6420 O O . GLY B 2 87 ? 45.341 -1.767 33.444 . . 87 GLY B O 1
ATOM 6424 N N . ARG B 2 88 ? 47.078 -1.504 34.828 . . 88 ARG B N 1
ATOM 6425 C CA . ARG B 2 88 ? 46.607 -0.265 35.440 . . 88 ARG B CA 1
ATOM 6426 C C . ARG B 2 88 ? 46.372 0.879 34.443 . . 88 ARG B C 1
ATOM 6427 O O . ARG B 2 88 ? 45.551 1.761 34.689 . . 88 ARG B O 1
ATOM 6448 N N . LYS B 2 89 ? 47.189 0.933 33.386 . . 89 LYS B N 1
ATOM 6449 C CA . LYS B 2 89 ? 47.172 2.073 32.469 . . 89 LYS B CA 1
ATOM 6450 C C . LYS B 2 89 ? 46.666 1.758 31.068 . . 89 LYS B C 1
ATOM 6451 O O . LYS B 2 89 ? 46.117 2.630 30.390 . . 89 LYS B O 1
ATOM 6470 N N . ILE B 2 90 ? 46.896 0.534 30.623 . . 90 ILE B N 1
ATOM 6471 C CA . ILE B 2 90 ? 46.588 0.112 29.269 . . 90 ILE B CA 1
ATOM 6472 C C . ILE B 2 90 ? 45.338 -0.744 29.209 . . 90 ILE B C 1
ATOM 6473 O O . ILE B 2 90 ? 44.455 -0.503 28.383 . . 90 ILE B O 1
ATOM 6489 N N . ASP B 2 91 ? 45.278 -1.771 30.052 . . 91 ASP B N 1
ATOM 6490 C CA . ASP B 2 91 ? 44.136 -2.682 29.989 . . 91 ASP B CA 1
ATOM 6491 C C . ASP B 2 91 ? 43.773 -3.305 31.328 . . 91 ASP B C 1
ATOM 6492 O O . ASP B 2 91 ? 44.372 -4.288 31.760 . . 91 ASP B O 1
ATOM 6501 N N . ALA B 2 92 ? 42.717 -2.777 31.941 . . 92 ALA B N 1
ATOM 6502 C CA . ALA B 2 92 ? 42.240 -3.182 33.263 . . 92 ALA B CA 1
ATOM 6503 C C . ALA B 2 92 ? 41.803 -4.652 33.325 . . 92 ALA B C 1
ATOM 6504 O O . ALA B 2 92 ? 41.652 -5.207 34.414 . . 92 ALA B O 1
ATOM 6511 N N . ALA B 2 93 ? 41.514 -5.265 32.169 . . 93 ALA B N 1
ATOM 6512 C CA . ALA B 2 93 ? 41.068 -6.652 32.140 . . 93 ALA B CA 1
ATOM 6513 C C . ALA B 2 93 ? 42.244 -7.617 32.263 . . 93 ALA B C 1
ATOM 6514 O O . ALA B 2 93 ? 42.046 -8.824 32.424 . . 93 ALA B O 1
ATOM 6521 N N . CYS B 2 94 ? 43.461 -7.091 32.167 . . 94 CYS B N 1
ATOM 6522 C CA . CYS B 2 94 ? 44.654 -7.910 32.221 . . 94 CYS B CA 1
ATOM 6523 C C . CYS B 2 94 ? 45.232 -8.063 33.614 . . 94 CYS B C 1
ATOM 6524 O O . CYS B 2 94 ? 44.952 -7.270 34.513 . . 94 CYS B O 1
ATOM 6532 N N . CYS B 2 95 ? 46.019 -9.122 33.772 . . 95 CYS B N 1
ATOM 6533 C CA . CYS B 2 95 ? 46.713 -9.436 35.003 . . 95 CYS B CA 1
ATOM 6534 C C . CYS B 2 95 ? 47.982 -8.605 35.154 . . 95 CYS B C 1
ATOM 6535 O O . CYS B 2 95 ? 47.913 -7.456 35.586 . . 95 CYS B O 1
#

Sequence (424 aa):
GPVPRVRTYLRRDDRVGDLRARLGTNRHDFKVVPGLYCVGEPDRTSPVLVTANYKLTFDTLRERLTSIDAWLLVVDTRGINVWCAAGKGLFTASEVAFSVNAVRLHQVVEHRELILPQLAATGVAAREVERICGFKVLWGPIRARDLPAFLRNGNKADEAMRGVTFTLRERAALIPVELYQLRKPLFAAIPLLFLLSALGPDLFSPPALWQRGISAVTATLVGALAGSVLVPLFLNRLPWRQFWPKGALVGGAAGTLAALYLPVHGWADPLALTLWATAVASWQAMNFTGSTPYTSPSGVEKEMRRGMPLQALAALAAAGLWLAGPFLGMKDFRYIDGVSSLALDTDKCVGCGSCVDVCPHRILAVRERKTTILDFDACMECGACARNCPVEAITVTPGTGCAAYLVSVWLHRLTGRKIDAACC

Secondary structure (DSSP, 8-state):
-B-TT------HHHIIIIIHHHHTS-----B---EEEEESS--TTS-EEEEESBHHHHHHHHHH-TT--EEEEEE--TT--THHHHHH-S-BHHHHHHHHHHTTGGGT-SS--EEE-S-SBGGGGGTHHHHHHTS--EE-S--GGGTHHHHTS-SS--HHHHSSSSTTHHHHHTHHHHHHTTHHHHHHHHHHHHHHHHH-HHHH-HHHHHHHHHHHHHHHHHHHHHHHHTHHHHGGG---TT-HHHHHHHHHHHHHHHHTT-GGG-THHHHHHHHHHHHHHHHHHHHHHTTS--S-HHHHHHHHHHHHHHHHHHHHHHHHHHHHTTTT-/-TTGGG-SS---EEE-GGG-----HHHHTSTT--EEEETTEEEES-GGG-----HHHHT-TT--EEE----SHHHHHHHHHHTT--TTTT-TT--

Foldseek 3Di:
DEDQPAELDDDPCLCVQAQCCVLANDVNWAFADFEKYWYNGAALQAEEEEDEGTSNQVNLLSVQRHPFGHIYGYFPLVPDPFLVLQVVVSDACLSVLVSCPVNPNVVRHPNQEYEAERGHHCVCCVPRNCVSRVGPYDYYPAGSNPPCVPRVPHNDCDVNGHHHGPLQPVLQVNLVNLLSCLVVVLVVLLVVQVVLCVVCCVQQNDVPLCVLVVLLSVLLSLLSSLLSHVLSVQVSVDLDPLQQVRLQVSLQVSLQVSLVSPPVQPDLRSQLSSLSSSLNNSVSNVVSVVVDCSDDPVSCVVSVVVRNVSSVVSNVSSSVSSSCRRGVD/DVQLVQAPDFFFWDFLFVQAQLPCQLQVQAPHSQWHADPSTIDGRRGNNDPAQVRSQVRGPRNGIDHHHCLCAVVQVCVCVVVVCPCVPRNVSYD

B-factor: mean 20.0, std 0.0, range [20.0, 20.0]

Nearest PDB structures (foldseek):
  2h9a-assembly1_A  TM=8.023E-01  e=1.949E-05  Carboxydothermus hydrogenoformans
  6w2w-assembly1_A  TM=3.502E-01  e=1.895E+00  synthetic construct
  7q4v-assembly1_B  TM=8.230E-01  e=6.377E-04  Acetobacterium woodii DSM 1030
  5exe-assembly1_E  TM=7.875E-01  e=1.046E-03  Moorella thermoacetica ATCC 39073
  8zqd-assembly1_B  TM=6.947E-01  e=2.370E-04  Clostridium beijerinckii

Radius of gyration: 25.01 Å; Cα contacts (8 Å, |Δi|>4): 919; chains: 2; bounding box: 61×75×46 Å